Protein AF-A0AAN6UWK6-F1 (afdb_monomer)

Mean predicted aligned error: 6.47 Å

Sequence (441 aa):
MARPRRILFFTNSDFGQANVVLATAHALLHHDSQVEVHIASFRALEEAVHHTSTFALKTAPHKPHQDATTSTPITFHPLDGISWGPATFRPEVGVAATNDLTPGLINSAKNILLIPAVMLPWRPDEFLSLYRQAERILSDVRPDVTVIDPIFTPGLTLCHHLKTNWLVLAPNTLKDFALPMQPRLAMLWKYPLVCSALPYPLPRSLIPLNILLNLVAAYALLTNPRIRATTAHLRAAYADPTISLMTANEMGVLRAPPAGLRVLCAISPDLDYPLSVIPPHLVPCGPIVRAVAPLGRGGRGVMDADEPGSLEAWLTRAGAQTIYVNLGTHLRADVAEAREMAGAFRDVLDRAEAVGFGGGRLQVLWKLGRKTGAVGGEKLERNKFEGEWKGVCDVLRPEMENGRVKVTDWVDAEPKAVLESGGVVCSVNHGGANSFYEALW

Solvent-accessible surface area (backbone atoms only — not comparable to full-atom values): 24371 Å² total; per-residue (Å²): 131,83,80,68,49,30,38,34,35,39,36,42,42,45,61,83,59,30,40,43,54,51,21,48,51,35,50,45,52,54,74,37,48,58,44,45,46,33,42,36,27,29,64,87,32,50,65,60,49,52,49,42,30,54,51,31,66,72,67,38,77,86,61,98,81,60,76,91,64,68,53,64,70,59,43,77,41,74,45,84,78,80,42,57,60,71,33,26,56,34,80,93,54,43,55,55,71,47,72,80,51,70,79,42,77,69,48,19,46,56,44,31,52,39,49,57,36,68,42,52,42,62,54,50,70,57,39,48,51,44,32,55,50,48,51,49,51,49,67,72,67,59,50,71,34,37,37,29,30,60,63,33,30,42,55,43,19,48,41,60,66,70,64,54,61,56,36,32,49,31,53,49,63,65,60,61,46,32,33,66,73,31,71,91,60,31,49,40,58,56,45,58,54,81,69,47,82,59,60,82,80,46,54,79,89,47,28,66,55,38,38,52,48,50,50,46,36,52,49,28,67,77,64,49,60,65,64,54,52,34,37,53,50,48,21,62,76,68,74,36,88,82,59,60,82,36,41,45,48,46,46,6,58,74,31,73,51,61,86,89,50,38,37,37,22,31,37,34,72,90,82,48,74,89,65,95,56,81,53,89,46,56,38,67,64,32,73,52,60,62,84,68,49,54,67,43,60,81,27,55,53,88,48,49,56,83,44,93,82,24,71,52,44,65,43,60,38,93,68,36,35,25,38,40,35,45,43,67,91,82,54,56,34,49,64,66,60,42,32,54,54,34,49,52,50,45,53,52,52,54,49,29,48,77,70,52,44,60,77,70,34,59,28,38,42,35,41,48,38,72,57,66,67,65,100,84,46,76,80,79,58,86,72,58,61,57,78,80,41,29,62,33,51,60,65,42,38,74,39,40,75,72,67,36,39,48,79,31,56,67,70,67,49,53,71,50,32,57,52,71,55,75,18,52,76,42,79,47,61,70,76,46,56,67,64,50,46,43,72,76,104

Secondary structure (DSSP, 8-state):
-PPPEEEEEE--SSHHHHHHHHHHHHHHHHH-TTEEEEEEEEGGGHHHHHHHHHHHHHHS---TTS-S---PPPEEEEEPS--HHHHHTSTTT-HHHHHTSPPSHHHHHHHHHTHHHHH--S-HHHHHHHHHHHHHHHHHH--SEEEE-TT-HHHHHHHHHTT-SEEEEESS-THHHHGGGSGGGHHHHTSPPTTS---SSPPGGGHHHHHHHHHHHHHHHHH-HHHHHHHHHHHHHHT-TT-----GGGGTTSSPPPTT--EEESS-GGGS---S---TTEEE--------PPTTTTSS--S-TTSTT-HHHHHHSTT-EEEEEE-TTT--B-HHHHHHHHHHHHHHHHHHHHTTGGGG-EEEEEE-PBPPSSTT---PPTT---GGGHHHHHHTHHHHHTTSEEEES--SS-HHHHHTTS-EEEEEE---HHHHHHHH-

pLDDT: mean 88.75, std 12.44, range [33.66, 98.81]

Foldseek 3Di:
DDQQAEEEEEWEQACLQCFLVLLVVLVCLQPDLSYAAEYEYAPNCVVVLQVSQVVSLVPRDDDVPDDPSRRDGYHYHHDPADGLPVLCPDVVLCQLVLVPDDADLVSLLVNLLSVVCSLPSDALVRLLSRLVSLVVVCVVRVHPEYEYEQSNQSNQLNCVVVVHRYAYEYLDFLCLQCQQVAPPNCQQAQDAQPSNPADPRHDNVCSVSSNVSLVSNVCSVVPPCRQVNNLVSNCVVVVHNPRHTDHSCCRHNNHPHDPPHAYEYLADCVVHDVGPDRDPSYHDPHVSGHDADAPQPPFQQPPHCPDVPGPLCLLQPPLAAEAEEDADDSDADELVRLQVVLLVVVVVLVVCVVVCNSVSRYAYEHQHHHDAPDDPHDDDDWPDQDDSSVSSCVSCVVCVVVSRYDYGNDDSGDPLSSLVSVRYPHYHYNPSSNSVRSNVD

Nearest PDB structures (foldseek):
  3otg-assembly1_A  TM=6.262E-01  e=5.838E-09  Micromonospora echinospora
  8hjf-assembly1_B  TM=7.013E-01  e=1.105E-07  Siraitia grosvenorii
  8hjg-assembly2_B  TM=6.680E-01  e=2.369E-07  Siraitia grosvenorii
  8inp-assembly1_A  TM=6.054E-01  e=2.502E-07  Iris domestica
  4fzr-assembly1_A-2  TM=6.143E-01  e=1.430E-06  Streptomyces sp. SF2575

Organism: NCBI:txid1934379

Structure (mmCIF, N/CA/C/O backbone):
data_AF-A0AAN6UWK6-F1
#
_entry.id   AF-A0AAN6UWK6-F1
#
loop_
_atom_site.group_PDB
_atom_site.id
_atom_site.type_symbol
_atom_site.label_atom_id
_atom_site.label_alt_id
_atom_site.label_comp_id
_atom_site.label_asym_id
_atom_site.label_entity_id
_atom_site.label_seq_id
_atom_site.pdbx_PDB_ins_code
_atom_site.Cartn_x
_atom_site.Cartn_y
_atom_site.Cartn_z
_atom_site.occupancy
_atom_site.B_iso_or_equiv
_atom_site.auth_seq_id
_atom_site.auth_comp_id
_atom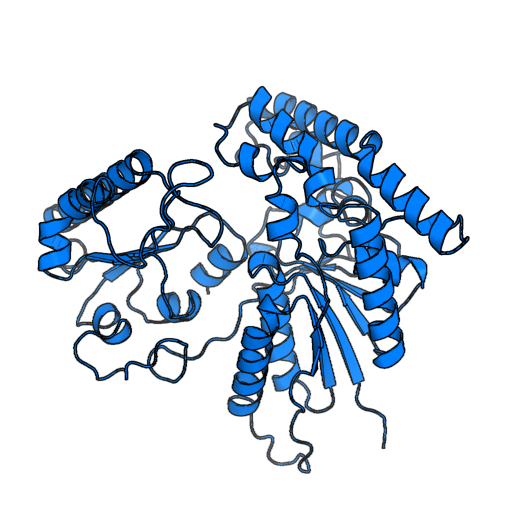_site.auth_asym_id
_atom_site.auth_atom_id
_atom_site.pdbx_PDB_model_num
ATOM 1 N N . MET A 1 1 ? 11.079 -38.680 -7.627 1.00 52.50 1 MET A N 1
ATOM 2 C CA . MET A 1 1 ? 10.079 -37.749 -7.057 1.00 52.50 1 MET A CA 1
ATOM 3 C C . MET A 1 1 ? 10.220 -36.418 -7.782 1.00 52.50 1 MET A C 1
ATOM 5 O O . MET A 1 1 ? 11.353 -36.034 -8.052 1.00 52.50 1 MET A O 1
ATOM 9 N N . ALA A 1 2 ? 9.121 -35.776 -8.189 1.00 64.56 2 ALA A N 1
ATOM 10 C CA . ALA A 1 2 ? 9.181 -34.464 -8.841 1.00 64.56 2 ALA A CA 1
ATOM 11 C C . ALA A 1 2 ? 9.682 -33.405 -7.843 1.00 64.56 2 ALA A C 1
ATOM 13 O O . ALA A 1 2 ? 9.377 -33.503 -6.655 1.00 64.56 2 ALA A O 1
ATOM 14 N N . ARG A 1 3 ? 10.474 -32.427 -8.306 1.00 79.06 3 ARG A N 1
ATOM 15 C CA . ARG A 1 3 ? 10.929 -31.326 -7.442 1.00 79.06 3 ARG A CA 1
ATOM 16 C C . ARG A 1 3 ? 9.718 -30.503 -6.962 1.00 79.06 3 ARG A C 1
ATOM 18 O O . ARG A 1 3 ? 8.798 -30.323 -7.764 1.00 79.06 3 ARG A O 1
ATOM 25 N N . PRO A 1 4 ? 9.714 -29.992 -5.719 1.00 82.56 4 PRO A N 1
ATOM 26 C CA . PRO A 1 4 ? 8.687 -29.061 -5.256 1.00 82.56 4 PRO A CA 1
ATOM 27 C C . PRO A 1 4 ? 8.590 -27.836 -6.170 1.00 82.56 4 PRO A C 1
ATOM 29 O O . PRO A 1 4 ? 9.595 -27.407 -6.749 1.00 82.56 4 PRO A O 1
ATOM 32 N N . ARG A 1 5 ? 7.381 -27.283 -6.308 1.00 93.19 5 ARG A N 1
ATOM 33 C CA . ARG A 1 5 ? 7.144 -26.085 -7.126 1.00 93.19 5 ARG A CA 1
ATOM 34 C C . ARG A 1 5 ? 7.556 -24.853 -6.337 1.00 93.19 5 ARG A C 1
ATOM 36 O O . ARG A 1 5 ? 7.041 -24.633 -5.246 1.00 93.19 5 ARG A O 1
ATOM 43 N N . ARG A 1 6 ? 8.451 -24.036 -6.883 1.00 96.69 6 ARG A N 1
ATOM 44 C CA . ARG A 1 6 ? 9.001 -22.859 -6.200 1.00 96.69 6 ARG A CA 1
ATOM 45 C C . ARG A 1 6 ? 8.340 -21.581 -6.667 1.00 96.69 6 ARG A C 1
ATOM 47 O O . ARG A 1 6 ? 8.351 -21.273 -7.859 1.00 96.69 6 ARG A O 1
ATOM 54 N N . ILE A 1 7 ? 7.846 -20.805 -5.712 1.00 98.06 7 ILE A N 1
ATOM 55 C CA . ILE A 1 7 ? 7.300 -19.470 -5.946 1.00 98.06 7 ILE A CA 1
ATOM 56 C C . ILE A 1 7 ? 8.196 -18.462 -5.236 1.00 98.06 7 ILE A C 1
ATOM 58 O O . ILE A 1 7 ? 8.400 -18.559 -4.026 1.00 98.06 7 ILE A O 1
ATOM 62 N N . LEU A 1 8 ? 8.728 -17.496 -5.985 1.00 98.75 8 LEU A N 1
ATOM 63 C CA . LEU A 1 8 ? 9.542 -16.410 -5.438 1.00 98.75 8 LEU A CA 1
ATOM 64 C C . LEU A 1 8 ? 8.767 -15.098 -5.481 1.00 98.75 8 LEU A C 1
ATOM 66 O O . LEU A 1 8 ? 8.418 -14.625 -6.557 1.00 98.75 8 LEU A O 1
ATOM 70 N N . PHE A 1 9 ? 8.555 -14.489 -4.323 1.00 98.81 9 PHE A N 1
ATOM 71 C CA . PHE A 1 9 ? 7.982 -13.157 -4.198 1.00 98.81 9 PHE A CA 1
ATOM 72 C C . PHE A 1 9 ? 9.084 -12.106 -4.067 1.00 98.81 9 PHE A C 1
ATOM 74 O O . PHE A 1 9 ? 9.963 -12.251 -3.222 1.00 98.81 9 PHE A O 1
ATOM 81 N N . PHE A 1 10 ? 9.001 -11.022 -4.834 1.00 98.69 10 PHE A N 1
ATOM 82 C CA . PHE A 1 10 ? 9.769 -9.798 -4.598 1.00 98.69 10 PHE A CA 1
ATOM 83 C C . PHE A 1 10 ? 8.834 -8.687 -4.124 1.00 98.69 10 PHE A C 1
ATOM 85 O O . PHE A 1 10 ? 7.898 -8.323 -4.837 1.00 98.69 10 PHE A O 1
ATOM 92 N N . THR A 1 11 ? 9.091 -8.134 -2.937 1.00 98.12 11 THR A N 1
ATOM 93 C CA . THR A 1 11 ? 8.246 -7.083 -2.353 1.00 98.12 11 THR A CA 1
ATOM 94 C C . THR A 1 11 ? 9.035 -6.086 -1.519 1.00 98.12 11 THR A C 1
ATOM 96 O O . THR A 1 11 ? 10.030 -6.419 -0.874 1.00 98.12 11 THR A O 1
ATOM 99 N N . ASN A 1 12 ? 8.533 -4.856 -1.462 1.00 97.44 12 ASN A N 1
ATOM 100 C CA . ASN A 1 12 ? 8.944 -3.872 -0.465 1.00 97.44 12 ASN A CA 1
ATOM 101 C C . ASN A 1 12 ? 8.554 -4.327 0.954 1.00 97.44 12 ASN A C 1
ATOM 103 O O . ASN A 1 12 ? 7.671 -5.173 1.106 1.00 97.44 12 ASN A O 1
ATOM 107 N N . SER A 1 13 ? 9.195 -3.772 1.989 1.00 95.94 13 SER A N 1
ATOM 108 C CA . SER A 1 13 ? 8.877 -4.098 3.394 1.00 95.94 13 SER A CA 1
ATOM 109 C C . SER A 1 13 ? 7.731 -3.263 3.967 1.00 95.94 13 SER A C 1
ATOM 111 O O . SER A 1 13 ? 7.326 -3.451 5.111 1.00 95.94 13 SER A O 1
ATOM 113 N N . ASP A 1 14 ? 7.229 -2.303 3.198 1.00 92.38 14 ASP A N 1
ATOM 114 C CA . ASP A 1 14 ? 6.108 -1.454 3.574 1.00 92.38 14 ASP A CA 1
ATOM 115 C C . ASP A 1 14 ? 4.816 -2.284 3.601 1.00 92.38 14 ASP A C 1
ATOM 117 O O . ASP A 1 14 ? 4.434 -2.865 2.588 1.00 92.38 14 ASP A O 1
ATOM 121 N N . PHE A 1 15 ? 4.112 -2.334 4.739 1.00 90.12 15 PHE A N 1
ATOM 122 C CA . PHE A 1 15 ? 2.924 -3.190 4.906 1.00 90.12 15 PHE A CA 1
ATOM 123 C C . PHE A 1 15 ? 1.796 -2.902 3.904 1.00 90.12 15 PHE A C 1
ATOM 125 O O . PHE A 1 15 ? 1.031 -3.807 3.582 1.00 90.12 15 PHE A O 1
ATOM 132 N N . GLY A 1 16 ? 1.723 -1.680 3.362 1.00 88.69 16 GLY A N 1
ATOM 133 C CA . GLY A 1 16 ? 0.825 -1.345 2.251 1.00 88.69 16 GLY A CA 1
ATOM 134 C C . GLY A 1 16 ? 1.015 -2.250 1.026 1.00 88.69 16 GLY A C 1
ATOM 135 O O . GLY A 1 16 ? 0.041 -2.596 0.369 1.00 88.69 16 GLY A O 1
ATOM 136 N N . GLN A 1 17 ? 2.255 -2.673 0.776 1.00 92.50 17 GLN A N 1
ATOM 137 C CA . GLN A 1 17 ? 2.641 -3.584 -0.301 1.00 92.50 17 GLN A CA 1
ATOM 138 C C . GLN A 1 17 ? 2.759 -5.035 0.186 1.00 92.50 17 GLN A C 1
ATOM 140 O O . GLN A 1 17 ? 2.200 -5.956 -0.400 1.00 92.50 17 GLN A O 1
ATOM 145 N N . ALA A 1 18 ? 3.442 -5.251 1.311 1.00 95.06 18 ALA A N 1
ATOM 146 C CA . ALA A 1 18 ? 3.804 -6.589 1.763 1.00 95.06 18 ALA A CA 1
ATOM 147 C C . ALA A 1 18 ? 2.624 -7.430 2.281 1.00 95.06 18 ALA A C 1
ATOM 149 O O . ALA A 1 18 ? 2.692 -8.658 2.232 1.00 95.06 18 ALA A O 1
ATOM 150 N N . ASN A 1 19 ? 1.544 -6.816 2.783 1.00 93.75 19 ASN A N 1
ATOM 151 C CA . ASN A 1 19 ? 0.446 -7.569 3.406 1.00 93.75 19 ASN A CA 1
ATOM 152 C C . ASN A 1 19 ? -0.208 -8.571 2.450 1.00 93.75 19 ASN A C 1
ATOM 154 O O . ASN A 1 19 ? -0.476 -9.700 2.859 1.00 93.75 19 ASN A O 1
ATOM 158 N N . VAL A 1 20 ? -0.410 -8.204 1.182 1.00 94.69 20 VAL A N 1
ATOM 159 C CA . VAL A 1 20 ? -1.013 -9.113 0.194 1.00 94.69 20 VAL A CA 1
ATOM 160 C C . VAL A 1 20 ? -0.087 -10.277 -0.152 1.00 94.69 20 VAL A C 1
ATOM 162 O O . VAL A 1 20 ? -0.559 -11.391 -0.375 1.00 94.69 20 VAL A O 1
ATOM 165 N N . VAL A 1 21 ? 1.232 -10.059 -0.116 1.00 96.94 21 VAL A N 1
ATOM 166 C CA . VAL A 1 21 ? 2.239 -11.116 -0.289 1.00 96.94 21 VAL A CA 1
ATOM 167 C C . VAL A 1 21 ? 2.212 -12.080 0.894 1.00 96.94 21 VAL A C 1
ATOM 169 O O . VAL A 1 21 ? 2.148 -13.288 0.684 1.00 96.94 21 VAL A O 1
ATOM 172 N N . LEU A 1 22 ? 2.191 -11.569 2.130 1.00 96.62 22 LEU A N 1
ATOM 173 C CA . LEU A 1 22 ? 2.098 -12.399 3.337 1.00 96.62 22 LEU A CA 1
ATOM 174 C C . LEU A 1 22 ? 0.794 -13.214 3.368 1.00 96.62 22 LEU A C 1
ATOM 176 O O . LEU A 1 22 ? 0.820 -14.413 3.640 1.00 96.62 22 LEU A O 1
ATOM 180 N N . ALA A 1 23 ? -0.336 -12.589 3.032 1.00 95.50 23 ALA A N 1
ATOM 181 C CA . ALA A 1 23 ? -1.637 -13.249 2.942 1.00 95.50 23 ALA A CA 1
ATOM 182 C C . ALA A 1 23 ? -1.644 -14.370 1.889 1.00 95.50 23 ALA A C 1
ATOM 184 O O . ALA A 1 23 ? -2.081 -15.489 2.159 1.00 95.50 23 ALA A O 1
ATOM 185 N N . THR A 1 24 ? -1.099 -14.086 0.703 1.00 96.44 24 THR A N 1
ATOM 186 C CA . THR A 1 24 ? -1.001 -15.063 -0.389 1.00 96.44 24 THR A CA 1
ATOM 187 C C . THR A 1 24 ? -0.079 -16.217 -0.009 1.00 96.44 24 THR A C 1
ATOM 189 O O . THR A 1 24 ? -0.435 -17.373 -0.223 1.00 96.44 24 THR A O 1
ATOM 192 N N . ALA A 1 25 ? 1.072 -15.933 0.606 1.00 96.00 25 ALA A N 1
ATOM 193 C CA . ALA A 1 25 ? 1.981 -16.958 1.105 1.00 96.00 25 ALA A CA 1
ATOM 194 C C . ALA A 1 25 ? 1.277 -17.872 2.119 1.00 96.00 25 ALA A C 1
ATOM 196 O O . ALA A 1 25 ? 1.274 -19.085 1.939 1.00 96.00 25 ALA A O 1
ATOM 197 N N . HIS A 1 26 ? 0.597 -17.309 3.122 1.00 94.75 26 HIS A N 1
ATOM 198 C CA . HIS A 1 26 ? -0.189 -18.088 4.083 1.00 94.75 26 HIS A CA 1
ATOM 199 C C . HIS A 1 26 ? -1.208 -19.014 3.394 1.00 94.75 26 HIS A C 1
ATOM 201 O O . HIS A 1 26 ? -1.282 -20.203 3.716 1.00 94.75 26 HIS A O 1
ATOM 207 N N . ALA A 1 27 ? -1.969 -18.492 2.425 1.00 93.94 27 ALA A N 1
ATOM 208 C CA . ALA A 1 27 ? -2.958 -19.265 1.676 1.00 93.94 27 ALA A CA 1
ATOM 209 C C . ALA A 1 27 ? -2.324 -20.390 0.837 1.00 93.94 27 ALA A C 1
ATOM 211 O O . ALA A 1 27 ? -2.859 -21.499 0.796 1.00 93.94 27 ALA A O 1
ATOM 212 N N . LEU A 1 28 ? -1.164 -20.145 0.217 1.00 93.50 28 LEU A N 1
ATOM 213 C CA . LEU A 1 28 ? -0.426 -21.159 -0.543 1.00 93.50 28 LEU A CA 1
ATOM 214 C C . LEU A 1 28 ? -0.003 -22.337 0.344 1.00 93.50 28 LEU A C 1
ATOM 216 O O . LEU A 1 28 ? -0.235 -23.482 -0.041 1.00 93.50 28 LEU A O 1
ATOM 220 N N . LEU A 1 29 ? 0.525 -22.066 1.545 1.00 91.69 29 LEU A N 1
ATOM 221 C CA . LEU A 1 29 ? 0.924 -23.116 2.494 1.00 91.69 29 LEU A CA 1
ATOM 222 C C . LEU A 1 29 ? -0.258 -23.982 2.973 1.00 91.69 29 LEU A C 1
ATOM 224 O O . LEU A 1 29 ? -0.056 -25.149 3.308 1.00 91.69 29 LEU A O 1
ATOM 228 N N . HIS A 1 30 ? -1.478 -23.430 3.001 1.00 89.94 30 HIS A N 1
ATOM 229 C CA . HIS A 1 30 ? -2.705 -24.177 3.318 1.00 89.94 30 HIS A CA 1
ATOM 230 C C . HIS A 1 30 ? -3.212 -25.004 2.137 1.00 89.94 30 HIS A C 1
ATOM 232 O O . HIS A 1 30 ? -3.811 -26.067 2.317 1.00 89.94 30 HIS A O 1
ATOM 238 N N . HIS A 1 31 ? -3.024 -24.487 0.925 1.00 88.31 31 HIS A N 1
ATOM 239 C CA . HIS A 1 31 ? -3.555 -25.098 -0.279 1.00 88.31 31 HIS A CA 1
ATOM 240 C C . HIS A 1 31 ? -2.738 -26.329 -0.688 1.00 88.31 31 HIS A C 1
ATOM 242 O O . HIS A 1 31 ? -3.302 -27.415 -0.879 1.00 88.31 31 HIS A O 1
ATOM 248 N N . ASP A 1 32 ? -1.414 -26.175 -0.772 1.00 85.25 32 ASP A N 1
ATOM 249 C CA . ASP A 1 32 ? -0.521 -27.185 -1.328 1.00 85.25 32 ASP A CA 1
ATOM 250 C C . ASP A 1 32 ? 0.804 -27.296 -0.557 1.00 85.25 32 ASP A C 1
ATOM 252 O O . ASP A 1 32 ? 1.643 -26.398 -0.582 1.00 85.25 32 ASP A O 1
ATOM 256 N N . SER A 1 33 ? 1.007 -28.451 0.080 1.00 81.50 33 SER A N 1
ATOM 257 C CA . SER A 1 33 ? 2.220 -28.799 0.826 1.00 81.50 33 SER A CA 1
ATOM 258 C C . SER A 1 33 ? 3.444 -29.050 -0.063 1.00 81.50 33 SER A C 1
ATOM 260 O O . SER A 1 33 ? 4.557 -29.127 0.451 1.00 81.50 33 SER A O 1
ATOM 262 N N . GLN A 1 34 ? 3.271 -29.151 -1.387 1.00 85.44 34 GLN A N 1
ATOM 263 C CA . GLN A 1 34 ? 4.360 -29.334 -2.357 1.00 85.44 34 GLN A CA 1
ATOM 264 C C . GLN A 1 34 ? 4.902 -28.016 -2.934 1.00 85.44 34 GLN A C 1
ATOM 266 O O . GLN A 1 34 ? 5.744 -28.041 -3.840 1.00 85.44 34 GLN A O 1
ATOM 271 N N . VAL A 1 35 ? 4.408 -26.870 -2.456 1.00 91.00 35 VAL A N 1
ATOM 272 C CA . VAL A 1 35 ? 4.886 -25.548 -2.868 1.00 91.00 35 VAL A CA 1
ATOM 273 C C . VAL A 1 35 ? 5.931 -25.035 -1.882 1.00 91.00 35 VAL A C 1
ATOM 275 O O . VAL A 1 35 ? 5.673 -24.888 -0.691 1.00 91.00 35 VAL A O 1
ATOM 278 N N . GLU A 1 36 ? 7.104 -24.696 -2.406 1.00 95.06 36 GLU A N 1
ATOM 279 C CA . GLU A 1 36 ? 8.149 -23.971 -1.687 1.00 95.06 36 GLU A CA 1
ATOM 280 C C . GLU A 1 36 ? 7.952 -22.466 -1.909 1.00 95.06 36 GLU A C 1
ATOM 282 O O . GLU A 1 36 ? 8.030 -21.965 -3.037 1.00 95.06 36 GLU A O 1
ATOM 287 N N . VAL A 1 37 ? 7.685 -21.733 -0.827 1.00 97.62 37 VAL A N 1
ATOM 288 C CA . VAL A 1 37 ? 7.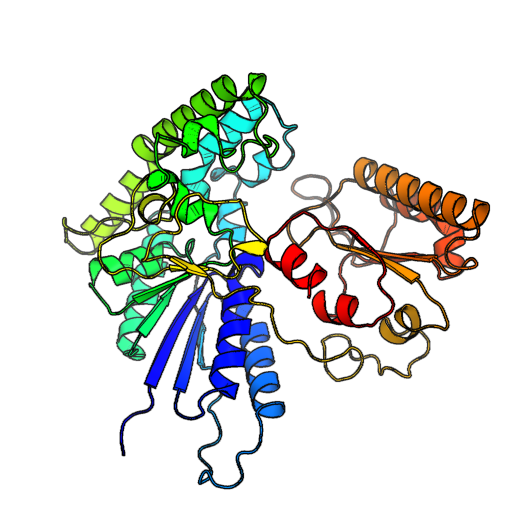481 -20.281 -0.871 1.00 97.62 37 VAL A CA 1
ATOM 289 C C . VAL A 1 37 ? 8.749 -19.556 -0.434 1.00 97.62 37 VAL A C 1
ATOM 291 O O . VAL A 1 37 ? 9.249 -19.748 0.676 1.00 97.62 37 VAL A O 1
ATOM 294 N N . HIS A 1 38 ? 9.233 -18.671 -1.298 1.00 98.56 38 HIS A N 1
ATOM 295 C CA . HIS A 1 38 ? 10.370 -17.797 -1.046 1.00 98.56 38 HIS A CA 1
ATOM 296 C C . HIS A 1 38 ? 9.922 -16.336 -1.074 1.00 98.56 38 HIS A C 1
ATOM 298 O O . HIS A 1 38 ? 9.224 -15.925 -1.999 1.00 98.56 38 HIS A O 1
ATOM 304 N N . ILE A 1 39 ? 10.346 -15.531 -0.100 1.00 98.81 39 ILE A N 1
ATOM 305 C CA . ILE A 1 39 ? 10.063 -14.089 -0.063 1.00 98.81 39 ILE A CA 1
ATOM 306 C C . ILE A 1 39 ? 11.380 -13.328 -0.006 1.00 98.81 39 ILE A C 1
ATOM 308 O O . ILE A 1 39 ? 12.122 -13.441 0.964 1.00 98.81 39 ILE A O 1
ATOM 312 N N . ALA A 1 40 ? 11.641 -12.528 -1.032 1.00 98.75 40 ALA A N 1
ATOM 313 C CA . ALA A 1 40 ? 12.735 -11.578 -1.085 1.00 98.75 40 ALA A CA 1
ATOM 314 C C . ALA A 1 40 ? 12.232 -10.166 -0.771 1.00 98.75 40 ALA A C 1
ATOM 316 O O . ALA A 1 40 ? 11.409 -9.599 -1.497 1.00 98.75 40 ALA A O 1
ATOM 317 N N . SER A 1 41 ? 12.711 -9.605 0.338 1.00 98.69 41 SER A N 1
ATOM 318 C CA . SER A 1 41 ? 12.320 -8.277 0.814 1.00 98.69 41 SER A CA 1
ATOM 319 C C . SER A 1 41 ? 13.384 -7.691 1.743 1.00 98.69 41 SER A C 1
ATOM 321 O O . SER A 1 41 ? 14.371 -8.339 2.080 1.00 98.69 41 SER A O 1
ATOM 323 N N . PHE A 1 42 ? 13.196 -6.447 2.170 1.00 98.25 42 PHE A N 1
ATOM 324 C CA . PHE A 1 42 ? 14.093 -5.772 3.103 1.00 98.25 42 PHE A CA 1
ATOM 325 C C . PHE A 1 42 ? 13.927 -6.337 4.519 1.00 98.25 42 PHE A C 1
ATOM 327 O O . PHE A 1 42 ? 12.830 -6.737 4.911 1.00 98.25 42 PHE A O 1
ATOM 334 N N . ARG A 1 43 ? 15.004 -6.316 5.315 1.00 96.75 43 ARG A N 1
ATOM 335 C CA . ARG A 1 43 ? 15.071 -6.929 6.664 1.00 96.75 43 ARG A CA 1
ATOM 336 C C . ARG A 1 43 ? 13.940 -6.526 7.612 1.00 96.75 43 ARG A C 1
ATOM 338 O O . ARG A 1 43 ? 13.541 -7.317 8.455 1.00 96.75 43 ARG A O 1
ATOM 345 N N . ALA A 1 44 ? 13.373 -5.332 7.445 1.00 95.38 44 ALA A N 1
ATOM 346 C CA . ALA A 1 44 ? 12.226 -4.882 8.233 1.00 95.38 44 ALA A CA 1
ATOM 347 C C . ALA A 1 44 ? 10.988 -5.801 8.121 1.00 95.38 44 ALA A C 1
ATOM 349 O O . ALA A 1 44 ? 10.133 -5.761 9.001 1.00 95.38 44 ALA A O 1
ATOM 350 N N . LEU A 1 45 ? 10.883 -6.629 7.071 1.00 96.62 45 LEU A N 1
ATOM 351 C CA . LEU A 1 45 ? 9.782 -7.580 6.883 1.00 96.62 45 LEU A CA 1
ATOM 352 C C . LEU A 1 45 ? 10.067 -8.983 7.454 1.00 96.62 45 LEU A C 1
ATOM 354 O O . LEU A 1 45 ? 9.145 -9.787 7.572 1.00 96.62 45 LEU A O 1
ATOM 358 N N . GLU A 1 46 ? 11.312 -9.293 7.819 1.00 96.50 46 GLU A N 1
ATOM 359 C CA . GLU A 1 46 ? 11.757 -10.647 8.188 1.00 96.50 46 GLU A CA 1
ATOM 360 C C . GLU A 1 46 ? 10.919 -11.260 9.318 1.00 96.50 46 GLU A C 1
ATOM 362 O O . GLU A 1 46 ? 10.414 -12.378 9.206 1.00 96.50 46 GLU A O 1
ATOM 367 N N . GLU A 1 47 ? 10.680 -10.486 10.378 1.00 94.25 47 GLU A N 1
ATOM 368 C CA . GLU A 1 47 ? 9.896 -10.932 11.531 1.00 94.25 47 GLU A CA 1
ATOM 369 C C . GLU A 1 47 ? 8.432 -11.228 11.150 1.00 94.25 47 GLU A C 1
ATOM 371 O O . GLU A 1 47 ? 7.847 -12.214 11.600 1.00 94.25 47 GLU A O 1
ATOM 376 N N . ALA A 1 48 ? 7.840 -10.415 10.266 1.00 92.88 48 ALA A N 1
ATOM 377 C CA . ALA A 1 48 ? 6.477 -10.626 9.778 1.00 92.88 48 ALA A CA 1
ATOM 378 C C . ALA A 1 48 ? 6.371 -11.879 8.891 1.00 92.88 48 ALA A C 1
ATOM 380 O O . ALA A 1 48 ? 5.379 -12.608 8.974 1.00 92.88 48 ALA A O 1
ATOM 381 N N . VAL A 1 49 ? 7.398 -12.171 8.084 1.00 96.31 49 VAL A N 1
ATOM 382 C CA . VAL A 1 49 ? 7.487 -13.414 7.299 1.00 96.31 49 VAL A CA 1
ATOM 383 C C . VAL A 1 49 ? 7.591 -14.623 8.222 1.00 96.31 49 VAL A C 1
ATOM 385 O O . VAL A 1 49 ? 6.848 -15.588 8.042 1.00 96.31 49 VAL A O 1
ATOM 388 N N . HIS A 1 50 ? 8.449 -14.562 9.243 1.00 95.00 50 HIS A N 1
ATOM 389 C CA . HIS A 1 50 ? 8.604 -15.648 10.209 1.00 95.00 50 HIS A CA 1
ATOM 390 C C . HIS A 1 50 ? 7.299 -15.940 10.965 1.00 95.00 50 HIS A C 1
ATOM 392 O O . HIS A 1 50 ? 6.900 -17.100 11.102 1.00 95.00 50 HIS A O 1
ATOM 398 N N . HIS A 1 51 ? 6.593 -14.893 11.400 1.00 90.94 51 HIS A N 1
ATOM 399 C CA . HIS A 1 51 ? 5.289 -15.029 12.050 1.00 90.94 51 HIS A CA 1
ATOM 400 C C . HIS A 1 51 ? 4.242 -15.622 11.109 1.00 90.94 51 HIS A C 1
ATOM 402 O O . HIS A 1 51 ? 3.574 -16.582 11.483 1.00 90.94 51 HIS A O 1
ATOM 408 N N . THR A 1 52 ? 4.147 -15.111 9.880 1.00 93.12 52 THR A N 1
ATOM 409 C CA . THR A 1 52 ? 3.216 -15.624 8.862 1.00 93.12 52 THR A CA 1
ATOM 410 C C . THR A 1 52 ? 3.479 -17.100 8.580 1.00 93.12 52 THR A C 1
ATOM 412 O O . THR A 1 52 ? 2.548 -17.899 8.558 1.00 93.12 52 THR A O 1
ATOM 415 N N . SER A 1 53 ? 4.750 -17.478 8.425 1.00 94.06 53 SER A N 1
ATOM 416 C CA . SER A 1 53 ? 5.156 -18.865 8.213 1.00 94.06 53 SER A CA 1
ATOM 417 C C . SER A 1 53 ? 4.769 -19.751 9.392 1.00 94.06 53 SER A C 1
ATOM 419 O O . SER A 1 53 ? 4.171 -20.804 9.204 1.00 94.06 53 SER A O 1
ATOM 421 N N . THR A 1 54 ? 5.107 -19.337 10.613 1.00 92.00 54 THR A N 1
ATOM 422 C CA . THR A 1 54 ? 4.827 -20.116 11.825 1.00 92.00 54 THR A CA 1
ATOM 423 C C . THR A 1 54 ? 3.328 -20.272 12.045 1.00 92.00 54 THR A C 1
ATOM 425 O O . THR A 1 54 ? 2.866 -21.361 12.376 1.00 92.00 54 THR A O 1
ATOM 428 N N . PHE A 1 55 ? 2.565 -19.196 11.849 1.00 89.81 55 PHE A N 1
ATOM 429 C CA . PHE A 1 55 ? 1.114 -19.222 11.951 1.00 89.81 55 PHE A CA 1
ATOM 430 C C . PHE A 1 55 ? 0.520 -20.165 10.907 1.00 89.81 55 PHE A C 1
ATOM 432 O O . PHE A 1 55 ? -0.212 -21.075 11.282 1.00 89.81 55 PHE A O 1
ATOM 439 N N . ALA A 1 56 ? 0.939 -20.044 9.642 1.00 91.00 56 ALA A N 1
ATOM 440 C CA . ALA A 1 56 ? 0.421 -20.873 8.563 1.00 91.00 56 ALA A CA 1
ATOM 441 C C . ALA A 1 56 ? 0.646 -22.373 8.794 1.00 91.00 56 ALA A C 1
ATOM 443 O O . ALA A 1 56 ? -0.241 -23.181 8.544 1.00 91.00 56 ALA A O 1
ATOM 444 N N . LEU A 1 57 ? 1.823 -22.751 9.302 1.00 89.69 57 LEU A N 1
ATOM 445 C CA . LEU A 1 57 ? 2.141 -24.146 9.613 1.00 89.69 57 LEU A CA 1
ATOM 446 C C . LEU A 1 57 ? 1.331 -24.691 10.795 1.00 89.69 57 LEU A C 1
ATOM 448 O O . LEU A 1 57 ? 1.007 -25.875 10.813 1.00 89.69 57 LEU A O 1
ATOM 452 N N . LYS A 1 58 ? 1.001 -23.843 11.776 1.00 88.06 58 LYS A N 1
ATOM 453 C CA . LYS A 1 58 ? 0.178 -24.227 12.932 1.00 88.06 58 LYS A CA 1
ATOM 454 C C . LYS A 1 58 ? -1.296 -24.399 12.571 1.00 88.06 58 LYS A C 1
ATOM 456 O O . LYS A 1 58 ? -1.968 -25.217 13.192 1.00 88.06 58 LYS A O 1
ATOM 461 N N . THR A 1 59 ? -1.802 -23.616 11.622 1.00 88.00 59 THR A N 1
ATOM 462 C CA . THR A 1 59 ? -3.223 -23.600 11.242 1.00 88.00 59 THR A CA 1
ATOM 463 C C . THR A 1 59 ? -3.544 -24.451 10.015 1.00 88.00 59 THR A C 1
ATOM 465 O O . THR A 1 59 ? -4.719 -24.710 9.754 1.00 88.00 59 THR A O 1
ATOM 468 N N . ALA A 1 60 ? -2.530 -24.930 9.287 1.00 82.62 60 ALA A N 1
ATOM 469 C CA . ALA A 1 60 ? -2.727 -25.781 8.123 1.00 82.62 60 ALA A CA 1
ATOM 470 C C . ALA A 1 60 ? -3.499 -27.071 8.483 1.00 82.62 60 ALA A C 1
ATOM 472 O O . ALA A 1 60 ? -3.161 -27.755 9.456 1.00 82.62 60 ALA A O 1
ATOM 473 N N . PRO A 1 61 ? -4.524 -27.451 7.697 1.00 70.25 61 PRO A N 1
ATOM 474 C CA . PRO A 1 61 ? -5.325 -28.636 7.979 1.00 70.25 61 PRO A CA 1
ATOM 475 C C . PRO A 1 61 ? -4.480 -29.915 7.873 1.00 70.25 61 PRO A C 1
ATOM 477 O O . PRO A 1 61 ? -3.826 -30.157 6.858 1.00 70.25 61 PRO A O 1
ATOM 480 N N . HIS A 1 62 ? -4.538 -30.773 8.897 1.00 61.47 62 HIS A N 1
ATOM 481 C CA . HIS A 1 62 ? -3.989 -32.130 8.826 1.00 61.47 62 HIS A CA 1
ATOM 482 C C . HIS A 1 62 ? -4.764 -32.937 7.774 1.00 61.47 62 HIS A C 1
ATOM 484 O O . HIS A 1 62 ? -5.930 -33.274 7.978 1.00 61.47 62 HIS A O 1
ATOM 490 N N . LYS A 1 63 ? -4.134 -33.244 6.633 1.00 61.22 63 LYS A N 1
ATOM 491 C CA . LYS A 1 63 ? -4.727 -34.104 5.598 1.00 61.22 63 LYS A CA 1
ATOM 492 C C . LYS A 1 63 ? -4.508 -35.581 5.985 1.00 61.22 63 LYS A C 1
ATOM 494 O O . LYS A 1 63 ? -3.355 -36.004 6.001 1.00 61.22 63 LYS A O 1
ATOM 499 N N . PRO A 1 64 ? -5.562 -36.388 6.248 1.00 48.66 64 PRO A N 1
ATOM 500 C CA . PRO A 1 64 ? -5.440 -37.738 6.834 1.00 48.66 64 PRO A CA 1
ATOM 501 C C . PRO A 1 64 ? -4.702 -38.800 5.998 1.00 48.66 64 PRO A C 1
ATOM 503 O O . PRO A 1 64 ? -4.525 -39.920 6.465 1.00 48.66 64 PRO A O 1
ATOM 506 N N . HIS A 1 65 ? -4.286 -38.486 4.768 1.00 52.09 65 HIS A N 1
ATOM 507 C CA . HIS A 1 65 ? -3.695 -39.448 3.828 1.00 52.09 65 HIS A CA 1
ATOM 508 C C . HIS A 1 65 ? -2.500 -38.890 3.042 1.00 52.09 65 HIS A C 1
ATOM 510 O O . HIS A 1 65 ? -2.152 -39.424 1.992 1.00 52.09 65 HIS A O 1
ATOM 516 N N . GLN A 1 66 ? -1.878 -37.808 3.515 1.00 50.62 66 GLN A N 1
ATOM 517 C CA . GLN A 1 66 ? -0.572 -37.404 3.004 1.00 50.62 66 GLN A CA 1
ATOM 518 C C . GLN A 1 66 ? 0.499 -37.999 3.915 1.00 50.62 66 GLN A C 1
ATOM 520 O O . GLN A 1 66 ? 0.543 -37.676 5.102 1.00 50.62 66 GLN A O 1
ATOM 525 N N . ASP A 1 67 ? 1.356 -38.858 3.352 1.00 48.41 67 ASP A N 1
ATOM 526 C CA . ASP A 1 67 ? 2.667 -39.153 3.937 1.00 48.41 67 ASP A CA 1
ATOM 527 C C . ASP A 1 67 ? 3.310 -37.829 4.361 1.00 48.41 67 ASP A C 1
ATOM 529 O O . ASP A 1 67 ? 3.121 -36.824 3.679 1.00 48.41 67 ASP A O 1
ATOM 533 N N . ALA A 1 68 ? 4.013 -37.824 5.495 1.00 46.81 68 ALA A N 1
ATOM 534 C CA . ALA A 1 68 ? 4.466 -36.654 6.253 1.00 46.81 68 ALA A CA 1
ATOM 535 C C . ALA A 1 68 ? 5.426 -35.685 5.513 1.00 46.81 68 ALA A C 1
ATOM 537 O O . ALA A 1 68 ? 6.499 -35.353 6.009 1.00 46.81 68 ALA A O 1
ATOM 538 N N . THR A 1 69 ? 5.051 -35.169 4.344 1.00 51.72 69 THR A N 1
ATOM 539 C CA . THR A 1 69 ? 5.604 -33.953 3.757 1.00 51.72 69 THR A CA 1
ATOM 540 C C . THR A 1 69 ? 4.868 -32.779 4.387 1.00 51.72 69 THR A C 1
ATOM 542 O O . THR A 1 69 ? 3.924 -32.222 3.826 1.00 51.72 69 THR A O 1
ATOM 545 N N . THR A 1 70 ? 5.266 -32.461 5.616 1.00 63.56 70 THR A N 1
ATOM 546 C CA . THR A 1 70 ? 4.930 -31.208 6.294 1.00 63.56 70 THR A CA 1
ATOM 547 C C . THR A 1 70 ? 5.274 -30.041 5.375 1.00 63.56 70 THR A C 1
ATOM 549 O O . THR A 1 70 ? 6.414 -29.970 4.909 1.00 63.56 70 THR A O 1
ATOM 552 N N . SER A 1 71 ? 4.317 -29.141 5.117 1.00 72.81 71 SER A N 1
ATOM 553 C CA . SER A 1 71 ? 4.574 -27.881 4.411 1.00 72.81 71 SER A CA 1
ATOM 554 C C . SER A 1 71 ? 5.844 -27.233 4.968 1.00 72.81 71 SER A C 1
ATOM 556 O O . SER A 1 71 ? 6.044 -27.179 6.183 1.00 72.81 71 SER A O 1
ATOM 558 N N . THR A 1 72 ? 6.736 -26.780 4.093 1.00 85.38 72 THR A N 1
ATOM 559 C CA . THR A 1 72 ? 7.998 -26.177 4.527 1.00 85.38 72 THR A CA 1
ATOM 560 C C . THR A 1 72 ? 7.778 -24.733 4.975 1.00 85.38 72 THR A C 1
ATOM 562 O O . THR A 1 72 ? 6.948 -24.038 4.381 1.00 85.38 72 THR A O 1
ATOM 565 N N . PRO A 1 73 ? 8.533 -24.237 5.972 1.00 93.06 73 PRO A N 1
ATOM 566 C CA . PRO A 1 73 ? 8.523 -22.822 6.317 1.00 93.06 73 PRO A CA 1
ATOM 567 C C . PRO A 1 73 ? 8.850 -21.929 5.115 1.00 93.06 73 PRO A C 1
ATOM 569 O O . PRO A 1 73 ? 9.607 -22.313 4.221 1.00 93.06 73 PRO A O 1
ATOM 572 N N . ILE A 1 74 ? 8.314 -20.710 5.123 1.00 96.88 74 ILE A N 1
ATOM 573 C CA . ILE A 1 74 ? 8.653 -19.689 4.133 1.00 96.88 74 ILE A CA 1
ATOM 574 C C . ILE A 1 74 ? 10.145 -19.369 4.255 1.00 96.88 74 ILE A C 1
ATOM 576 O O . ILE A 1 74 ? 10.635 -19.045 5.337 1.00 96.88 74 ILE A O 1
ATOM 580 N N . THR A 1 75 ? 10.863 -19.414 3.134 1.00 98.19 75 THR A N 1
ATOM 581 C CA . THR A 1 75 ? 12.278 -19.031 3.087 1.00 98.19 75 THR A CA 1
ATOM 582 C C . THR A 1 75 ? 12.402 -17.535 2.810 1.00 98.19 75 THR A C 1
ATOM 584 O O . THR A 1 75 ? 11.965 -17.055 1.761 1.00 98.19 75 THR A O 1
ATOM 587 N N . PHE A 1 76 ? 13.011 -16.794 3.733 1.00 98.62 76 PHE A N 1
ATOM 588 C CA . PHE A 1 76 ? 13.245 -15.360 3.584 1.00 98.62 76 PHE A CA 1
ATOM 589 C C . PHE A 1 76 ? 14.614 -15.072 2.955 1.00 98.62 76 PHE A C 1
ATOM 591 O O . PHE A 1 76 ? 15.628 -15.611 3.393 1.00 98.62 76 PHE A O 1
ATOM 598 N N . HIS A 1 77 ? 14.641 -14.194 1.953 1.00 98.56 77 HIS A N 1
ATOM 599 C CA . HIS A 1 77 ? 15.854 -13.720 1.287 1.00 98.56 77 HIS A CA 1
ATOM 600 C C . HIS A 1 77 ? 16.021 -12.217 1.549 1.00 98.56 77 HIS A C 1
ATOM 602 O O . HIS A 1 77 ? 15.289 -11.412 0.964 1.00 98.56 77 HIS A O 1
ATOM 608 N N . PRO A 1 78 ? 16.946 -11.804 2.430 1.00 98.25 78 PRO A N 1
ATOM 609 C CA . PRO A 1 78 ? 17.097 -10.398 2.769 1.00 98.25 78 PRO A CA 1
ATOM 610 C C . PRO A 1 78 ? 17.680 -9.603 1.596 1.00 98.25 78 PRO A C 1
ATOM 612 O O . PRO A 1 78 ? 18.688 -9.983 1.004 1.00 98.25 78 PRO A O 1
ATOM 615 N N . LEU A 1 79 ? 17.064 -8.460 1.309 1.00 98.31 79 LEU A N 1
ATOM 616 C CA . LEU A 1 79 ? 17.611 -7.408 0.461 1.00 98.31 79 LEU A CA 1
ATOM 617 C C . LEU A 1 79 ? 18.264 -6.338 1.341 1.00 98.31 79 LEU A C 1
ATOM 619 O O . LEU A 1 79 ? 17.643 -5.811 2.270 1.00 98.31 79 LEU A O 1
ATOM 623 N N . ASP A 1 80 ? 19.503 -5.991 1.019 1.00 97.69 80 ASP A N 1
ATOM 624 C CA . ASP A 1 80 ? 20.250 -4.920 1.662 1.00 97.69 80 ASP A CA 1
ATOM 625 C C . ASP A 1 80 ? 20.029 -3.604 0.902 1.00 97.69 80 ASP A C 1
ATOM 627 O O . ASP A 1 80 ? 20.278 -3.493 -0.303 1.00 97.69 80 ASP A O 1
ATOM 631 N N . GLY A 1 81 ? 19.550 -2.583 1.611 1.00 95.06 81 GLY A N 1
ATOM 632 C CA . GLY A 1 81 ? 19.244 -1.275 1.043 1.00 95.06 81 GLY A CA 1
ATOM 633 C C . GLY A 1 81 ? 18.064 -0.606 1.737 1.00 95.06 81 GLY A C 1
ATOM 634 O O . GLY A 1 81 ? 17.691 -0.959 2.855 1.00 95.06 81 GLY A O 1
ATOM 635 N N . ILE A 1 82 ? 17.473 0.373 1.058 1.00 95.06 82 ILE A N 1
ATOM 636 C CA . ILE A 1 82 ? 16.316 1.123 1.545 1.00 95.06 82 ILE A CA 1
ATOM 637 C C . ILE A 1 82 ? 15.036 0.632 0.858 1.00 95.06 82 ILE A C 1
ATOM 639 O O . ILE A 1 82 ? 15.003 0.531 -0.367 1.00 95.06 82 ILE A O 1
ATOM 643 N N . SER A 1 83 ? 13.983 0.336 1.626 1.00 95.88 83 SER A N 1
ATOM 644 C CA . SER A 1 83 ? 12.667 -0.001 1.058 1.00 95.88 83 SER A CA 1
ATOM 645 C C . SER A 1 83 ? 12.010 1.215 0.405 1.00 95.88 83 SER A C 1
ATOM 647 O O . SER A 1 83 ? 12.396 2.360 0.660 1.00 95.88 83 SER A O 1
ATOM 649 N N . TRP A 1 84 ? 10.994 0.961 -0.417 1.00 94.62 84 TRP A N 1
ATOM 650 C CA . TRP A 1 84 ? 10.232 1.974 -1.140 1.00 94.62 84 TRP A CA 1
ATOM 651 C C . TRP A 1 84 ? 9.754 3.131 -0.257 1.00 94.62 84 TRP A C 1
ATOM 653 O O . TRP A 1 84 ? 10.035 4.282 -0.588 1.00 94.62 84 TRP A O 1
ATOM 663 N N . GLY A 1 85 ? 9.105 2.860 0.880 1.00 90.31 85 GLY A N 1
ATOM 664 C CA . GLY A 1 85 ? 8.564 3.910 1.744 1.00 90.31 85 GLY A CA 1
ATOM 665 C C . GLY A 1 85 ? 9.656 4.877 2.188 1.00 90.31 85 GLY A C 1
ATOM 666 O O . GLY A 1 85 ? 9.660 6.018 1.725 1.00 90.31 85 GLY A O 1
ATOM 667 N N . PRO A 1 86 ? 10.642 4.454 2.999 1.00 91.44 86 PRO A N 1
ATOM 668 C CA . PRO A 1 86 ? 11.728 5.333 3.431 1.00 91.44 86 PRO A CA 1
ATOM 669 C C . PRO A 1 86 ? 12.467 6.030 2.277 1.00 91.44 86 PRO A C 1
ATOM 671 O O . PRO A 1 86 ? 12.898 7.170 2.443 1.00 91.44 86 PRO A O 1
ATOM 674 N N . ALA A 1 87 ? 12.579 5.396 1.103 1.00 93.75 87 ALA A N 1
ATOM 675 C CA . ALA A 1 87 ? 13.137 6.033 -0.086 1.00 93.75 87 ALA A CA 1
ATOM 676 C C . ALA A 1 87 ? 12.260 7.199 -0.579 1.00 93.75 87 ALA A C 1
ATOM 678 O O . ALA A 1 87 ? 12.788 8.275 -0.837 1.00 93.75 87 ALA A O 1
ATOM 679 N N . THR A 1 88 ? 10.933 7.039 -0.645 1.00 90.81 88 THR A N 1
ATOM 680 C CA . THR A 1 88 ? 10.003 8.124 -1.022 1.00 90.81 88 THR A CA 1
ATOM 681 C C . THR A 1 88 ? 9.972 9.287 -0.026 1.00 90.81 88 THR A C 1
ATOM 683 O O . THR A 1 88 ? 9.792 10.434 -0.436 1.00 90.81 88 THR A O 1
ATOM 686 N N . PHE A 1 89 ? 10.197 9.024 1.266 1.00 86.94 89 PHE A N 1
ATOM 687 C CA . PHE A 1 89 ? 10.193 10.052 2.315 1.00 86.94 89 PHE A CA 1
ATOM 688 C C . PHE A 1 89 ? 11.469 10.908 2.362 1.00 86.94 89 PHE A C 1
ATOM 690 O O . PHE A 1 89 ? 11.541 11.841 3.163 1.00 86.94 89 PHE A O 1
ATOM 697 N N . ARG A 1 90 ? 12.478 10.637 1.522 1.00 88.75 90 ARG A N 1
ATOM 698 C CA . ARG A 1 90 ? 13.690 11.463 1.485 1.00 88.75 90 ARG A CA 1
ATOM 699 C C . ARG A 1 90 ? 13.382 12.889 0.996 1.00 88.75 90 ARG A C 1
ATOM 701 O O . ARG A 1 90 ? 12.624 13.038 0.030 1.00 88.75 90 ARG A O 1
ATOM 708 N N . PRO A 1 91 ? 13.998 13.933 1.585 1.00 86.50 91 PRO A N 1
ATOM 709 C CA . PRO A 1 91 ? 13.757 15.320 1.187 1.00 86.50 91 PRO A CA 1
ATOM 710 C C . PRO A 1 91 ? 13.944 15.578 -0.314 1.00 86.50 91 PRO A C 1
ATOM 712 O O . PRO A 1 91 ? 13.138 16.278 -0.917 1.00 86.50 91 PRO A O 1
ATOM 715 N N . GLU A 1 92 ? 14.947 14.964 -0.948 1.00 86.62 92 GLU A N 1
ATOM 716 C CA . GLU A 1 92 ? 15.211 15.123 -2.385 1.00 86.62 92 GLU A CA 1
ATOM 717 C C . GLU A 1 92 ? 14.216 14.386 -3.300 1.00 86.62 92 GLU A C 1
ATOM 719 O O . GLU A 1 92 ? 14.230 14.580 -4.516 1.00 86.62 92 GLU A O 1
ATOM 724 N N . VAL A 1 93 ? 13.381 13.502 -2.745 1.00 86.56 93 VAL A N 1
ATOM 725 C CA . VAL A 1 93 ? 12.318 12.792 -3.474 1.00 86.56 93 VAL A CA 1
ATOM 726 C C . VAL A 1 93 ? 10.996 13.558 -3.373 1.00 86.56 93 VAL A C 1
ATOM 728 O O . VAL A 1 93 ? 10.228 13.569 -4.332 1.00 86.56 93 VAL A O 1
ATOM 731 N N . GLY A 1 94 ? 10.758 14.242 -2.250 1.00 82.00 94 GLY A N 1
ATOM 732 C CA . GLY A 1 94 ? 9.708 15.255 -2.106 1.00 82.00 94 GLY A CA 1
ATOM 733 C C . GLY A 1 94 ? 8.282 14.736 -1.882 1.00 82.00 94 GLY A C 1
ATOM 734 O O . GLY A 1 94 ? 7.393 15.549 -1.646 1.00 82.00 94 GLY A O 1
ATOM 735 N N . VAL A 1 95 ? 8.047 13.417 -1.896 1.00 84.56 95 VAL A N 1
ATOM 736 C CA . VAL A 1 95 ? 6.697 12.820 -1.752 1.00 84.56 95 VAL A CA 1
ATOM 737 C C . VAL A 1 95 ? 6.085 13.117 -0.380 1.00 84.56 95 VAL A C 1
ATOM 739 O O . VAL A 1 95 ? 4.895 13.397 -0.270 1.00 84.56 95 VAL A O 1
ATOM 742 N N . ALA A 1 96 ? 6.897 13.126 0.679 1.00 80.06 96 ALA A N 1
ATOM 743 C CA . ALA A 1 96 ? 6.427 13.450 2.026 1.00 80.06 96 ALA A CA 1
ATOM 744 C C . ALA A 1 96 ? 5.808 14.855 2.107 1.00 80.06 96 ALA A C 1
ATOM 746 O O . ALA A 1 96 ? 4.738 15.027 2.681 1.00 80.06 96 ALA A O 1
ATOM 747 N N . ALA A 1 97 ? 6.459 15.840 1.481 1.00 79.50 97 ALA A N 1
ATOM 748 C CA . ALA A 1 97 ? 6.037 17.238 1.521 1.00 79.50 97 ALA A CA 1
ATOM 749 C C . ALA A 1 97 ? 4.703 17.479 0.800 1.00 79.50 97 ALA A C 1
ATOM 751 O O . ALA A 1 97 ? 4.046 18.486 1.052 1.00 79.50 97 ALA A O 1
ATOM 752 N N . THR A 1 98 ? 4.290 16.575 -0.094 1.00 82.44 98 THR A N 1
ATOM 753 C CA . THR A 1 98 ? 2.998 16.688 -0.777 1.00 82.44 98 THR A CA 1
ATOM 754 C C . THR A 1 98 ? 1.820 16.149 0.027 1.00 82.44 98 THR A C 1
ATOM 756 O O . THR A 1 98 ? 0.688 16.499 -0.292 1.00 82.44 98 THR A O 1
ATOM 759 N N . ASN A 1 99 ? 2.060 15.350 1.073 1.00 78.25 99 ASN A N 1
ATOM 760 C CA . ASN A 1 99 ? 0.987 14.761 1.882 1.00 78.25 99 ASN A CA 1
ATOM 761 C C . ASN A 1 99 ? 0.256 15.795 2.752 1.00 78.25 99 ASN A C 1
ATOM 763 O O . ASN A 1 99 ? -0.925 15.618 3.025 1.00 78.25 99 ASN A O 1
ATOM 767 N N . ASP A 1 100 ? 0.937 16.873 3.147 1.00 79.06 100 ASP A N 1
ATOM 768 C CA . ASP A 1 100 ? 0.356 17.960 3.949 1.00 79.06 100 ASP A CA 1
ATOM 769 C C . ASP A 1 100 ? -0.299 19.056 3.077 1.00 79.06 100 ASP A C 1
ATOM 771 O O . ASP A 1 100 ? -0.797 20.061 3.584 1.00 79.06 100 ASP A O 1
ATOM 775 N N . LEU A 1 101 ? -0.292 18.910 1.745 1.00 85.38 101 LEU A N 1
ATOM 776 C CA . LEU A 1 101 ? -0.860 19.922 0.859 1.00 85.38 101 LEU A CA 1
ATOM 777 C C . LEU A 1 101 ? -2.381 19.800 0.782 1.00 85.38 101 LEU A C 1
ATOM 779 O O . LEU A 1 101 ? -2.924 18.760 0.411 1.00 85.38 101 LEU A O 1
ATOM 783 N N . THR A 1 102 ? -3.073 20.918 1.000 1.00 88.50 102 THR A N 1
ATOM 784 C CA . THR A 1 102 ? -4.514 21.003 0.749 1.00 88.50 102 THR A CA 1
ATOM 785 C C . THR A 1 102 ? -4.812 20.739 -0.732 1.00 88.50 102 THR A C 1
ATOM 787 O O . THR A 1 102 ? -4.203 21.388 -1.596 1.00 88.50 102 THR A O 1
ATOM 790 N N . PRO A 1 103 ? -5.749 19.828 -1.051 1.00 86.56 103 PRO A N 1
ATOM 791 C CA . PRO A 1 103 ? -6.154 19.561 -2.421 1.00 86.56 103 PRO A CA 1
ATOM 792 C C . PRO A 1 103 ? -6.622 20.803 -3.186 1.00 86.56 103 PRO A C 1
ATOM 794 O O . PRO A 1 103 ? -7.338 21.653 -2.663 1.00 86.56 103 PRO A O 1
ATOM 797 N N . GLY A 1 104 ? -6.239 20.887 -4.457 1.00 88.25 104 GLY A N 1
ATOM 798 C CA . GLY A 1 104 ? -6.577 21.986 -5.361 1.00 88.25 104 GLY A CA 1
ATOM 799 C C . GLY A 1 104 ? -5.743 21.900 -6.635 1.00 88.25 104 GLY A C 1
ATOM 800 O O . GLY A 1 104 ? -4.754 21.177 -6.660 1.00 88.25 104 GLY A O 1
ATOM 801 N N . LEU A 1 105 ? -6.095 22.639 -7.695 1.00 89.81 105 LEU A N 1
ATOM 802 C CA . LEU A 1 105 ? -5.445 22.506 -9.013 1.00 89.81 105 LEU A CA 1
ATOM 803 C C . LEU A 1 105 ? -3.906 22.496 -8.932 1.00 89.81 105 LEU A C 1
ATOM 805 O O . LEU A 1 105 ? -3.268 21.582 -9.448 1.00 89.81 105 LEU A O 1
ATOM 809 N N . ILE A 1 106 ? -3.316 23.489 -8.258 1.00 93.31 106 ILE A N 1
ATOM 810 C CA . ILE A 1 106 ? -1.857 23.643 -8.167 1.00 93.31 106 ILE A CA 1
ATOM 811 C C . ILE A 1 106 ? -1.231 22.513 -7.343 1.00 93.31 106 ILE A C 1
ATOM 813 O O . ILE A 1 106 ? -0.245 21.914 -7.766 1.00 93.31 106 ILE A O 1
ATOM 817 N N . ASN A 1 107 ? -1.789 22.214 -6.171 1.00 93.50 107 ASN A N 1
ATOM 818 C CA . ASN A 1 107 ? -1.219 21.227 -5.256 1.00 93.50 107 ASN A CA 1
ATOM 819 C C . ASN A 1 107 ? -1.402 19.792 -5.768 1.00 93.50 107 ASN A C 1
ATOM 821 O O . ASN A 1 107 ? -0.458 19.006 -5.712 1.00 93.50 107 ASN A O 1
ATOM 825 N N . SER A 1 108 ? -2.554 19.475 -6.363 1.00 92.94 108 SER A N 1
ATOM 826 C CA . SER A 1 108 ? -2.786 18.198 -7.043 1.00 92.94 108 SER A CA 1
ATOM 827 C C . SER A 1 108 ? -1.830 18.033 -8.226 1.00 92.94 108 SER A C 1
ATOM 829 O O . SER A 1 108 ? -1.214 16.980 -8.364 1.00 92.94 108 SER A O 1
ATOM 831 N N . ALA A 1 109 ? -1.620 19.075 -9.043 1.00 93.88 109 ALA A N 1
ATOM 832 C CA . ALA A 1 109 ? -0.641 19.026 -10.131 1.00 93.88 109 ALA A CA 1
ATOM 833 C C . ALA A 1 109 ? 0.792 18.799 -9.614 1.00 93.88 109 ALA A C 1
ATOM 835 O O . ALA A 1 109 ? 1.504 17.961 -10.163 1.00 93.88 109 ALA A O 1
ATOM 836 N N . LYS A 1 110 ? 1.204 19.480 -8.533 1.00 92.12 110 LYS A N 1
ATOM 837 C CA . LYS A 1 110 ? 2.504 19.244 -7.874 1.00 92.12 110 LYS A CA 1
ATOM 838 C C . LYS A 1 110 ? 2.658 17.793 -7.419 1.00 92.12 110 LYS A C 1
ATOM 840 O O . LYS A 1 110 ? 3.697 17.198 -7.678 1.00 92.12 110 LYS A O 1
ATOM 845 N N . ASN A 1 111 ? 1.629 17.220 -6.796 1.00 91.50 111 ASN A N 1
ATOM 846 C CA . ASN A 1 111 ? 1.642 15.822 -6.367 1.00 91.50 111 ASN A CA 1
ATOM 847 C C . ASN A 1 111 ? 1.740 14.859 -7.568 1.00 91.50 111 ASN A C 1
ATOM 849 O O . ASN A 1 111 ? 2.564 13.951 -7.593 1.00 91.50 111 ASN A O 1
ATOM 853 N N . ILE A 1 112 ? 0.973 15.112 -8.631 1.00 92.56 112 ILE A N 1
ATOM 854 C CA . ILE A 1 112 ? 0.997 14.307 -9.862 1.00 92.56 112 ILE A CA 1
ATOM 855 C C . ILE A 1 112 ? 2.367 14.345 -10.558 1.00 92.56 112 ILE A C 1
ATOM 857 O O . ILE A 1 112 ? 2.821 13.326 -11.080 1.00 92.56 112 ILE A O 1
ATOM 861 N N . LEU A 1 113 ? 3.074 15.480 -10.527 1.00 92.56 113 LEU A N 1
ATOM 862 C CA . LEU A 1 113 ? 4.438 15.583 -11.063 1.00 92.56 113 LEU A CA 1
ATOM 863 C C . LEU A 1 113 ? 5.440 14.660 -10.340 1.00 92.56 113 LEU A C 1
ATOM 865 O O . LEU A 1 113 ? 6.479 14.331 -10.917 1.00 92.56 113 LEU A O 1
ATOM 869 N N . LEU A 1 114 ? 5.129 14.204 -9.120 1.00 91.81 114 LEU A N 1
ATOM 870 C CA . LEU A 1 114 ? 5.951 13.270 -8.347 1.00 91.81 114 LEU A CA 1
ATOM 871 C C . LEU A 1 114 ? 5.649 11.791 -8.626 1.00 91.81 114 LEU A C 1
ATOM 873 O O . LEU A 1 114 ? 6.386 10.939 -8.137 1.00 91.81 114 LEU A O 1
ATOM 877 N N . ILE A 1 115 ? 4.650 11.447 -9.448 1.00 91.12 115 ILE A N 1
ATOM 878 C CA . ILE A 1 115 ? 4.334 10.044 -9.786 1.00 91.12 115 ILE A CA 1
ATOM 879 C C . ILE A 1 115 ? 5.572 9.237 -10.239 1.00 91.12 115 ILE A C 1
ATOM 881 O O . ILE A 1 115 ? 5.770 8.129 -9.736 1.00 91.12 115 ILE A O 1
ATOM 885 N N . PRO A 1 116 ? 6.470 9.745 -11.109 1.00 91.62 116 PRO A N 1
ATOM 886 C CA . PRO A 1 116 ? 7.682 9.002 -11.465 1.00 91.62 116 PRO A CA 1
ATOM 887 C C . PRO A 1 116 ? 8.611 8.750 -10.268 1.00 91.62 116 PRO A C 1
ATOM 889 O O . PRO A 1 116 ? 9.288 7.728 -10.211 1.00 91.62 116 PRO A O 1
ATOM 892 N N . ALA A 1 117 ? 8.640 9.669 -9.300 1.00 91.81 117 ALA A N 1
ATOM 893 C CA . ALA A 1 117 ? 9.439 9.550 -8.087 1.00 91.81 117 ALA A CA 1
ATOM 894 C C . ALA A 1 117 ? 8.855 8.516 -7.107 1.00 91.81 117 ALA A C 1
ATOM 896 O O . ALA A 1 117 ? 9.614 7.863 -6.398 1.00 91.81 117 ALA A O 1
ATOM 897 N N . VAL A 1 118 ? 7.532 8.329 -7.126 1.00 90.38 118 VAL A N 1
ATOM 898 C CA . VAL A 1 118 ? 6.817 7.244 -6.435 1.00 90.38 118 VAL A CA 1
ATOM 899 C C . VAL A 1 118 ? 7.135 5.892 -7.084 1.00 90.38 118 VAL A C 1
ATOM 901 O O . VAL A 1 118 ? 7.397 4.927 -6.380 1.00 90.38 118 VAL A O 1
ATOM 904 N N . MET A 1 119 ? 7.171 5.802 -8.416 1.00 91.81 119 MET A N 1
ATOM 905 C CA . MET A 1 119 ? 7.510 4.552 -9.121 1.00 91.81 119 MET A CA 1
ATOM 906 C C . MET A 1 119 ? 9.004 4.198 -9.040 1.00 91.81 119 MET A C 1
ATOM 908 O O . MET A 1 119 ? 9.383 3.031 -9.129 1.00 91.81 119 MET A O 1
ATOM 912 N N . LEU A 1 120 ? 9.869 5.202 -8.904 1.00 93.81 120 LEU A N 1
ATOM 913 C CA . LEU A 1 120 ? 11.320 5.050 -8.883 1.00 93.81 120 LEU A CA 1
ATOM 914 C C . LEU A 1 120 ? 11.940 5.971 -7.812 1.00 93.81 120 LEU A C 1
ATOM 916 O O . LEU A 1 120 ? 12.512 7.017 -8.141 1.00 93.81 120 LEU A O 1
ATOM 920 N N . PRO A 1 121 ? 11.811 5.627 -6.518 1.00 94.88 121 PRO A N 1
ATOM 921 C CA . PRO A 1 121 ? 12.321 6.464 -5.431 1.00 94.88 121 PRO A CA 1
ATOM 922 C C . PRO A 1 121 ? 13.831 6.332 -5.201 1.00 94.88 121 PRO A C 1
ATOM 924 O O . PRO A 1 121 ? 14.444 7.239 -4.641 1.00 94.88 121 PRO A O 1
ATOM 927 N N . TRP A 1 122 ? 14.434 5.225 -5.636 1.00 96.19 122 TRP A N 1
ATOM 928 C CA . TRP A 1 122 ? 15.855 4.933 -5.449 1.00 96.19 122 TRP A CA 1
ATOM 929 C C . TRP A 1 122 ? 16.760 5.787 -6.338 1.00 96.19 122 TRP A C 1
ATOM 931 O O . TRP A 1 122 ? 16.420 6.117 -7.479 1.00 96.19 122 TRP A O 1
ATOM 941 N N . ARG A 1 123 ? 17.957 6.093 -5.832 1.00 95.50 123 ARG A N 1
ATOM 942 C CA . ARG A 1 123 ? 19.046 6.646 -6.648 1.00 95.50 123 ARG A CA 1
ATOM 943 C C . ARG A 1 123 ? 19.554 5.577 -7.635 1.00 95.50 123 ARG A C 1
ATOM 945 O O . ARG A 1 123 ? 19.398 4.388 -7.352 1.00 95.50 123 ARG A O 1
ATOM 952 N N . PRO A 1 124 ? 20.185 5.953 -8.765 1.00 96.12 124 PRO A N 1
ATOM 953 C CA . PRO A 1 124 ? 20.653 4.987 -9.766 1.00 96.12 124 PRO A CA 1
ATOM 954 C C . PRO A 1 124 ? 21.543 3.861 -9.210 1.00 96.12 124 PRO A C 1
ATOM 956 O O . PRO A 1 124 ? 21.304 2.700 -9.535 1.00 96.12 124 PRO A O 1
ATOM 959 N N . ASP A 1 125 ? 22.495 4.175 -8.324 1.00 96.75 125 ASP A N 1
ATOM 960 C CA . ASP A 1 125 ? 23.384 3.167 -7.721 1.00 96.75 125 ASP A CA 1
ATOM 961 C C . ASP A 1 125 ? 22.632 2.215 -6.774 1.00 96.75 125 ASP A C 1
ATOM 963 O O . ASP A 1 125 ? 22.873 1.006 -6.757 1.00 96.75 125 ASP A O 1
ATOM 967 N N . GLU A 1 126 ? 21.679 2.746 -6.000 1.00 97.06 126 GLU A N 1
ATOM 968 C CA . GLU A 1 126 ? 20.824 1.952 -5.108 1.00 97.06 126 GLU A CA 1
ATOM 969 C C . GLU A 1 126 ? 19.939 1.003 -5.920 1.00 97.06 126 GLU A C 1
ATOM 971 O O . GLU A 1 126 ? 19.818 -0.175 -5.586 1.00 97.06 126 GLU A O 1
ATOM 976 N N . PHE A 1 127 ? 19.372 1.499 -7.023 1.00 97.88 127 PHE A N 1
ATOM 977 C CA . PHE A 1 127 ? 18.593 0.692 -7.953 1.00 97.88 127 PHE A CA 1
ATOM 978 C C . PHE A 1 127 ? 19.432 -0.442 -8.549 1.00 97.88 127 PHE A C 1
ATOM 980 O O . PHE A 1 127 ? 18.998 -1.592 -8.540 1.00 97.88 127 PHE A O 1
ATOM 987 N N . LEU A 1 128 ? 20.639 -0.137 -9.043 1.00 98.12 128 LEU A N 1
ATOM 988 C CA . LEU A 1 128 ? 21.551 -1.132 -9.611 1.00 98.12 128 LEU A CA 1
ATOM 989 C C . LEU A 1 128 ? 21.945 -2.196 -8.577 1.00 98.12 128 LEU A C 1
ATOM 991 O O . LEU A 1 128 ? 21.992 -3.384 -8.900 1.00 98.12 128 LEU A O 1
ATOM 995 N N . SER A 1 129 ? 22.200 -1.786 -7.332 1.00 98.31 129 SER A N 1
ATOM 996 C CA . SER A 1 129 ? 22.480 -2.711 -6.231 1.00 98.31 129 SER A CA 1
ATOM 997 C C . SER A 1 129 ? 21.306 -3.663 -5.979 1.00 98.31 129 SER A C 1
ATOM 999 O O . SER A 1 129 ? 21.502 -4.879 -5.929 1.00 98.31 129 SER A O 1
ATOM 1001 N N . LEU A 1 130 ? 20.080 -3.138 -5.882 1.00 98.50 130 LEU A N 1
ATOM 1002 C CA . LEU A 1 130 ? 18.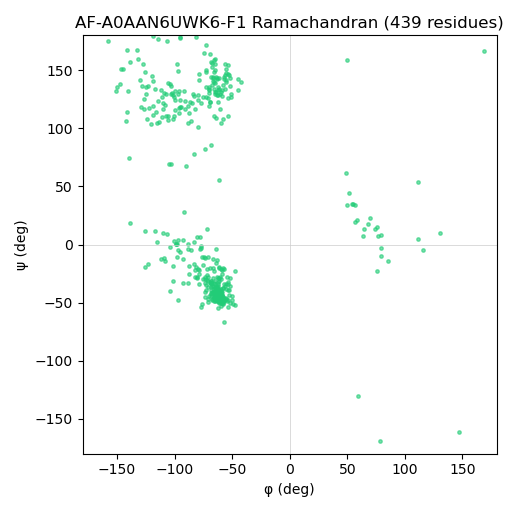875 -3.951 -5.684 1.00 98.50 130 LEU A CA 1
ATOM 1003 C C . LEU A 1 130 ? 18.604 -4.879 -6.873 1.00 98.50 130 LEU A C 1
ATOM 1005 O O . LEU A 1 130 ? 18.246 -6.037 -6.670 1.00 98.50 130 LEU A O 1
ATOM 1009 N N . TYR A 1 131 ? 18.827 -4.407 -8.100 1.00 98.50 131 TYR A N 1
ATOM 1010 C CA . TYR A 1 131 ? 18.711 -5.215 -9.313 1.00 98.50 131 TYR A CA 1
ATOM 1011 C C . TYR A 1 131 ? 19.664 -6.422 -9.271 1.00 98.50 131 TYR A C 1
ATOM 1013 O O . TYR A 1 131 ? 19.228 -7.555 -9.455 1.00 98.50 131 TYR A O 1
ATOM 1021 N N . ARG A 1 132 ? 20.947 -6.208 -8.939 1.00 98.56 132 ARG A N 1
ATOM 1022 C CA . ARG A 1 132 ? 21.955 -7.281 -8.803 1.00 98.56 132 ARG A CA 1
ATOM 1023 C C . ARG A 1 132 ? 21.632 -8.261 -7.677 1.00 98.56 132 ARG A C 1
ATOM 1025 O O . ARG A 1 132 ? 21.911 -9.451 -7.779 1.00 98.56 132 ARG A O 1
ATOM 1032 N N . GLN A 1 133 ? 21.077 -7.774 -6.569 1.00 98.75 133 GLN A N 1
ATOM 1033 C CA . GLN A 1 133 ? 20.623 -8.636 -5.476 1.00 98.75 133 GLN A CA 1
ATOM 1034 C C . GLN A 1 133 ? 19.448 -9.516 -5.907 1.00 98.75 133 GLN A C 1
ATOM 1036 O O . GLN A 1 133 ? 19.489 -10.725 -5.692 1.00 98.75 133 GLN A O 1
ATOM 1041 N N . ALA A 1 134 ? 18.449 -8.932 -6.571 1.00 98.62 134 ALA A N 1
ATOM 1042 C CA . ALA A 1 134 ? 17.319 -9.675 -7.113 1.00 98.62 134 ALA A CA 1
ATOM 1043 C C . ALA A 1 134 ? 17.763 -10.709 -8.164 1.00 98.62 134 ALA A C 1
ATOM 1045 O O . ALA A 1 134 ? 17.265 -11.831 -8.155 1.00 98.62 134 ALA A O 1
ATOM 1046 N N . GLU A 1 135 ? 18.738 -10.372 -9.013 1.00 98.62 135 GLU A N 1
ATOM 1047 C CA . GLU A 1 135 ? 19.323 -11.287 -10.002 1.00 98.62 135 GLU A CA 1
ATOM 1048 C C . GLU A 1 135 ? 19.987 -12.499 -9.339 1.00 98.62 135 GLU A C 1
ATOM 1050 O O . GLU A 1 135 ? 19.714 -13.637 -9.726 1.00 98.62 135 GLU A O 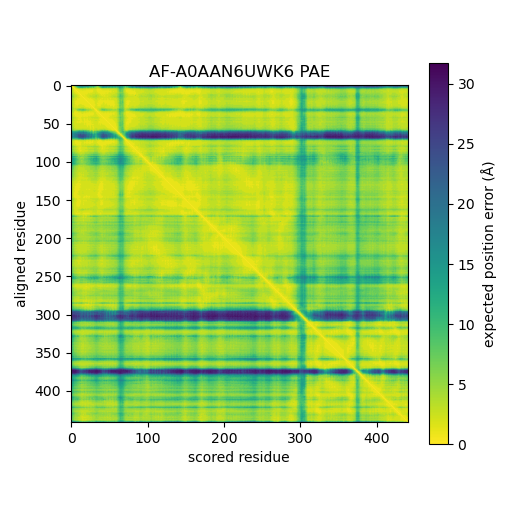1
ATOM 1055 N N . ARG A 1 136 ? 20.791 -12.275 -8.290 1.00 98.69 136 ARG A N 1
ATOM 1056 C CA . ARG A 1 136 ? 21.404 -13.361 -7.509 1.00 98.69 136 ARG A CA 1
ATOM 1057 C C . ARG A 1 136 ? 20.352 -14.273 -6.882 1.00 98.69 136 ARG A C 1
ATOM 1059 O O . ARG A 1 136 ? 20.389 -15.475 -7.108 1.00 98.69 136 ARG A O 1
ATOM 1066 N N . ILE A 1 137 ? 19.364 -13.707 -6.186 1.00 98.75 137 ILE A N 1
ATOM 1067 C CA . ILE A 1 137 ? 18.294 -14.491 -5.545 1.00 98.75 137 ILE A CA 1
ATOM 1068 C C . ILE A 1 137 ? 17.500 -15.294 -6.584 1.00 98.75 137 ILE A C 1
ATOM 1070 O O . ILE A 1 137 ? 17.200 -16.466 -6.366 1.00 98.75 137 ILE A O 1
ATOM 1074 N N . LEU A 1 138 ? 17.176 -14.690 -7.730 1.00 98.56 138 LEU A N 1
ATOM 1075 C CA . LEU A 1 138 ? 16.481 -15.371 -8.821 1.00 98.56 138 LEU A CA 1
ATOM 1076 C C . LEU A 1 138 ? 17.290 -16.575 -9.336 1.00 98.56 138 LEU A C 1
ATOM 1078 O O . LEU A 1 138 ? 16.723 -17.653 -9.535 1.00 98.56 138 LEU A O 1
ATOM 1082 N N . SER A 1 139 ? 18.604 -16.398 -9.509 1.00 98.06 139 SER A N 1
ATOM 1083 C CA . SER A 1 139 ? 19.536 -17.455 -9.918 1.00 98.06 139 SER A CA 1
ATOM 1084 C C . SER A 1 139 ? 19.680 -18.560 -8.868 1.00 98.06 139 SER A C 1
ATOM 1086 O O . SER A 1 139 ? 19.757 -19.733 -9.230 1.00 98.06 139 SER A O 1
ATOM 1088 N N . ASP A 1 140 ? 19.686 -18.216 -7.581 1.00 98.19 140 ASP A N 1
ATOM 1089 C CA . ASP A 1 140 ? 19.853 -19.178 -6.488 1.00 98.19 140 ASP A CA 1
ATOM 1090 C C . ASP A 1 140 ? 18.581 -20.017 -6.280 1.00 98.19 140 ASP A C 1
ATOM 1092 O O . ASP A 1 140 ? 18.632 -21.247 -6.181 1.00 98.19 140 ASP A O 1
ATOM 1096 N N . VAL A 1 141 ? 17.412 -19.368 -6.280 1.00 97.88 141 VAL A N 1
ATOM 1097 C CA . VAL A 1 141 ? 16.114 -20.022 -6.044 1.00 97.88 141 VAL A CA 1
ATOM 1098 C C . VAL A 1 141 ? 15.675 -20.864 -7.247 1.00 97.88 141 VAL A C 1
ATOM 1100 O O . VAL A 1 141 ? 15.175 -21.984 -7.070 1.00 97.88 141 VAL A O 1
ATOM 1103 N N . ARG A 1 142 ? 15.876 -20.351 -8.473 1.00 97.31 142 ARG A N 1
ATOM 1104 C CA . ARG A 1 142 ? 15.353 -20.915 -9.738 1.00 97.31 142 ARG A CA 1
ATOM 1105 C C . ARG A 1 142 ? 13.850 -21.229 -9.654 1.00 97.31 142 ARG A C 1
ATOM 1107 O O . ARG A 1 142 ? 13.467 -22.407 -9.749 1.00 97.31 142 ARG A O 1
ATOM 1114 N N . PRO A 1 143 ? 13.011 -20.200 -9.421 1.00 97.75 143 PRO A N 1
ATOM 1115 C CA . PRO A 1 143 ? 11.581 -20.381 -9.213 1.00 97.75 143 PRO A CA 1
ATOM 1116 C C . PRO A 1 143 ? 10.874 -20.869 -10.483 1.00 97.75 143 PRO A C 1
ATOM 1118 O O . PRO A 1 143 ? 11.304 -20.575 -11.598 1.00 97.75 143 PRO A O 1
ATOM 1121 N N . ASP A 1 144 ? 9.765 -21.588 -10.310 1.00 97.44 144 ASP A N 1
ATOM 1122 C CA . ASP A 1 144 ? 8.854 -21.933 -11.407 1.00 97.44 144 ASP A CA 1
ATOM 1123 C C . ASP A 1 144 ? 8.002 -20.724 -11.820 1.00 97.44 144 ASP A C 1
ATOM 1125 O O . ASP A 1 144 ? 7.631 -20.596 -12.988 1.00 97.44 144 ASP A O 1
ATOM 1129 N N . VAL A 1 145 ? 7.716 -19.818 -10.877 1.00 97.31 145 VAL A N 1
ATOM 1130 C CA . VAL A 1 145 ? 7.092 -18.515 -11.134 1.00 97.31 145 VAL A CA 1
ATOM 1131 C C . VAL A 1 145 ? 7.600 -17.458 -10.151 1.00 97.31 145 VAL A C 1
ATOM 1133 O O . VAL A 1 145 ? 7.728 -17.710 -8.949 1.00 97.31 145 VAL A O 1
ATOM 1136 N N . THR A 1 146 ? 7.864 -16.260 -10.666 1.00 98.44 146 THR A N 1
ATOM 1137 C CA . THR A 1 146 ? 8.213 -15.085 -9.862 1.00 98.44 146 THR A CA 1
ATOM 1138 C C . THR A 1 146 ? 7.010 -14.151 -9.746 1.00 98.44 146 THR A C 1
ATOM 1140 O O . THR A 1 146 ? 6.395 -13.782 -10.743 1.00 98.44 146 THR A O 1
ATOM 1143 N N . VAL A 1 147 ? 6.672 -13.743 -8.530 1.00 98.38 147 VAL A N 1
ATOM 1144 C CA . VAL A 1 147 ? 5.576 -12.819 -8.230 1.00 98.38 147 VAL A CA 1
ATOM 1145 C C . VAL A 1 147 ? 6.169 -11.508 -7.739 1.00 98.38 147 VAL A C 1
ATOM 1147 O O . VAL A 1 147 ? 6.987 -11.506 -6.821 1.00 98.38 147 VAL A O 1
ATOM 1150 N N . ILE A 1 148 ? 5.792 -10.389 -8.348 1.00 97.75 148 ILE A N 1
ATOM 1151 C CA . ILE A 1 148 ? 6.432 -9.101 -8.067 1.00 97.75 148 ILE A CA 1
ATOM 1152 C C . ILE A 1 148 ? 5.396 -8.064 -7.645 1.00 97.75 148 ILE A C 1
ATOM 1154 O O . ILE A 1 148 ? 4.338 -7.930 -8.258 1.00 97.75 148 ILE A O 1
ATOM 1158 N N . ASP A 1 149 ? 5.724 -7.321 -6.597 1.00 95.12 149 ASP A N 1
ATOM 1159 C CA . ASP A 1 149 ? 5.011 -6.117 -6.184 1.00 95.12 149 ASP A CA 1
ATOM 1160 C C . ASP A 1 149 ? 5.078 -5.017 -7.270 1.00 95.12 149 ASP A C 1
ATOM 1162 O O . ASP A 1 149 ? 6.156 -4.756 -7.816 1.00 95.12 149 ASP A O 1
ATOM 1166 N N . PRO A 1 150 ? 3.969 -4.320 -7.592 1.00 93.81 150 PRO A N 1
ATOM 1167 C CA . PRO A 1 150 ? 3.923 -3.379 -8.710 1.00 93.81 150 PRO A CA 1
ATOM 1168 C C . PRO A 1 150 ? 4.801 -2.128 -8.542 1.00 93.81 150 PRO A C 1
ATOM 1170 O O . PRO A 1 150 ? 5.003 -1.398 -9.515 1.00 93.81 150 PRO A O 1
ATOM 1173 N N . ILE A 1 151 ? 5.315 -1.853 -7.341 1.00 94.00 151 ILE A N 1
ATOM 1174 C CA . ILE A 1 151 ? 6.220 -0.727 -7.078 1.00 94.00 151 ILE A CA 1
ATOM 1175 C C . ILE A 1 151 ? 7.610 -1.185 -6.612 1.00 94.00 151 ILE A C 1
ATOM 1177 O O . ILE A 1 151 ? 8.447 -0.366 -6.226 1.00 94.00 151 ILE A O 1
ATOM 1181 N N . PHE A 1 152 ? 7.917 -2.481 -6.725 1.00 97.06 152 PHE A N 1
ATOM 1182 C CA . PHE A 1 152 ? 9.274 -3.014 -6.630 1.00 97.06 152 PHE A CA 1
ATOM 1183 C C . PHE A 1 152 ? 9.949 -3.049 -8.013 1.00 97.06 152 PHE A C 1
ATOM 1185 O O . PHE A 1 152 ? 10.256 -4.093 -8.595 1.00 97.06 152 PHE A O 1
ATOM 1192 N N . THR A 1 153 ? 10.206 -1.853 -8.543 1.00 96.81 153 THR A N 1
ATOM 1193 C CA . THR A 1 153 ? 10.748 -1.607 -9.891 1.00 96.81 153 THR A CA 1
ATOM 1194 C C . THR A 1 153 ? 12.038 -2.373 -10.240 1.00 96.81 153 THR A C 1
ATOM 1196 O O . THR A 1 153 ? 12.154 -2.800 -11.395 1.00 96.81 153 THR A O 1
ATOM 1199 N N . PRO A 1 154 ? 12.997 -2.618 -9.317 1.00 97.88 154 PRO A N 1
ATOM 1200 C CA . PRO A 1 154 ? 14.159 -3.459 -9.616 1.00 97.88 154 PRO A CA 1
ATOM 1201 C C . PRO A 1 154 ? 13.776 -4.876 -10.065 1.00 97.88 154 PRO A C 1
ATOM 1203 O O . PRO A 1 154 ? 14.273 -5.346 -11.088 1.00 97.88 154 PRO A O 1
ATOM 1206 N N . GLY A 1 155 ? 12.847 -5.528 -9.356 1.00 97.50 155 GLY A N 1
ATOM 1207 C CA . GLY A 1 155 ? 12.382 -6.880 -9.682 1.00 97.50 155 GLY A CA 1
ATOM 1208 C C . GLY A 1 155 ? 11.578 -6.931 -10.981 1.00 97.50 155 GLY A C 1
ATOM 1209 O O . GLY A 1 155 ? 11.807 -7.820 -11.801 1.00 97.50 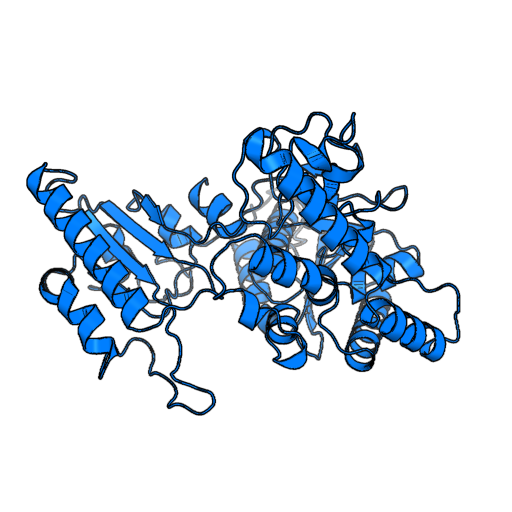155 GLY A O 1
ATOM 1210 N N . LEU A 1 156 ? 10.700 -5.944 -11.205 1.00 97.06 156 LEU A N 1
ATOM 1211 C CA . LEU A 1 156 ? 9.938 -5.806 -12.455 1.00 97.06 156 LEU A CA 1
ATOM 1212 C C . LEU A 1 156 ? 10.872 -5.687 -13.660 1.00 97.06 156 LEU A C 1
ATOM 1214 O O . LEU A 1 156 ? 10.719 -6.401 -14.649 1.00 97.06 156 LEU A O 1
ATOM 1218 N N . THR A 1 157 ? 11.866 -4.802 -13.557 1.00 97.44 157 THR A N 1
ATOM 1219 C CA . THR A 1 157 ? 12.845 -4.564 -14.623 1.00 97.44 157 THR A CA 1
ATOM 1220 C C . THR A 1 157 ? 13.660 -5.822 -14.901 1.00 97.44 157 THR A C 1
ATOM 1222 O O . THR A 1 157 ? 13.815 -6.198 -16.059 1.00 97.44 157 THR A O 1
ATOM 1225 N N . LEU A 1 158 ? 14.140 -6.499 -13.854 1.00 97.88 158 LEU A N 1
ATOM 1226 C CA . LEU A 1 158 ? 14.911 -7.737 -13.970 1.00 97.88 158 LEU A CA 1
ATOM 1227 C C . LEU A 1 158 ? 14.123 -8.838 -14.681 1.00 97.88 158 LEU A C 1
ATOM 1229 O O . LEU A 1 158 ? 14.603 -9.407 -15.658 1.00 97.88 158 LEU A O 1
ATOM 1233 N N . CYS A 1 159 ? 12.912 -9.138 -14.210 1.00 96.94 159 CYS A N 1
ATOM 1234 C CA . CYS A 1 159 ? 12.121 -10.237 -14.762 1.00 96.94 159 CYS A CA 1
ATOM 1235 C C . CYS A 1 159 ? 11.636 -9.943 -16.185 1.00 96.94 159 CYS A C 1
ATOM 1237 O O . CYS A 1 159 ? 11.579 -10.849 -17.017 1.00 96.94 159 CYS A O 1
ATOM 1239 N N . HIS A 1 160 ? 11.356 -8.673 -16.496 1.00 95.75 160 HIS A N 1
ATOM 1240 C CA . HIS A 1 160 ? 11.070 -8.247 -17.860 1.00 95.75 160 HIS A CA 1
ATOM 1241 C C . HIS A 1 160 ? 12.289 -8.408 -18.780 1.00 95.75 160 HIS A C 1
ATOM 1243 O O . HIS A 1 160 ? 12.167 -8.996 -19.854 1.00 95.75 160 HIS A O 1
ATOM 1249 N N . HIS A 1 161 ? 13.462 -7.937 -18.347 1.00 96.12 161 HIS A N 1
ATOM 1250 C CA . HIS A 1 161 ? 14.701 -8.013 -19.120 1.00 96.12 161 HIS A CA 1
ATOM 1251 C C . HIS A 1 161 ? 15.124 -9.468 -19.380 1.00 96.12 161 HIS A C 1
ATOM 1253 O O . HIS A 1 161 ? 15.358 -9.844 -20.528 1.00 96.12 161 HIS A O 1
ATOM 1259 N N . LEU A 1 162 ? 15.134 -10.309 -18.343 1.00 95.69 162 LEU A N 1
ATOM 1260 C CA . LEU A 1 162 ? 15.505 -11.723 -18.452 1.00 95.69 162 LEU A CA 1
ATOM 1261 C C . LEU A 1 162 ? 14.396 -12.611 -19.038 1.00 95.69 162 LEU A C 1
ATOM 1263 O O . LEU A 1 162 ? 14.618 -13.804 -19.236 1.00 95.69 162 LEU A O 1
ATOM 1267 N N . LYS A 1 163 ? 13.209 -12.050 -19.316 1.00 94.56 163 LYS A N 1
ATOM 1268 C CA . LYS A 1 163 ? 12.036 -12.761 -19.857 1.00 94.56 163 LYS A CA 1
ATOM 1269 C C . LYS A 1 163 ? 11.687 -14.018 -19.053 1.00 94.56 163 LYS A C 1
ATOM 1271 O O . LYS A 1 163 ? 11.435 -15.084 -19.616 1.00 94.56 163 LYS A O 1
ATOM 1276 N N . THR A 1 164 ? 11.706 -13.900 -17.729 1.00 94.19 164 THR A N 1
ATOM 1277 C CA . THR A 1 164 ? 11.383 -15.015 -16.830 1.00 94.19 164 THR A CA 1
ATOM 1278 C C . THR A 1 164 ? 9.880 -15.315 -16.841 1.00 94.19 164 THR A C 1
ATOM 1280 O O . THR A 1 164 ? 9.085 -14.570 -17.415 1.00 94.19 164 THR A O 1
ATOM 1283 N N . ASN A 1 165 ? 9.457 -16.412 -16.207 1.00 95.81 165 ASN A N 1
ATOM 1284 C CA . ASN A 1 165 ? 8.038 -16.634 -15.942 1.00 95.81 165 ASN A CA 1
ATOM 1285 C C . ASN A 1 165 ? 7.623 -15.807 -14.719 1.00 95.81 165 ASN A C 1
ATOM 1287 O O . ASN A 1 165 ? 7.926 -16.190 -13.585 1.00 95.81 165 ASN A O 1
ATOM 1291 N N . TRP A 1 166 ? 6.970 -14.666 -14.939 1.00 96.62 166 TRP A N 1
ATOM 1292 C CA . TRP A 1 166 ? 6.600 -13.761 -13.856 1.00 96.62 166 TRP A CA 1
ATOM 1293 C C . TRP A 1 166 ? 5.200 -13.169 -14.003 1.00 96.62 166 TRP A C 1
ATOM 1295 O O . TRP A 1 166 ? 4.637 -13.078 -15.095 1.00 96.62 166 TRP A O 1
ATOM 1305 N N . LEU A 1 167 ? 4.646 -12.759 -12.866 1.00 97.06 167 LEU A N 1
ATOM 1306 C CA . LEU A 1 167 ? 3.373 -12.058 -12.753 1.00 97.06 167 LEU A CA 1
ATOM 1307 C C . LEU A 1 167 ? 3.455 -10.977 -11.671 1.00 97.06 167 LEU A C 1
ATOM 1309 O O . LEU A 1 167 ? 4.391 -10.949 -10.868 1.00 97.06 167 LEU A O 1
ATOM 1313 N N . VAL A 1 168 ? 2.462 -10.095 -11.634 1.00 96.88 168 VAL A N 1
ATOM 1314 C CA . VAL A 1 168 ? 2.353 -9.037 -10.621 1.00 96.88 168 VAL A CA 1
ATOM 1315 C C . VAL A 1 168 ? 1.272 -9.388 -9.614 1.00 96.88 168 VAL A C 1
ATOM 1317 O O . VAL A 1 168 ? 0.201 -9.847 -10.005 1.00 96.88 168 VAL A O 1
ATOM 1320 N N . LEU A 1 169 ? 1.534 -9.140 -8.332 1.00 96.88 169 LEU A N 1
ATOM 1321 C CA . LEU A 1 169 ? 0.521 -9.157 -7.277 1.00 96.88 169 LEU A CA 1
ATOM 1322 C C . LEU A 1 169 ? 0.358 -7.735 -6.741 1.00 96.88 169 LEU A C 1
ATOM 1324 O O . LEU A 1 169 ? 1.225 -7.231 -6.034 1.00 96.88 169 LEU A O 1
ATOM 1328 N N . ALA A 1 170 ? -0.741 -7.083 -7.107 1.00 93.75 170 ALA A N 1
ATOM 1329 C CA . ALA A 1 170 ? -1.011 -5.694 -6.782 1.00 93.75 170 ALA A CA 1
ATOM 1330 C C . ALA A 1 170 ? -1.995 -5.564 -5.605 1.00 93.75 170 ALA A C 1
ATOM 1332 O O . ALA A 1 170 ? -3.097 -6.114 -5.679 1.00 93.75 170 ALA A O 1
ATOM 1333 N N . PRO A 1 171 ? -1.665 -4.781 -4.559 1.00 91.06 171 PRO A N 1
ATOM 1334 C CA . PRO A 1 171 ? -2.579 -4.526 -3.441 1.00 91.06 171 PRO A CA 1
ATOM 1335 C C . PRO A 1 171 ? -3.703 -3.527 -3.775 1.00 91.06 171 PRO A C 1
ATOM 1337 O O . PRO A 1 171 ? -4.640 -3.355 -2.998 1.00 91.06 171 PRO A O 1
ATOM 1340 N N . ASN A 1 172 ? -3.607 -2.850 -4.920 1.00 84.50 172 ASN A N 1
ATOM 1341 C CA . ASN A 1 172 ? -4.440 -1.702 -5.271 1.00 84.50 172 ASN A CA 1
ATOM 1342 C C . ASN A 1 172 ? -5.673 -2.081 -6.115 1.00 84.50 172 ASN A C 1
ATOM 1344 O O . ASN A 1 172 ? -5.870 -3.232 -6.505 1.00 84.50 172 ASN A O 1
ATOM 1348 N N . THR A 1 173 ? -6.479 -1.061 -6.416 1.00 88.56 173 THR A N 1
ATOM 1349 C CA . THR A 1 173 ? -7.644 -1.100 -7.313 1.00 88.56 173 THR A CA 1
ATOM 1350 C C . THR A 1 173 ? -7.293 -1.592 -8.727 1.00 88.56 173 THR A C 1
ATOM 1352 O O . THR A 1 173 ? -6.251 -1.244 -9.288 1.00 88.56 173 THR A O 1
ATOM 1355 N N . LEU A 1 174 ? -8.212 -2.336 -9.348 1.00 91.62 174 LEU A N 1
ATOM 1356 C CA . LEU A 1 174 ? -8.230 -2.692 -10.770 1.00 91.62 174 LEU A CA 1
ATOM 1357 C C . LEU A 1 174 ? -8.137 -1.455 -11.664 1.00 91.62 174 LEU A C 1
ATOM 1359 O O . LEU A 1 174 ? -7.536 -1.523 -12.739 1.00 91.62 174 LEU A O 1
ATOM 1363 N N . LYS A 1 175 ? -8.719 -0.323 -11.237 1.00 91.31 175 LYS A N 1
ATOM 1364 C CA . LYS A 1 175 ? -8.697 0.939 -11.986 1.00 91.31 175 LYS A CA 1
ATOM 1365 C C . LYS A 1 175 ? -7.273 1.277 -12.412 1.00 91.31 175 LYS A C 1
ATOM 1367 O O . LYS A 1 175 ? -7.054 1.558 -13.586 1.00 91.31 175 LYS A O 1
ATOM 1372 N N . ASP A 1 176 ? -6.313 1.198 -11.497 1.00 88.00 176 ASP A N 1
ATOM 1373 C CA . ASP A 1 176 ? -4.941 1.662 -11.734 1.00 88.00 176 ASP A CA 1
ATOM 1374 C C . ASP A 1 176 ? -4.201 0.876 -12.827 1.00 88.00 176 ASP A C 1
ATOM 1376 O O . ASP A 1 176 ? -3.219 1.376 -13.370 1.00 88.00 176 ASP A O 1
ATOM 1380 N N . PHE A 1 177 ? -4.706 -0.304 -13.199 1.00 90.25 177 PHE A N 1
ATOM 1381 C CA . PHE A 1 177 ? -4.152 -1.136 -14.267 1.00 90.25 177 PHE A CA 1
ATOM 1382 C C . PHE A 1 177 ? -5.069 -1.230 -15.504 1.00 90.25 177 PHE A C 1
ATOM 1384 O O . PHE A 1 177 ? -4.650 -1.680 -16.569 1.00 90.25 177 PHE A O 1
ATOM 1391 N N . ALA A 1 178 ? -6.330 -0.795 -15.397 1.00 90.94 178 ALA A N 1
ATOM 1392 C CA . ALA A 1 178 ? -7.335 -0.939 -16.452 1.00 90.94 178 ALA A CA 1
ATOM 1393 C C . ALA A 1 178 ? -7.590 0.338 -17.269 1.00 90.94 178 ALA A C 1
ATOM 1395 O O . ALA A 1 178 ? -8.192 0.255 -18.346 1.00 90.94 178 ALA A O 1
ATOM 1396 N N . LEU A 1 179 ? -7.203 1.517 -16.762 1.00 88.94 179 LEU A N 1
ATOM 1397 C CA . LEU A 1 179 ? -7.632 2.814 -17.308 1.00 88.94 179 LEU A CA 1
ATOM 1398 C C . LEU A 1 179 ? -7.296 3.041 -18.796 1.00 88.94 179 LEU A C 1
ATOM 1400 O O . LEU A 1 179 ? -8.219 3.391 -19.537 1.00 88.94 179 LEU A O 1
ATOM 1404 N N . PRO A 1 180 ? -6.060 2.807 -19.281 1.00 86.44 180 PRO A N 1
ATOM 1405 C CA . PRO A 1 180 ? -5.694 3.004 -20.685 1.00 86.44 180 PRO A CA 1
ATOM 1406 C C . PRO A 1 180 ? -6.479 2.119 -21.655 1.00 86.44 180 PRO A C 1
ATOM 1408 O O . PRO A 1 180 ? -6.544 2.413 -22.845 1.00 86.44 180 PRO A O 1
ATOM 1411 N N . MET A 1 181 ? -7.079 1.036 -21.157 1.00 89.81 181 MET A N 1
ATOM 1412 C CA . MET A 1 181 ? -7.866 0.090 -21.947 1.00 89.81 181 MET A CA 1
ATOM 1413 C C . MET A 1 181 ? -9.372 0.352 -21.869 1.00 89.81 181 MET A C 1
ATOM 1415 O O . MET A 1 181 ? -10.154 -0.366 -22.495 1.00 89.81 181 MET A O 1
ATOM 1419 N N . GLN A 1 182 ? -9.809 1.373 -21.124 1.00 92.88 182 GLN A N 1
ATOM 1420 C CA . GLN A 1 182 ? -11.221 1.732 -21.089 1.00 92.88 182 GLN A CA 1
ATOM 1421 C C . GLN A 1 182 ? -11.646 2.394 -22.412 1.00 92.88 182 GLN A C 1
ATOM 1423 O O . GLN A 1 182 ? -10.957 3.283 -22.922 1.00 92.88 182 GLN A O 1
ATOM 1428 N N . PRO A 1 183 ? -12.808 2.017 -22.973 1.00 93.94 183 PRO A N 1
ATOM 1429 C CA . PRO A 1 183 ? -13.256 2.527 -24.262 1.00 93.94 183 PRO A CA 1
ATOM 1430 C C . PRO A 1 183 ? -13.564 4.028 -24.209 1.00 93.94 183 PRO A C 1
ATOM 1432 O O . PRO A 1 183 ? -13.870 4.586 -23.153 1.00 93.94 183 PRO A O 1
ATOM 1435 N N . ARG A 1 184 ? -13.549 4.682 -25.379 1.00 94.19 184 ARG A N 1
ATOM 1436 C CA . ARG A 1 184 ? -13.955 6.094 -25.552 1.00 94.19 184 ARG A CA 1
ATOM 1437 C C . ARG A 1 184 ? -13.179 7.069 -24.654 1.00 94.19 184 ARG A C 1
ATOM 1439 O O . ARG A 1 184 ? -13.749 8.051 -24.179 1.00 94.19 184 ARG A O 1
ATOM 1446 N N . LEU A 1 185 ? -11.901 6.777 -24.392 1.00 92.31 185 LEU A N 1
ATOM 1447 C CA . LEU A 1 185 ? -11.020 7.588 -23.543 1.00 92.31 185 LEU A CA 1
ATOM 1448 C C . LEU A 1 185 ? -11.607 7.847 -22.143 1.00 92.31 185 LEU A C 1
ATOM 1450 O O . LEU A 1 185 ? -11.418 8.920 -21.571 1.00 92.31 185 LEU A O 1
ATOM 1454 N N . ALA A 1 186 ? -12.331 6.874 -21.577 1.00 94.44 186 ALA A N 1
ATOM 1455 C CA . ALA A 1 186 ? -13.001 7.035 -20.284 1.00 94.44 186 ALA A CA 1
ATOM 1456 C C . ALA A 1 186 ? -12.042 7.374 -19.130 1.00 94.44 186 ALA A C 1
ATOM 1458 O O . ALA A 1 186 ? -12.471 7.988 -18.153 1.00 94.44 186 ALA A O 1
ATOM 1459 N N . MET A 1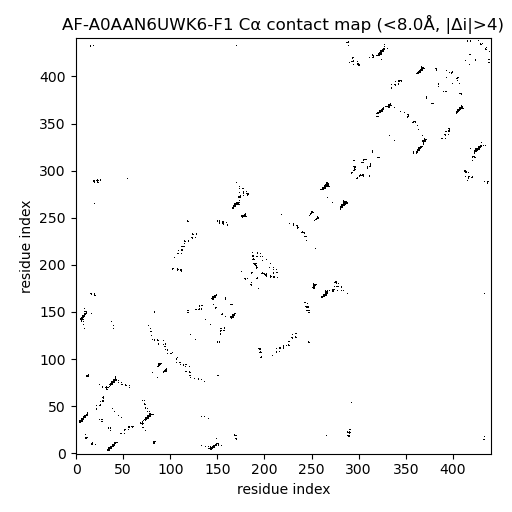 187 ? -10.746 7.066 -19.257 1.00 91.75 187 MET A N 1
ATOM 1460 C CA . MET A 1 187 ? -9.718 7.523 -18.314 1.00 91.75 187 MET A CA 1
ATOM 1461 C C . MET A 1 187 ? -9.688 9.050 -18.122 1.00 91.75 187 MET A C 1
ATOM 1463 O O . MET A 1 187 ? -9.319 9.520 -17.054 1.00 91.75 187 MET A O 1
ATOM 1467 N N . LEU A 1 188 ? -10.108 9.826 -19.129 1.00 93.94 188 LEU A N 1
ATOM 1468 C CA . LEU A 1 188 ? -10.056 11.287 -19.099 1.00 93.94 188 LEU A CA 1
ATOM 1469 C C . LEU A 1 188 ? -11.306 11.933 -18.487 1.00 93.94 188 LEU A C 1
ATOM 1471 O O . LEU A 1 188 ? -11.203 12.981 -17.855 1.00 93.94 188 LEU A O 1
ATOM 1475 N N . TRP A 1 189 ? -12.488 11.337 -18.666 1.00 94.69 189 TRP A N 1
ATOM 1476 C CA . TRP A 1 189 ? -13.765 11.982 -18.319 1.00 94.69 189 TRP A CA 1
ATOM 1477 C C . TRP A 1 189 ? -14.642 11.199 -17.338 1.00 94.69 189 TRP A C 1
ATOM 1479 O O . TRP A 1 189 ? -15.569 11.777 -16.777 1.00 94.69 189 TRP A O 1
ATOM 1489 N N . LYS A 1 190 ? -14.387 9.901 -17.129 1.00 95.06 190 LYS A N 1
ATOM 1490 C CA . LYS A 1 190 ? -15.206 9.043 -16.256 1.00 95.06 190 LYS A CA 1
ATOM 1491 C C . LYS A 1 190 ? -14.535 8.769 -14.914 1.00 95.06 190 LYS A C 1
ATOM 1493 O O . LYS A 1 190 ? -15.219 8.732 -13.894 1.00 95.06 190 LYS A O 1
ATOM 1498 N N . TYR A 1 191 ? -13.222 8.555 -14.920 1.00 94.50 191 TYR A N 1
ATOM 1499 C CA . TYR A 1 191 ? -12.474 8.132 -13.739 1.00 94.50 191 TYR A CA 1
ATOM 1500 C C . TYR A 1 191 ? -11.526 9.238 -13.261 1.00 94.50 191 TYR A C 1
ATOM 1502 O O . TYR A 1 191 ? -10.809 9.807 -14.089 1.00 94.50 191 TYR A O 1
ATOM 1510 N N . PRO A 1 192 ? -11.499 9.551 -11.952 1.00 93.69 192 PRO A N 1
ATOM 1511 C CA . PRO A 1 192 ? -10.552 10.512 -11.410 1.00 93.69 192 PRO A CA 1
ATOM 1512 C C . PRO A 1 192 ? -9.126 9.960 -11.504 1.00 93.69 192 PRO A C 1
ATOM 1514 O O . PRO A 1 192 ? -8.867 8.787 -11.204 1.00 93.69 192 PRO A O 1
ATOM 1517 N N . LEU A 1 193 ? -8.190 10.818 -11.906 1.00 91.81 193 LEU A N 1
ATOM 1518 C CA . LEU A 1 193 ? -6.770 10.490 -11.884 1.00 91.81 193 LEU A CA 1
ATOM 1519 C C . LEU A 1 193 ? -6.306 10.242 -10.439 1.00 91.81 193 LEU A C 1
ATOM 1521 O O . LEU A 1 193 ? -6.721 10.939 -9.509 1.00 91.81 193 LEU A O 1
ATOM 1525 N N . VAL A 1 194 ? -5.413 9.274 -10.244 1.00 87.81 194 VAL A N 1
ATOM 1526 C CA . VAL A 1 194 ? -4.750 9.055 -8.950 1.00 87.81 194 VAL A CA 1
ATOM 1527 C C . VAL A 1 194 ? -4.039 10.335 -8.476 1.00 87.81 194 VAL A C 1
ATOM 1529 O O . VAL A 1 194 ? -3.570 11.129 -9.288 1.00 87.81 194 VAL A O 1
ATOM 1532 N N . CYS A 1 195 ? -4.002 10.578 -7.164 1.00 87.44 195 CYS A N 1
ATOM 1533 C CA . CYS A 1 195 ? -3.435 11.796 -6.558 1.00 87.44 195 CYS A CA 1
ATOM 1534 C C . CYS A 1 195 ? -4.147 13.123 -6.910 1.00 87.44 195 CYS A C 1
ATOM 1536 O O . CYS A 1 195 ? -3.662 14.189 -6.535 1.00 87.44 195 CYS A O 1
ATOM 1538 N N . SER A 1 196 ? -5.299 13.095 -7.596 1.00 90.38 196 SER A N 1
ATOM 1539 C CA . SER A 1 196 ? -6.022 14.321 -7.979 1.00 90.38 196 SER A CA 1
ATOM 1540 C C . SER A 1 196 ? -6.916 14.906 -6.881 1.00 90.38 196 SER A C 1
ATOM 1542 O O . SER A 1 196 ? -7.233 16.095 -6.947 1.00 90.38 196 SER A O 1
ATOM 1544 N N . ALA A 1 197 ? -7.313 14.082 -5.900 1.00 90.31 197 ALA A N 1
ATOM 1545 C CA . ALA A 1 197 ? -8.357 14.358 -4.903 1.00 90.31 197 ALA A CA 1
ATOM 1546 C C . ALA A 1 197 ? -9.745 14.673 -5.503 1.00 90.31 197 ALA A C 1
ATOM 1548 O O . ALA A 1 197 ? -10.593 15.284 -4.855 1.00 90.31 197 ALA A O 1
ATOM 1549 N N . LEU A 1 198 ? -9.983 14.264 -6.752 1.00 93.31 198 LEU A N 1
ATOM 1550 C CA . LEU A 1 198 ? -11.286 14.397 -7.391 1.00 93.31 198 LEU A CA 1
ATOM 1551 C C . LEU A 1 198 ? -12.240 13.290 -6.912 1.00 93.31 198 LEU A C 1
ATOM 1553 O O . LEU A 1 198 ? -11.812 12.143 -6.761 1.00 93.31 198 LEU A O 1
ATOM 1557 N N . PRO A 1 199 ? -13.531 13.604 -6.709 1.00 94.19 199 PRO A N 1
ATOM 1558 C CA . PRO A 1 199 ? -14.509 12.618 -6.276 1.00 94.19 199 PRO A CA 1
ATOM 1559 C C . PRO A 1 199 ? -14.893 11.660 -7.410 1.00 94.19 199 PRO A C 1
ATOM 1561 O O . PRO A 1 199 ? -14.694 11.936 -8.598 1.00 94.19 199 PRO A O 1
ATOM 1564 N N . TYR A 1 200 ? -15.523 10.553 -7.023 1.00 93.19 200 TYR A N 1
ATOM 1565 C CA . TYR A 1 200 ? -16.213 9.642 -7.926 1.00 93.19 200 TYR A CA 1
ATOM 1566 C C . TYR A 1 200 ? -17.689 9.489 -7.508 1.00 93.19 200 TYR A C 1
ATOM 1568 O O . TYR A 1 200 ? -17.940 9.328 -6.314 1.00 93.19 200 TYR A O 1
ATOM 1576 N N . PRO A 1 201 ? -18.664 9.508 -8.443 1.00 95.25 201 PRO A N 1
ATOM 1577 C CA . PRO A 1 201 ? -18.515 9.750 -9.882 1.00 95.25 201 PRO A CA 1
ATOM 1578 C C . PRO A 1 201 ? -18.027 11.172 -10.181 1.00 95.25 201 PRO A C 1
ATOM 1580 O O . PRO A 1 201 ? -18.316 12.099 -9.431 1.00 95.25 201 PRO A O 1
ATOM 1583 N N . LEU A 1 202 ? -17.289 11.344 -11.284 1.00 95.56 202 LEU A N 1
ATOM 1584 C CA . LEU A 1 202 ? -16.695 12.636 -11.627 1.00 95.56 202 LEU A CA 1
ATOM 1585 C C . LEU A 1 202 ? -17.785 13.647 -12.055 1.00 95.56 202 LEU A C 1
ATOM 1587 O O . LEU A 1 202 ? -18.465 13.418 -13.062 1.00 95.56 202 LEU A O 1
ATOM 1591 N N . PRO A 1 203 ? -17.958 14.781 -11.346 1.00 96.50 203 PRO A N 1
ATOM 1592 C CA . PRO A 1 203 ? -18.885 15.831 -11.751 1.00 96.50 203 PRO A CA 1
ATOM 1593 C C . PRO A 1 203 ? -18.503 16.415 -13.111 1.00 96.50 203 PRO A C 1
ATOM 1595 O O . PRO A 1 203 ? -17.324 16.624 -13.400 1.00 96.50 203 PRO A O 1
ATOM 1598 N N . ARG A 1 204 ? -19.502 16.763 -13.932 1.00 96.31 204 ARG A N 1
ATOM 1599 C CA . ARG A 1 204 ? -19.271 17.297 -15.289 1.00 96.31 204 ARG A CA 1
ATOM 1600 C C . ARG A 1 204 ? -18.388 18.548 -15.299 1.00 96.31 204 ARG A C 1
ATOM 1602 O O . ARG A 1 204 ? -17.567 18.705 -16.196 1.00 96.31 204 ARG A O 1
ATOM 1609 N N . SER A 1 205 ? -18.520 19.400 -14.284 1.00 96.88 205 SER A N 1
ATOM 1610 C CA . SER A 1 205 ? -17.699 20.603 -14.102 1.00 96.88 205 SER A CA 1
ATOM 1611 C C . SER A 1 205 ? -16.219 20.306 -13.831 1.00 96.88 205 SER A C 1
ATOM 1613 O O . SER A 1 205 ? -15.379 21.158 -14.102 1.00 96.88 205 SER A O 1
ATOM 1615 N N . LEU A 1 206 ? -15.880 19.109 -13.336 1.00 96.62 206 LEU A N 1
ATOM 1616 C CA . LEU A 1 206 ? -14.509 18.699 -13.014 1.00 96.62 206 LEU A CA 1
ATOM 1617 C C . LEU A 1 206 ? -13.844 17.872 -14.125 1.00 96.62 206 LEU A C 1
ATOM 1619 O O . LEU A 1 206 ? -12.651 17.588 -14.035 1.00 96.62 206 LEU A O 1
ATOM 1623 N N . ILE A 1 207 ? -14.565 17.532 -15.200 1.00 97.25 207 ILE A N 1
ATOM 1624 C CA . ILE A 1 207 ? -13.997 16.825 -16.360 1.00 97.25 207 ILE A CA 1
ATOM 1625 C C . ILE A 1 207 ? -12.817 17.596 -16.982 1.00 97.25 207 ILE A C 1
ATOM 1627 O O . ILE A 1 207 ? -11.767 16.980 -17.173 1.00 97.25 207 ILE A O 1
ATOM 1631 N N . PRO A 1 208 ? -12.903 18.919 -17.250 1.00 96.88 208 PRO A N 1
ATOM 1632 C CA . PRO A 1 208 ? -11.768 19.663 -17.804 1.00 96.88 208 PRO A CA 1
ATOM 1633 C C . PRO A 1 208 ? -10.536 19.631 -16.894 1.00 96.88 208 PRO A C 1
ATOM 1635 O O . PRO A 1 208 ? -9.413 19.483 -17.373 1.00 96.88 208 PRO A O 1
ATOM 1638 N N . LEU A 1 209 ? -10.748 19.710 -15.576 1.00 95.88 209 LEU A N 1
ATOM 1639 C CA . LEU A 1 209 ? -9.676 19.612 -14.590 1.00 95.88 209 LEU A CA 1
ATOM 1640 C C . LEU A 1 209 ? -9.030 18.221 -14.609 1.00 95.88 209 LEU A C 1
ATOM 1642 O O . LEU A 1 209 ? -7.808 18.121 -14.641 1.00 95.88 209 LEU A O 1
ATOM 1646 N N . ASN A 1 210 ? -9.821 17.147 -14.653 1.00 96.25 210 ASN A N 1
ATOM 1647 C CA . ASN A 1 210 ? -9.287 15.787 -14.739 1.00 96.25 210 ASN A CA 1
ATOM 1648 C C . ASN A 1 210 ? -8.482 15.561 -16.029 1.00 96.25 210 ASN A C 1
ATOM 1650 O O . ASN A 1 210 ? -7.416 14.946 -15.981 1.00 96.25 210 ASN A O 1
ATOM 1654 N N . ILE A 1 211 ? -8.946 16.095 -17.166 1.00 96.19 211 ILE A N 1
ATOM 1655 C CA . ILE A 1 211 ? -8.202 16.067 -18.435 1.00 96.19 211 ILE A CA 1
ATOM 1656 C C . ILE A 1 211 ? -6.855 16.772 -18.267 1.00 96.19 211 ILE A C 1
ATOM 1658 O O . ILE A 1 211 ? -5.821 16.189 -18.587 1.00 96.19 211 ILE A O 1
ATOM 1662 N N . LEU A 1 212 ? -6.851 17.994 -17.723 1.00 96.62 212 LEU A N 1
ATOM 1663 C CA . LEU A 1 212 ? -5.624 18.750 -17.479 1.00 96.62 212 LEU A CA 1
ATOM 1664 C C . LEU A 1 212 ? -4.647 17.963 -16.595 1.00 96.62 212 LEU A C 1
ATOM 1666 O O . LEU A 1 212 ? -3.477 17.836 -16.939 1.00 96.62 212 LEU A O 1
ATOM 1670 N N . LEU A 1 213 ? -5.123 17.387 -15.492 1.00 95.31 213 LEU A N 1
ATOM 1671 C CA . LEU A 1 213 ? -4.290 16.605 -14.580 1.00 95.31 213 LEU A CA 1
ATOM 1672 C C . LEU A 1 213 ? -3.726 15.331 -15.237 1.00 95.31 213 LEU A C 1
ATOM 1674 O O . LEU A 1 213 ? -2.568 14.991 -15.002 1.00 95.31 213 LEU A O 1
ATOM 1678 N N . ASN A 1 214 ? -4.485 14.668 -16.118 1.00 94.19 214 ASN A N 1
ATOM 1679 C CA . ASN A 1 214 ? -3.971 13.557 -16.929 1.00 94.19 214 ASN A CA 1
ATOM 1680 C C . ASN A 1 214 ? -2.842 14.011 -17.869 1.00 94.19 214 ASN A C 1
ATOM 1682 O O . ASN A 1 214 ? -1.848 13.301 -18.018 1.00 94.19 214 ASN A O 1
ATOM 1686 N N . LEU A 1 215 ? -2.950 15.205 -18.463 1.00 94.62 215 LEU A N 1
ATOM 1687 C CA . LEU A 1 215 ? -1.871 15.782 -19.273 1.00 94.62 215 LEU A CA 1
ATOM 1688 C C . LEU A 1 215 ? -0.629 16.091 -18.425 1.00 94.62 215 LEU A C 1
ATOM 1690 O O . LEU A 1 215 ? 0.486 15.849 -18.885 1.00 94.62 215 LEU A O 1
ATOM 1694 N N . VAL A 1 216 ? -0.799 16.552 -17.179 1.00 95.25 216 VAL A N 1
ATOM 1695 C CA . VAL A 1 216 ? 0.320 16.727 -16.234 1.00 95.25 216 VAL A CA 1
ATOM 1696 C C . VAL A 1 216 ? 0.996 15.387 -15.931 1.00 95.25 216 VAL A C 1
ATOM 1698 O O . VAL A 1 216 ? 2.223 15.310 -15.970 1.00 95.25 216 VAL A O 1
ATOM 1701 N N . ALA A 1 217 ? 0.228 14.320 -15.690 1.00 93.12 217 ALA A N 1
ATOM 1702 C CA . ALA A 1 217 ? 0.780 12.981 -15.470 1.00 93.12 217 ALA A CA 1
ATOM 1703 C C . ALA A 1 217 ? 1.551 12.468 -16.696 1.00 93.12 217 ALA A C 1
ATOM 1705 O O . ALA A 1 217 ? 2.669 11.970 -16.560 1.00 93.12 217 ALA A O 1
ATOM 1706 N N . ALA A 1 218 ? 0.990 12.642 -17.897 1.00 92.38 218 ALA A N 1
ATOM 1707 C CA . ALA A 1 218 ? 1.654 12.293 -19.150 1.00 92.38 218 ALA A CA 1
ATOM 1708 C C . ALA A 1 218 ? 2.960 13.072 -19.341 1.00 92.38 218 ALA A C 1
ATOM 1710 O O . ALA A 1 218 ? 3.993 12.476 -19.643 1.00 92.38 218 ALA A O 1
ATOM 1711 N N . TYR A 1 219 ? 2.945 14.384 -19.096 1.00 94.12 219 TYR A N 1
ATOM 1712 C CA . TYR A 1 219 ? 4.149 15.207 -19.126 1.00 94.12 219 TYR A CA 1
ATOM 1713 C C . TYR A 1 219 ? 5.202 14.703 -18.131 1.00 94.12 219 TYR A C 1
ATOM 1715 O O . TYR A 1 219 ? 6.358 14.509 -18.516 1.00 94.12 219 TYR A O 1
ATOM 1723 N N . ALA A 1 220 ? 4.807 14.431 -16.883 1.00 92.62 220 ALA A N 1
ATOM 1724 C CA . ALA A 1 220 ? 5.704 13.926 -15.850 1.00 92.62 220 ALA A CA 1
ATOM 1725 C C . ALA A 1 220 ? 6.363 12.614 -16.291 1.00 92.62 220 ALA A C 1
ATOM 1727 O O . ALA A 1 220 ? 7.584 12.504 -16.295 1.00 92.62 220 ALA A O 1
ATOM 1728 N N . LEU A 1 221 ? 5.575 11.636 -16.733 1.00 90.31 221 LEU A N 1
ATOM 1729 C CA . LEU A 1 221 ? 6.072 10.306 -17.090 1.00 90.31 221 LEU A CA 1
ATOM 1730 C C . LEU A 1 221 ? 6.946 10.306 -18.356 1.00 90.31 221 LEU A C 1
ATOM 1732 O O . LEU A 1 221 ? 7.896 9.530 -18.439 1.00 90.31 221 LEU A O 1
ATOM 1736 N N . LEU A 1 222 ? 6.690 11.199 -19.318 1.00 89.69 222 LEU A N 1
ATOM 1737 C CA . LEU A 1 222 ? 7.473 11.286 -20.560 1.00 89.69 222 LEU A CA 1
ATOM 1738 C C . LEU A 1 222 ? 8.780 12.085 -20.420 1.00 89.69 222 LEU A C 1
ATOM 1740 O O . LEU A 1 222 ? 9.741 11.842 -21.162 1.00 89.69 222 LEU A O 1
ATOM 1744 N N . THR A 1 223 ? 8.830 13.048 -19.496 1.00 89.75 223 THR A N 1
ATOM 1745 C CA . THR A 1 223 ? 9.955 13.995 -19.382 1.00 89.75 223 THR A CA 1
ATOM 1746 C C . THR A 1 223 ? 10.837 13.785 -18.155 1.00 89.75 223 THR A C 1
ATOM 1748 O O . THR A 1 223 ? 11.929 14.352 -18.108 1.00 89.75 223 THR A O 1
ATOM 1751 N N . ASN A 1 224 ? 10.428 12.959 -17.183 1.00 88.69 224 ASN A N 1
ATOM 1752 C CA . ASN A 1 224 ? 11.169 12.834 -15.932 1.00 88.69 224 ASN A CA 1
ATOM 1753 C C . ASN A 1 224 ? 12.603 12.286 -16.150 1.00 88.69 224 ASN A C 1
ATOM 1755 O O . ASN A 1 224 ? 12.778 11.175 -16.667 1.00 88.69 224 ASN A O 1
ATOM 1759 N N . PRO A 1 225 ? 13.649 13.023 -15.725 1.00 91.25 225 PRO A N 1
ATOM 1760 C CA . PRO A 1 225 ? 15.041 12.642 -15.962 1.00 91.25 225 PRO A CA 1
ATOM 1761 C C . PRO A 1 225 ? 15.476 11.407 -15.165 1.00 91.25 225 PRO A C 1
ATOM 1763 O O . PRO A 1 225 ? 16.430 10.739 -15.554 1.00 91.25 225 PRO A O 1
ATOM 1766 N N . ARG A 1 226 ? 14.773 11.065 -14.080 1.00 91.38 226 ARG A N 1
ATOM 1767 C CA . ARG A 1 226 ? 15.122 9.967 -13.168 1.00 91.38 226 ARG A CA 1
ATOM 1768 C C . ARG A 1 226 ? 15.043 8.607 -13.860 1.00 91.38 226 ARG A C 1
ATOM 1770 O O . ARG A 1 226 ? 15.965 7.808 -13.742 1.00 91.38 226 ARG A O 1
ATOM 1777 N N . ILE A 1 227 ? 14.003 8.394 -14.672 1.00 89.88 227 ILE A N 1
ATOM 1778 C CA . ILE A 1 227 ? 13.845 7.184 -15.496 1.00 89.88 227 ILE A CA 1
ATOM 1779 C C . ILE A 1 227 ? 15.024 7.056 -16.469 1.00 89.88 227 ILE A C 1
ATOM 1781 O O . ILE A 1 227 ? 15.632 5.990 -16.575 1.00 89.88 227 ILE A O 1
ATOM 1785 N N . ARG A 1 228 ? 15.388 8.151 -17.151 1.00 91.69 228 ARG A N 1
ATOM 1786 C CA . ARG A 1 228 ? 16.495 8.164 -18.121 1.00 91.69 228 ARG A CA 1
ATOM 1787 C C . ARG A 1 228 ? 17.841 7.900 -17.448 1.00 91.69 228 ARG A C 1
ATOM 1789 O O . ARG A 1 228 ? 18.596 7.067 -17.939 1.00 91.69 228 ARG A O 1
ATOM 1796 N N . ALA A 1 229 ? 18.112 8.564 -16.326 1.00 94.44 229 ALA A N 1
ATOM 1797 C CA . ALA A 1 229 ? 19.356 8.424 -15.577 1.00 94.44 229 ALA A CA 1
ATOM 1798 C C . ALA A 1 229 ? 19.553 6.989 -15.067 1.00 94.44 229 ALA A C 1
ATOM 1800 O O . ALA A 1 229 ? 20.597 6.390 -15.316 1.00 94.44 229 ALA A O 1
ATOM 1801 N N . THR A 1 230 ? 18.535 6.404 -14.429 1.00 96.31 230 THR A N 1
ATOM 1802 C CA . THR A 1 230 ? 18.609 5.025 -13.927 1.00 96.31 230 THR A CA 1
ATOM 1803 C C . THR A 1 230 ? 18.715 4.009 -15.065 1.00 96.31 230 THR A C 1
ATOM 1805 O O . THR A 1 230 ? 19.522 3.088 -14.979 1.00 96.31 230 THR A O 1
ATOM 1808 N N . THR A 1 231 ? 17.975 4.199 -16.166 1.00 95.44 231 THR A N 1
ATOM 1809 C CA . THR A 1 231 ? 18.094 3.327 -17.350 1.00 95.44 231 THR A CA 1
ATOM 1810 C C . THR A 1 231 ? 19.509 3.374 -17.929 1.00 95.44 231 THR A C 1
ATOM 1812 O O . THR A 1 231 ? 20.101 2.330 -18.184 1.00 95.44 231 THR A O 1
ATOM 1815 N N . ALA A 1 232 ? 20.075 4.570 -18.120 1.00 95.94 232 ALA A N 1
ATOM 1816 C CA . ALA A 1 232 ? 21.424 4.736 -18.662 1.00 95.94 232 ALA A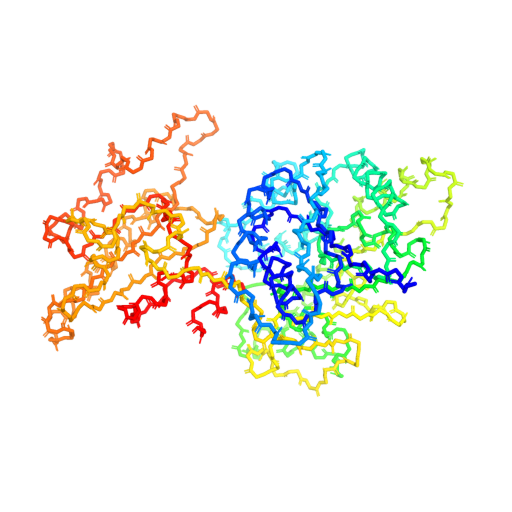 CA 1
ATOM 1817 C C . ALA A 1 232 ? 22.486 4.097 -17.757 1.00 95.94 232 ALA A C 1
ATOM 1819 O O . ALA A 1 232 ? 23.376 3.407 -18.248 1.00 95.94 232 ALA A O 1
ATOM 1820 N N . HIS A 1 233 ? 22.353 4.279 -16.442 1.00 96.81 233 HIS A N 1
ATOM 1821 C CA . HIS A 1 233 ? 23.255 3.693 -15.459 1.00 96.81 233 HIS A CA 1
ATOM 1822 C C . HIS A 1 233 ? 23.219 2.154 -15.488 1.00 96.81 233 HIS A C 1
ATOM 1824 O O . HIS A 1 233 ? 24.266 1.511 -15.514 1.00 96.81 233 HIS A O 1
ATOM 1830 N N . LEU A 1 234 ? 22.025 1.557 -15.574 1.00 96.81 234 LEU A N 1
ATOM 1831 C CA . LEU A 1 234 ? 21.859 0.105 -15.659 1.00 96.81 234 LEU A CA 1
ATOM 1832 C C . LEU A 1 234 ? 22.424 -0.472 -16.969 1.00 96.81 234 LEU A C 1
ATOM 1834 O O . LEU A 1 234 ? 23.166 -1.451 -16.935 1.00 96.81 234 LEU A O 1
ATOM 1838 N N . ARG A 1 235 ? 22.137 0.168 -18.112 1.00 97.50 235 ARG A N 1
ATOM 1839 C CA . ARG A 1 235 ? 22.681 -0.230 -19.424 1.00 97.50 235 ARG A CA 1
ATOM 1840 C C . ARG A 1 235 ? 24.203 -0.193 -19.450 1.00 97.50 235 ARG A C 1
ATOM 1842 O O . ARG A 1 235 ? 24.826 -1.116 -19.960 1.00 97.50 235 ARG A O 1
ATOM 1849 N N . ALA A 1 236 ? 24.801 0.857 -18.885 1.00 97.38 236 ALA A N 1
ATOM 1850 C CA . ALA A 1 236 ? 26.252 0.978 -18.790 1.00 97.38 236 ALA A CA 1
ATOM 1851 C C . ALA A 1 236 ? 26.854 -0.128 -17.910 1.00 97.38 236 ALA A C 1
ATOM 1853 O O . ALA A 1 236 ? 27.845 -0.743 -18.292 1.00 97.38 236 ALA A O 1
ATOM 1854 N N . ALA A 1 237 ? 26.229 -0.424 -16.766 1.00 97.44 237 ALA A N 1
ATOM 1855 C CA . ALA A 1 237 ? 26.715 -1.429 -15.825 1.00 97.44 237 ALA A CA 1
ATOM 1856 C C . ALA A 1 237 ? 26.679 -2.871 -16.366 1.00 97.44 237 ALA A C 1
ATOM 1858 O O . ALA A 1 237 ? 27.489 -3.687 -15.930 1.00 97.44 237 ALA A O 1
ATOM 1859 N N . TYR A 1 238 ? 25.756 -3.179 -17.282 1.00 97.00 238 TYR A N 1
ATOM 1860 C CA . TYR A 1 238 ? 25.619 -4.499 -17.916 1.00 97.00 238 TYR A CA 1
ATOM 1861 C C . TYR A 1 238 ? 26.147 -4.546 -19.356 1.00 97.00 238 TYR A C 1
ATOM 1863 O O . TYR A 1 238 ? 26.114 -5.603 -19.977 1.00 97.00 238 TYR A O 1
ATOM 1871 N N . ALA A 1 239 ? 26.626 -3.417 -19.891 1.00 97.06 239 ALA A N 1
ATOM 1872 C CA . ALA A 1 239 ? 26.980 -3.256 -21.303 1.00 97.06 239 ALA A CA 1
ATOM 1873 C C . ALA A 1 239 ? 25.872 -3.737 -22.268 1.00 97.06 239 ALA A C 1
ATOM 1875 O O . ALA A 1 239 ? 26.153 -4.236 -23.356 1.00 97.06 239 ALA A O 1
ATOM 1876 N N . ASP A 1 240 ? 24.607 -3.561 -21.873 1.00 96.12 240 ASP A N 1
ATOM 1877 C CA . ASP A 1 240 ? 23.441 -4.023 -22.623 1.00 96.12 240 ASP A CA 1
ATOM 1878 C C . ASP A 1 240 ? 22.499 -2.844 -22.918 1.00 96.12 240 ASP A C 1
ATOM 1880 O O . ASP A 1 240 ? 21.839 -2.331 -22.009 1.00 96.12 240 ASP A O 1
ATOM 1884 N N . PRO A 1 241 ? 22.409 -2.382 -24.179 1.00 94.56 241 PRO A N 1
ATOM 1885 C CA . PRO A 1 241 ? 21.548 -1.265 -24.551 1.00 94.56 241 PRO A CA 1
ATOM 1886 C C . PRO A 1 241 ? 20.054 -1.627 -24.604 1.00 94.56 241 PRO A C 1
ATOM 1888 O O . PRO A 1 241 ? 19.221 -0.725 -24.720 1.00 94.56 241 PRO A O 1
ATOM 1891 N N . THR A 1 242 ? 19.695 -2.911 -24.541 1.00 94.19 242 THR A N 1
ATOM 1892 C CA . THR A 1 242 ? 18.311 -3.390 -24.673 1.00 94.19 242 THR A CA 1
ATOM 1893 C C . THR A 1 242 ? 17.514 -3.268 -23.378 1.00 94.19 242 THR A C 1
ATOM 1895 O O . THR A 1 242 ? 16.286 -3.202 -23.429 1.00 94.19 242 THR A O 1
ATOM 1898 N N . ILE A 1 243 ? 18.188 -3.137 -22.230 1.00 94.88 243 ILE A N 1
ATOM 1899 C CA . ILE A 1 243 ? 17.532 -3.007 -20.926 1.00 94.88 243 ILE A CA 1
ATOM 1900 C C . ILE A 1 243 ? 16.613 -1.784 -20.914 1.00 94.88 243 ILE A C 1
ATOM 1902 O O . ILE A 1 243 ? 17.033 -0.661 -21.210 1.00 94.88 243 ILE A O 1
ATOM 1906 N N . SER A 1 244 ? 15.356 -1.982 -20.534 1.00 92.75 244 SER A N 1
ATOM 1907 C CA . SER A 1 244 ? 14.377 -0.919 -20.314 1.00 92.75 244 SER A CA 1
ATOM 1908 C C . SER A 1 244 ? 13.742 -1.077 -18.943 1.00 92.75 244 SER A C 1
ATOM 1910 O O . SER A 1 244 ? 13.366 -2.187 -18.568 1.00 92.75 244 SER A O 1
ATOM 1912 N N . LEU A 1 245 ? 13.594 0.029 -18.211 1.00 93.25 245 LEU A N 1
ATOM 1913 C CA . LEU A 1 245 ? 12.882 0.012 -16.936 1.00 93.25 245 LEU A CA 1
ATOM 1914 C C . LEU A 1 245 ? 11.426 -0.408 -17.135 1.00 93.25 245 LEU A C 1
ATOM 1916 O O . LEU A 1 245 ? 10.739 0.111 -18.013 1.00 93.25 245 LEU A O 1
ATOM 1920 N N . MET A 1 246 ? 10.978 -1.322 -16.280 1.00 93.25 246 MET A N 1
ATOM 1921 C CA . MET A 1 246 ? 9.586 -1.739 -16.169 1.00 93.25 246 MET A CA 1
ATOM 1922 C C . MET A 1 246 ? 9.025 -1.129 -14.886 1.00 93.25 246 MET A C 1
ATOM 1924 O O . MET A 1 246 ? 9.402 -1.544 -13.791 1.00 93.25 246 MET A O 1
ATOM 1928 N N . THR A 1 247 ? 8.166 -0.120 -15.016 1.00 91.44 247 THR A N 1
ATOM 1929 C CA . THR A 1 247 ? 7.529 0.559 -13.878 1.00 91.44 247 THR A CA 1
ATOM 1930 C C . THR A 1 247 ? 6.019 0.316 -13.886 1.00 91.44 247 THR A C 1
ATOM 1932 O O . THR A 1 247 ? 5.475 -0.251 -14.833 1.00 91.44 247 THR A O 1
ATOM 1935 N N . ALA A 1 248 ? 5.301 0.808 -12.871 1.00 85.62 248 ALA A N 1
ATOM 1936 C CA . ALA A 1 248 ? 3.836 0.822 -12.895 1.00 85.62 248 ALA A CA 1
ATOM 1937 C C . ALA A 1 248 ? 3.247 1.573 -14.107 1.00 85.62 248 ALA A C 1
ATOM 1939 O O . ALA A 1 248 ? 2.126 1.280 -14.524 1.00 85.62 248 ALA A O 1
ATOM 1940 N N . ASN A 1 249 ? 4.012 2.464 -14.749 1.00 85.56 249 ASN A N 1
ATOM 1941 C CA . ASN A 1 249 ? 3.612 3.093 -16.004 1.00 85.56 249 ASN A CA 1
ATOM 1942 C C . ASN A 1 249 ? 3.319 2.079 -17.117 1.00 85.56 249 ASN A C 1
ATOM 1944 O O . ASN A 1 249 ? 2.294 2.180 -17.796 1.00 85.56 249 ASN A O 1
ATOM 1948 N N . GLU A 1 250 ? 4.203 1.092 -17.260 1.00 87.00 250 GLU A N 1
ATOM 1949 C CA . GLU A 1 250 ? 4.123 -0.009 -18.217 1.00 87.00 250 GLU A CA 1
ATOM 1950 C C . GLU A 1 250 ? 3.144 -1.106 -17.783 1.00 87.00 250 GLU A C 1
ATOM 1952 O O . GLU A 1 250 ? 3.091 -2.136 -18.435 1.00 87.00 250 GLU A O 1
ATOM 1957 N N . MET A 1 251 ? 2.373 -0.929 -16.705 1.00 81.69 251 MET A N 1
ATOM 1958 C CA . MET A 1 251 ? 1.405 -1.927 -16.224 1.00 81.69 251 MET A CA 1
ATOM 1959 C C . MET A 1 251 ? -0.050 -1.465 -16.296 1.00 81.69 251 MET A C 1
ATOM 1961 O O . MET A 1 251 ? -0.939 -2.214 -15.908 1.00 81.69 251 MET A O 1
ATOM 1965 N N . GLY A 1 252 ? -0.309 -0.265 -16.814 1.00 74.12 252 GLY A N 1
ATOM 1966 C CA . GLY A 1 252 ? -1.669 0.244 -16.977 1.00 74.12 252 GLY A CA 1
ATOM 1967 C C . GLY A 1 252 ? -1.909 1.648 -16.437 1.00 74.12 252 GLY A C 1
ATOM 1968 O O . GLY A 1 252 ? -3.057 2.069 -16.428 1.00 74.12 252 GLY A O 1
ATOM 1969 N N . VAL A 1 253 ? -0.880 2.412 -16.044 1.00 74.44 253 VAL A N 1
ATOM 1970 C CA . VAL A 1 253 ? -1.086 3.835 -15.698 1.00 74.44 253 VAL A CA 1
ATOM 1971 C C . VAL A 1 253 ? -1.233 4.691 -16.961 1.00 74.44 253 VAL A C 1
ATOM 1973 O O . VAL A 1 253 ? -2.238 5.381 -17.109 1.00 74.44 253 VAL A O 1
ATOM 1976 N N . LEU A 1 254 ? -0.285 4.620 -17.907 1.00 77.19 254 LEU A N 1
ATOM 1977 C CA . LEU A 1 254 ? -0.432 5.243 -19.240 1.00 77.19 254 LEU A CA 1
ATOM 1978 C C . LEU A 1 254 ? -0.223 4.272 -20.400 1.00 77.19 254 LEU A C 1
ATOM 1980 O O . LEU A 1 254 ? -0.620 4.573 -21.526 1.00 77.19 254 LEU A O 1
ATOM 1984 N N . ARG A 1 255 ? 0.426 3.130 -20.164 1.00 82.88 255 ARG A N 1
ATOM 1985 C CA . ARG A 1 255 ? 0.722 2.138 -21.199 1.00 82.88 255 ARG A CA 1
ATOM 1986 C C . ARG A 1 255 ? 0.075 0.813 -20.847 1.00 82.88 255 ARG A C 1
ATOM 1988 O O . ARG A 1 255 ? -0.012 0.456 -19.678 1.00 82.88 255 ARG A O 1
ATOM 1995 N N . ALA A 1 256 ? -0.368 0.092 -21.872 1.00 81.75 256 ALA A N 1
ATOM 1996 C CA . ALA A 1 256 ? -0.814 -1.281 -21.702 1.00 81.75 256 ALA A CA 1
ATOM 1997 C C . ALA A 1 256 ? 0.370 -2.176 -21.287 1.00 81.75 256 ALA A C 1
ATOM 1999 O O . ALA A 1 256 ? 1.499 -1.915 -21.723 1.00 81.75 256 ALA A O 1
ATOM 2000 N N . PRO A 1 257 ? 0.124 -3.226 -20.487 1.00 86.62 257 PRO A N 1
ATOM 2001 C CA . PRO A 1 257 ? 1.175 -4.145 -20.091 1.00 86.62 257 PRO A CA 1
ATOM 2002 C C . PRO A 1 257 ? 1.764 -4.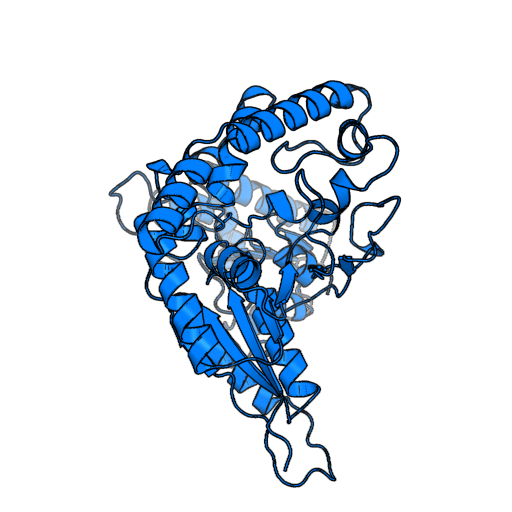937 -21.257 1.00 86.62 257 PRO A C 1
ATOM 2004 O O . PRO A 1 257 ? 1.085 -5.149 -22.268 1.00 86.62 257 PRO A O 1
ATOM 2007 N N . PRO A 1 258 ? 3.018 -5.415 -21.116 1.00 86.44 258 PRO A N 1
ATOM 2008 C CA . PRO A 1 258 ? 3.609 -6.360 -22.049 1.00 86.44 258 PRO A CA 1
ATOM 2009 C C . PRO A 1 258 ? 2.696 -7.568 -22.272 1.00 86.44 258 PRO A C 1
ATOM 2011 O O . PRO A 1 258 ? 2.043 -8.058 -21.347 1.00 86.44 258 PRO A O 1
ATOM 2014 N N . ALA A 1 259 ? 2.674 -8.072 -23.506 1.00 86.12 259 ALA A N 1
ATOM 2015 C CA . ALA A 1 259 ? 1.869 -9.233 -23.854 1.00 86.12 259 ALA A CA 1
ATOM 2016 C C . ALA A 1 259 ? 2.217 -10.436 -22.958 1.00 86.12 259 ALA A C 1
ATOM 2018 O O . ALA A 1 259 ? 3.386 -10.748 -22.744 1.00 86.12 259 ALA A O 1
ATOM 2019 N N . GLY A 1 260 ? 1.187 -11.110 -22.445 1.00 86.69 260 GLY A N 1
ATOM 2020 C CA . GLY A 1 260 ? 1.329 -12.292 -21.592 1.00 86.69 260 GLY A CA 1
ATOM 2021 C C . GLY A 1 260 ? 1.525 -12.006 -20.100 1.00 86.69 260 GLY A C 1
ATOM 2022 O O . GLY A 1 260 ? 1.311 -12.918 -19.303 1.00 86.69 260 GLY A O 1
ATOM 2023 N N . LEU A 1 261 ? 1.846 -10.770 -19.695 1.00 92.25 261 LEU A N 1
ATOM 2024 C CA . LEU A 1 261 ? 1.938 -10.421 -18.276 1.00 92.25 261 LEU A CA 1
ATOM 2025 C C . LEU A 1 261 ? 0.564 -10.540 -17.613 1.00 92.25 261 LEU A C 1
ATOM 2027 O O . LEU A 1 261 ? -0.414 -9.994 -18.115 1.00 92.25 261 LEU A O 1
ATOM 2031 N N . ARG A 1 262 ? 0.490 -11.221 -16.467 1.00 94.69 262 ARG A N 1
ATOM 2032 C CA . ARG A 1 262 ? -0.713 -11.278 -15.627 1.00 94.69 262 ARG A CA 1
ATOM 2033 C C . ARG A 1 262 ? -0.541 -10.376 -14.415 1.00 94.69 262 ARG A C 1
ATOM 2035 O O . ARG A 1 262 ? 0.519 -10.379 -13.791 1.00 94.69 262 ARG A O 1
ATOM 2042 N N . VAL A 1 263 ? -1.594 -9.644 -14.069 1.00 94.69 263 VAL A N 1
ATOM 2043 C CA . VAL A 1 263 ? -1.649 -8.817 -12.860 1.00 94.69 263 VAL A CA 1
ATOM 2044 C C . VAL A 1 263 ? -2.788 -9.340 -11.999 1.00 94.69 263 VAL A C 1
ATOM 2046 O O . VAL A 1 263 ? -3.953 -9.259 -12.382 1.00 94.69 263 VAL A O 1
ATOM 2049 N N . LEU A 1 264 ? -2.442 -9.924 -10.859 1.00 96.00 264 LEU A N 1
ATOM 2050 C CA . LEU A 1 264 ? -3.387 -10.340 -9.834 1.00 96.00 264 LEU A CA 1
ATOM 2051 C C . LEU A 1 264 ? -3.672 -9.126 -8.951 1.00 96.00 264 LEU A C 1
ATOM 2053 O O . LEU A 1 264 ? -2.745 -8.565 -8.370 1.00 96.00 264 LEU A O 1
ATOM 2057 N N . CYS A 1 265 ? -4.927 -8.713 -8.847 1.00 94.25 265 CYS A N 1
ATOM 2058 C CA . CYS A 1 265 ? -5.323 -7.588 -8.005 1.00 94.25 265 CYS A CA 1
ATOM 2059 C C . CYS A 1 265 ? -5.982 -8.104 -6.728 1.00 94.25 265 CYS A C 1
ATOM 2061 O O . CYS A 1 265 ? -6.840 -8.985 -6.773 1.00 94.25 265 CYS A O 1
ATOM 2063 N N . ALA A 1 266 ? -5.615 -7.518 -5.592 1.00 92.94 266 ALA A N 1
ATOM 2064 C CA . ALA A 1 266 ? -6.116 -7.884 -4.271 1.00 92.94 266 ALA A CA 1
ATOM 2065 C C . ALA A 1 266 ? -7.572 -7.470 -4.002 1.00 92.94 266 ALA A C 1
ATOM 2067 O O . ALA A 1 266 ? -8.004 -7.521 -2.855 1.00 92.94 266 ALA A O 1
ATOM 2068 N N . ILE A 1 267 ? -8.325 -7.080 -5.033 1.00 92.19 267 ILE A N 1
ATOM 2069 C CA . ILE A 1 267 ? -9.712 -6.612 -4.964 1.00 92.19 267 ILE A CA 1
ATOM 2070 C C . ILE A 1 267 ? -10.601 -7.398 -5.935 1.00 92.19 267 ILE A C 1
ATOM 2072 O O . ILE A 1 267 ? -10.118 -7.951 -6.929 1.00 92.19 267 ILE A O 1
ATOM 2076 N N . SER A 1 268 ? -11.896 -7.455 -5.640 1.00 92.00 268 SER A N 1
ATOM 2077 C CA . SER A 1 268 ? -12.931 -7.990 -6.522 1.00 92.00 268 SER A CA 1
ATOM 2078 C C . SER A 1 268 ? -13.654 -6.862 -7.283 1.00 92.00 268 SER A C 1
ATOM 2080 O O . SER A 1 268 ? -13.668 -5.719 -6.823 1.00 92.00 268 SER A O 1
ATOM 2082 N N . PRO A 1 269 ? -14.255 -7.125 -8.460 1.00 93.06 269 PRO A N 1
ATOM 2083 C CA . PRO A 1 269 ? -14.860 -6.072 -9.285 1.00 93.06 269 PRO A CA 1
ATOM 2084 C C . PRO A 1 269 ? -16.027 -5.326 -8.630 1.00 93.06 269 PRO A C 1
ATOM 2086 O O . PRO A 1 269 ? -16.275 -4.170 -8.953 1.00 93.06 269 PRO A O 1
ATOM 2089 N N . ASP A 1 270 ? -16.754 -5.994 -7.740 1.00 90.75 270 ASP A N 1
ATOM 2090 C CA . ASP A 1 270 ? -17.885 -5.469 -6.974 1.00 90.75 270 ASP A CA 1
ATOM 2091 C C . ASP A 1 270 ? -17.468 -4.482 -5.874 1.00 90.75 270 ASP A C 1
ATOM 2093 O O . ASP A 1 270 ? -18.276 -3.647 -5.473 1.00 90.75 270 ASP A O 1
ATOM 2097 N N . LEU A 1 271 ? -16.205 -4.528 -5.439 1.00 90.25 271 LEU A N 1
ATOM 2098 C CA . LEU A 1 271 ? -15.626 -3.606 -4.457 1.00 90.25 271 LEU A CA 1
ATOM 2099 C C . LEU A 1 271 ? -14.853 -2.446 -5.105 1.00 90.25 271 LEU A C 1
ATOM 2101 O O . LEU A 1 271 ? -14.242 -1.642 -4.402 1.00 90.25 271 LEU A O 1
ATOM 2105 N N . ASP A 1 272 ? -14.859 -2.356 -6.436 1.00 91.75 272 ASP A N 1
ATOM 2106 C CA . ASP A 1 272 ? -14.038 -1.421 -7.200 1.00 91.75 272 ASP A CA 1
ATOM 2107 C C . ASP A 1 272 ? -14.875 -0.425 -8.029 1.00 91.75 272 ASP A C 1
ATOM 2109 O O . ASP A 1 272 ? -16.107 -0.438 -8.050 1.00 91.75 272 ASP A O 1
ATOM 2113 N N . TYR A 1 273 ? -14.198 0.471 -8.748 1.00 91.75 273 TYR A N 1
ATOM 2114 C CA . TYR A 1 273 ? -14.806 1.337 -9.746 1.00 91.75 273 TYR A CA 1
ATOM 2115 C C . TYR A 1 273 ? -15.560 0.497 -10.789 1.00 91.75 273 TYR A C 1
ATOM 2117 O O . TYR A 1 273 ? -15.037 -0.516 -11.256 1.00 91.75 273 TYR A O 1
ATOM 2125 N N . PRO A 1 274 ? -16.733 0.952 -11.270 1.00 92.94 274 PRO A N 1
ATOM 2126 C CA . PRO A 1 274 ? -17.487 0.249 -12.302 1.00 92.94 274 PRO A CA 1
ATOM 2127 C C . PRO A 1 274 ? -16.792 0.422 -13.661 1.00 92.94 274 PRO A C 1
ATOM 2129 O O . PRO A 1 274 ? -17.098 1.323 -14.463 1.00 92.94 274 PRO A O 1
ATOM 2132 N N . LEU A 1 275 ? -15.783 -0.416 -13.890 1.00 93.44 275 LEU A N 1
ATOM 2133 C CA . LEU A 1 275 ? -15.034 -0.537 -15.134 1.00 93.44 275 LEU A CA 1
ATOM 2134 C C . LEU A 1 275 ? -15.956 -1.072 -16.228 1.00 93.44 275 LEU A C 1
ATOM 2136 O O . LEU A 1 275 ? -16.701 -2.024 -16.022 1.00 93.44 275 LEU A O 1
ATOM 2140 N N . SER A 1 276 ? -15.916 -0.449 -17.407 1.00 93.19 276 SER A N 1
ATOM 2141 C CA . SER A 1 276 ? -16.722 -0.921 -18.540 1.00 93.19 276 SER A CA 1
ATOM 2142 C C . SER A 1 276 ? -16.175 -2.236 -19.100 1.00 93.19 276 SER A C 1
ATOM 2144 O O . SER A 1 276 ? -16.920 -3.037 -19.652 1.00 93.19 276 SER A O 1
ATOM 2146 N N . VAL A 1 277 ? -14.858 -2.424 -18.993 1.00 92.50 277 VAL A N 1
ATOM 2147 C CA . VAL A 1 277 ? -14.138 -3.620 -19.425 1.00 92.50 277 VAL A CA 1
ATOM 2148 C C . VAL A 1 277 ? -13.076 -3.924 -18.379 1.00 92.50 277 VAL A C 1
ATOM 2150 O O . VAL A 1 277 ? -12.317 -3.029 -18.008 1.00 92.50 277 VAL A O 1
ATOM 2153 N N . ILE A 1 278 ? -12.993 -5.177 -17.938 1.00 93.38 278 ILE A N 1
ATOM 2154 C CA . ILE A 1 278 ? -11.842 -5.686 -17.188 1.00 93.38 278 ILE A CA 1
ATOM 2155 C C . ILE A 1 278 ? -10.931 -6.373 -18.207 1.00 93.38 278 ILE A C 1
ATOM 2157 O O . ILE A 1 278 ? -11.348 -7.363 -18.814 1.00 93.38 278 ILE A O 1
ATOM 2161 N N . PRO A 1 279 ? -9.727 -5.838 -18.473 1.00 91.06 279 PRO A N 1
ATOM 2162 C CA . PRO A 1 279 ? -8.808 -6.450 -19.418 1.00 91.06 279 PRO A CA 1
ATOM 2163 C C . PRO A 1 279 ? -8.468 -7.906 -19.050 1.00 91.06 279 PRO A C 1
ATOM 2165 O O . PRO A 1 279 ? -8.238 -8.177 -17.875 1.00 91.06 279 PRO A O 1
ATOM 2168 N N . PRO A 1 280 ? -8.324 -8.830 -20.023 1.00 91.19 280 PRO A N 1
ATOM 2169 C CA . PRO A 1 280 ? -8.089 -10.257 -19.741 1.00 91.19 280 PRO A CA 1
ATOM 2170 C C . PRO A 1 280 ? -6.817 -10.577 -18.942 1.00 91.19 280 PRO A C 1
ATOM 2172 O O . PRO A 1 280 ? -6.687 -11.656 -18.368 1.00 91.19 280 PRO A O 1
ATOM 2175 N N . HIS A 1 281 ? -5.846 -9.663 -18.947 1.00 91.06 281 HIS A N 1
ATOM 2176 C CA . HIS A 1 281 ? -4.597 -9.819 -18.212 1.00 91.06 281 HIS A CA 1
ATOM 2177 C C . HIS A 1 281 ? -4.741 -9.488 -16.715 1.00 91.06 281 HIS A C 1
ATOM 2179 O O . HIS A 1 281 ? -3.919 -9.949 -15.919 1.00 91.06 281 HIS A O 1
ATOM 2185 N N . LEU A 1 282 ? -5.778 -8.725 -16.337 1.00 93.81 282 LEU A N 1
ATOM 2186 C CA . LEU A 1 282 ? -6.116 -8.431 -14.948 1.00 93.81 282 LEU A CA 1
ATOM 2187 C C . LEU A 1 282 ? -6.948 -9.568 -14.373 1.00 93.81 282 LEU A C 1
ATOM 2189 O O . LEU A 1 282 ? -7.953 -9.980 -14.951 1.00 93.81 282 LEU A O 1
ATOM 2193 N N . VAL A 1 283 ? -6.528 -10.061 -13.217 1.00 94.94 283 VAL A N 1
ATOM 2194 C CA . VAL A 1 283 ? -7.203 -11.136 -12.500 1.00 94.94 283 VAL A CA 1
ATOM 2195 C C . VAL A 1 283 ? -7.606 -10.598 -11.134 1.00 94.94 283 VAL A C 1
ATOM 2197 O O . VAL A 1 283 ? -6.742 -10.436 -10.271 1.00 94.94 283 VAL A O 1
ATOM 2200 N N . PRO A 1 284 ? -8.886 -10.268 -10.923 1.00 94.88 284 PRO A N 1
ATOM 2201 C CA . PRO A 1 284 ? -9.365 -9.915 -9.598 1.00 94.88 284 PRO A CA 1
ATOM 2202 C C . PRO A 1 284 ? -9.351 -11.158 -8.702 1.00 94.88 284 PRO A C 1
ATOM 2204 O O . PRO A 1 284 ? -9.976 -12.167 -9.026 1.00 94.88 284 PRO A O 1
ATOM 2207 N N . CYS A 1 285 ? -8.637 -11.077 -7.583 1.00 92.31 285 CYS A N 1
ATOM 2208 C CA . CYS A 1 285 ? -8.449 -12.174 -6.630 1.00 92.31 285 CYS A CA 1
ATOM 2209 C C . CYS A 1 285 ? -8.850 -11.777 -5.199 1.00 92.31 285 CYS A C 1
ATOM 2211 O O . CYS A 1 285 ? -8.478 -12.466 -4.252 1.00 92.31 285 CYS A O 1
ATOM 2213 N N . GLY A 1 286 ? -9.519 -10.633 -5.030 1.00 89.31 286 GLY A N 1
ATOM 2214 C CA . GLY A 1 286 ? -9.752 -10.033 -3.721 1.00 89.31 286 GLY A CA 1
ATOM 2215 C C . GLY A 1 286 ? -11.082 -10.345 -3.030 1.00 89.31 286 GLY A C 1
ATOM 2216 O O . GLY A 1 286 ? -11.940 -10.996 -3.623 1.00 89.31 286 GLY A O 1
ATOM 2217 N N . PRO A 1 287 ? -11.262 -9.810 -1.805 1.00 92.00 287 PRO A N 1
ATOM 2218 C CA . PRO A 1 287 ? -10.244 -9.085 -1.039 1.00 92.00 287 PRO A CA 1
ATOM 2219 C C . PRO A 1 287 ? -9.143 -10.027 -0.517 1.00 92.00 287 PRO A C 1
ATOM 2221 O O . PRO A 1 287 ? -9.429 -11.023 0.142 1.00 92.00 287 PRO A O 1
ATOM 2224 N N . ILE A 1 288 ? -7.869 -9.728 -0.807 1.00 93.44 288 ILE A N 1
ATOM 2225 C CA . ILE A 1 288 ? -6.739 -10.482 -0.237 1.00 93.44 288 ILE A CA 1
ATOM 2226 C C . ILE A 1 288 ? -6.364 -9.825 1.085 1.00 93.44 288 ILE A C 1
ATOM 2228 O O . ILE A 1 288 ? -5.727 -8.772 1.107 1.00 93.44 288 ILE A O 1
ATOM 2232 N N . VAL A 1 289 ? -6.744 -10.463 2.188 1.00 91.88 289 VAL A N 1
ATOM 2233 C CA . VAL A 1 289 ? -6.509 -9.957 3.541 1.00 91.88 289 VAL A CA 1
ATOM 2234 C C . VAL A 1 289 ? -5.639 -10.940 4.317 1.00 91.88 289 VAL A C 1
ATOM 2236 O O . VAL A 1 289 ? -5.778 -12.156 4.182 1.00 91.88 289 VAL A O 1
ATOM 2239 N N . ARG A 1 290 ? -4.706 -10.422 5.124 1.00 89.31 290 ARG A N 1
ATOM 2240 C CA . ARG A 1 290 ? -3.821 -11.253 5.947 1.00 89.31 290 ARG A CA 1
ATOM 2241 C C . ARG A 1 290 ? -4.640 -12.050 6.960 1.00 89.31 290 ARG A C 1
ATOM 2243 O O . ARG A 1 290 ? -5.483 -11.485 7.645 1.00 89.31 290 ARG A O 1
ATOM 2250 N N . ALA A 1 291 ? -4.363 -13.346 7.069 1.00 88.19 291 ALA A N 1
ATOM 2251 C CA . ALA A 1 291 ? -4.890 -14.159 8.155 1.00 88.19 291 ALA A CA 1
ATOM 2252 C C . ALA A 1 291 ? -4.205 -13.757 9.464 1.00 88.19 291 ALA A C 1
ATOM 2254 O O . ALA A 1 291 ? -2.981 -13.617 9.503 1.00 88.19 291 ALA A O 1
ATOM 2255 N N . VAL A 1 292 ? -4.991 -13.575 10.520 1.00 84.50 292 VAL A N 1
ATOM 2256 C CA . VAL A 1 292 ? -4.495 -13.133 11.823 1.00 84.50 292 VAL A CA 1
ATOM 2257 C C . VAL A 1 292 ? -4.934 -14.107 12.900 1.00 84.50 292 VAL A C 1
ATOM 2259 O O . VAL A 1 292 ? -5.990 -14.731 12.802 1.00 84.50 292 VAL A O 1
ATOM 2262 N N . ALA A 1 293 ? -4.107 -14.261 13.930 1.00 81.31 293 ALA A N 1
ATOM 2263 C CA . ALA A 1 293 ? -4.547 -14.950 15.129 1.00 81.31 293 ALA A CA 1
ATOM 2264 C C . ALA A 1 293 ? -5.604 -14.087 15.844 1.00 81.31 293 ALA A C 1
ATOM 2266 O O . ALA A 1 293 ? -5.453 -12.859 15.865 1.00 81.31 293 ALA A O 1
ATOM 2267 N N . PRO A 1 294 ? -6.632 -14.699 16.459 1.00 77.50 294 PRO A N 1
ATOM 2268 C CA . PRO A 1 294 ? -7.532 -13.978 17.349 1.00 77.50 294 PRO A CA 1
ATOM 2269 C C . PRO A 1 294 ? -6.754 -13.243 18.446 1.00 77.50 294 PRO A C 1
ATOM 2271 O O . PRO A 1 294 ? -5.648 -13.653 18.825 1.00 77.50 294 PRO A O 1
ATOM 2274 N N . LEU A 1 295 ? -7.349 -12.174 18.981 1.00 75.44 295 LEU A N 1
ATOM 2275 C CA . LEU A 1 295 ? -6.813 -11.501 20.165 1.00 75.44 295 LEU A CA 1
ATOM 2276 C C . LEU A 1 295 ? -6.605 -12.517 21.311 1.00 75.44 295 LEU A C 1
ATOM 2278 O O . LEU A 1 295 ? -7.271 -13.551 21.368 1.00 75.44 295 LEU A O 1
ATOM 2282 N N . GLY A 1 296 ? -5.573 -12.292 22.129 1.00 58.75 296 GLY A N 1
ATOM 2283 C CA . GLY A 1 296 ? -5.249 -13.135 23.288 1.00 58.75 296 GLY A CA 1
ATOM 2284 C C . GLY A 1 296 ? -4.579 -14.482 22.987 1.00 58.75 296 GLY A C 1
ATOM 2285 O O . GLY A 1 296 ? -3.856 -15.001 23.833 1.00 58.75 296 GLY A O 1
ATOM 2286 N N . ARG A 1 297 ? -4.717 -15.047 21.775 1.00 51.50 297 ARG A N 1
ATOM 2287 C CA . ARG A 1 297 ? -4.045 -16.300 21.364 1.00 51.50 297 ARG A CA 1
ATOM 2288 C C . ARG A 1 297 ? -2.876 -16.056 20.411 1.00 51.50 297 ARG A C 1
ATOM 2290 O O . ARG A 1 297 ? -2.907 -16.442 19.247 1.00 51.50 297 ARG A O 1
ATOM 2297 N N . GLY A 1 298 ? -1.801 -15.455 20.918 1.00 49.69 298 GLY A N 1
ATOM 2298 C CA . GLY A 1 298 ? -0.509 -15.405 20.218 1.00 49.69 298 GLY A CA 1
ATOM 2299 C C . GLY A 1 298 ? -0.396 -14.399 19.063 1.00 49.69 298 GLY A C 1
ATOM 2300 O O . GLY A 1 298 ? 0.633 -14.382 18.387 1.00 49.69 298 GLY A O 1
ATOM 2301 N N . GLY A 1 299 ? -1.395 -13.538 18.847 1.00 46.66 299 GLY A N 1
ATOM 2302 C CA . GLY A 1 299 ? -1.184 -12.268 18.145 1.00 46.66 299 GLY A CA 1
ATOM 2303 C C . GLY A 1 299 ? -0.291 -11.364 18.999 1.00 46.66 299 GLY A C 1
ATOM 2304 O O . GLY A 1 299 ? -0.378 -11.408 20.226 1.00 46.66 299 GLY A O 1
ATOM 2305 N N . ARG A 1 300 ? 0.611 -10.574 18.399 1.00 41.50 300 ARG A N 1
ATOM 2306 C CA . ARG A 1 300 ? 1.444 -9.640 19.181 1.00 41.50 300 ARG A CA 1
ATOM 2307 C C . ARG A 1 300 ? 0.561 -8.792 20.096 1.00 41.50 300 ARG A C 1
ATOM 2309 O O . ARG A 1 300 ? -0.434 -8.221 19.662 1.00 41.50 300 ARG A O 1
ATOM 2316 N N . GLY A 1 301 ? 0.956 -8.768 21.364 1.00 39.38 301 GLY A N 1
ATOM 2317 C CA . GLY A 1 301 ? 0.082 -8.472 22.491 1.00 39.38 301 GLY A CA 1
ATOM 2318 C C . GLY A 1 301 ? -0.138 -9.721 23.343 1.00 39.38 301 GLY A C 1
ATOM 2319 O O . GLY A 1 301 ? -1.275 -10.100 23.589 1.00 39.38 301 GLY A O 1
ATOM 2320 N N . VAL A 1 302 ? 0.951 -10.364 23.789 1.00 33.66 302 VAL A N 1
ATOM 2321 C CA . VAL A 1 302 ? 0.899 -11.243 24.966 1.00 33.66 302 VAL A CA 1
ATOM 2322 C C . VAL A 1 302 ? 0.659 -10.333 26.166 1.00 33.66 302 VAL A C 1
ATOM 2324 O O . VAL A 1 302 ? 1.594 -9.828 26.777 1.00 33.66 302 VAL A O 1
ATOM 2327 N N . MET A 1 303 ? -0.608 -10.048 26.414 1.00 35.12 303 MET A N 1
ATOM 2328 C CA . MET A 1 303 ? -1.164 -10.067 27.755 1.00 35.12 303 MET A CA 1
ATOM 2329 C C . MET A 1 303 ? -2.401 -10.929 27.615 1.00 35.12 303 MET A C 1
ATOM 2331 O O . MET A 1 303 ? -3.244 -10.657 26.756 1.00 35.12 303 MET A O 1
ATOM 2335 N N . ASP A 1 304 ? -2.387 -12.039 28.344 1.00 38.09 304 ASP A N 1
ATOM 2336 C CA . ASP A 1 304 ? -3.391 -13.087 28.297 1.00 38.09 304 ASP A CA 1
ATOM 2337 C C . ASP A 1 304 ? -4.796 -12.477 28.240 1.00 38.09 304 ASP A C 1
ATOM 2339 O O . ASP A 1 304 ? -5.075 -11.471 28.898 1.00 38.09 304 ASP A O 1
ATOM 2343 N N . ALA A 1 305 ? -5.683 -13.071 27.439 1.00 42.84 305 ALA A N 1
ATOM 2344 C CA . ALA A 1 305 ? -7.078 -12.643 27.283 1.00 42.84 305 ALA A CA 1
ATOM 2345 C C . ALA A 1 305 ? -7.792 -12.397 28.634 1.00 42.84 305 ALA A C 1
ATOM 2347 O O . ALA A 1 305 ? -8.737 -11.610 28.704 1.00 42.84 305 ALA A O 1
ATOM 2348 N N . ASP A 1 306 ? -7.278 -13.017 29.702 1.00 39.59 306 ASP A N 1
ATOM 2349 C CA . ASP A 1 306 ? -7.780 -13.000 31.071 1.00 39.59 306 ASP A CA 1
ATOM 2350 C C . ASP A 1 306 ? -7.065 -12.005 32.021 1.00 39.59 306 ASP A C 1
ATOM 2352 O O . ASP A 1 306 ? -7.442 -11.910 33.192 1.00 39.59 306 ASP A O 1
ATOM 2356 N N . GLU A 1 307 ? -6.061 -11.231 31.574 1.00 45.75 307 GLU A N 1
ATOM 2357 C CA . GLU A 1 307 ? -5.446 -10.188 32.411 1.00 45.75 307 GLU A CA 1
ATOM 2358 C C . GLU A 1 307 ? -6.354 -8.945 32.537 1.00 45.75 307 GLU A C 1
ATOM 2360 O O . GLU A 1 307 ? -6.750 -8.347 31.524 1.00 45.75 307 GLU A O 1
ATOM 2365 N N . PRO A 1 308 ? -6.653 -8.478 33.770 1.00 45.50 308 PRO A N 1
ATOM 2366 C CA . PRO A 1 308 ? -7.391 -7.239 33.988 1.00 45.50 308 PRO A CA 1
ATOM 2367 C C . PRO A 1 308 ? -6.665 -6.052 33.336 1.00 45.50 308 PRO A C 1
ATOM 2369 O O . PRO A 1 308 ? -5.633 -5.597 33.820 1.00 45.50 308 PRO A O 1
ATOM 2372 N N . GLY A 1 309 ? -7.215 -5.532 32.234 1.00 63.16 309 GLY A N 1
ATOM 2373 C CA . GLY A 1 309 ? -6.663 -4.381 31.507 1.00 63.16 309 GLY A CA 1
ATOM 2374 C C . GLY A 1 309 ? -6.186 -4.666 30.079 1.00 63.16 309 GLY A C 1
ATOM 2375 O O . GLY A 1 309 ? -5.856 -3.706 29.368 1.00 63.16 309 GLY A O 1
ATOM 2376 N N . SER A 1 310 ? -6.214 -5.928 29.628 1.00 79.25 310 SER A N 1
ATOM 2377 C CA . SER A 1 310 ? -5.852 -6.300 28.254 1.00 79.25 310 SER A CA 1
ATOM 2378 C C . SER A 1 310 ? -6.695 -5.549 27.204 1.00 79.25 310 SER A C 1
ATOM 2380 O O . SER A 1 310 ? -7.800 -5.048 27.465 1.00 79.25 310 SER A O 1
ATOM 2382 N N . LEU A 1 311 ? -6.154 -5.401 25.987 1.00 85.50 311 LEU A N 1
ATOM 2383 C CA . LEU A 1 311 ? -6.890 -4.764 24.888 1.00 85.50 311 LEU A CA 1
ATOM 2384 C C . LEU A 1 311 ? -8.143 -5.568 24.528 1.00 85.50 311 LEU A C 1
ATOM 2386 O O . LEU A 1 311 ? -9.185 -4.970 24.276 1.00 85.50 311 LEU A O 1
ATOM 2390 N N . GLU A 1 312 ? -8.048 -6.895 24.554 1.00 84.94 312 GLU A N 1
ATOM 2391 C CA . GLU A 1 312 ? -9.167 -7.793 24.286 1.00 84.94 312 GLU A CA 1
ATOM 2392 C C . GLU A 1 312 ? -10.287 -7.612 25.305 1.00 84.94 312 GLU A C 1
ATOM 2394 O O . GLU A 1 312 ? -11.395 -7.274 24.905 1.00 84.94 312 GLU A O 1
ATOM 2399 N N . ALA A 1 313 ? -9.991 -7.714 26.606 1.00 85.88 313 ALA A N 1
ATOM 2400 C CA . ALA A 1 313 ? -10.990 -7.543 27.662 1.00 85.88 313 ALA A CA 1
ATOM 2401 C C . ALA A 1 313 ? -11.684 -6.172 27.586 1.00 85.88 313 ALA A C 1
ATOM 2403 O O . ALA A 1 313 ? -12.876 -6.037 27.862 1.00 85.88 313 ALA A O 1
ATOM 2404 N N . TRP A 1 314 ? -10.951 -5.134 27.175 1.00 89.31 314 TRP A N 1
ATOM 2405 C CA . TRP A 1 314 ? -11.521 -3.806 26.959 1.00 89.31 314 TRP A CA 1
ATOM 2406 C C . TRP A 1 314 ? -12.426 -3.727 25.718 1.00 89.31 314 TRP A C 1
ATOM 2408 O O . TRP A 1 314 ? -13.441 -3.030 25.748 1.00 89.31 314 TRP A O 1
ATOM 2418 N N . LEU A 1 315 ? -12.084 -4.430 24.635 1.00 89.94 315 LEU A N 1
ATOM 2419 C CA . LEU A 1 315 ? -12.897 -4.500 23.415 1.00 89.94 315 LEU A CA 1
ATOM 2420 C C . LEU A 1 315 ? -14.156 -5.357 23.601 1.00 89.94 315 LEU A C 1
ATOM 2422 O O . LEU A 1 315 ? -15.197 -5.020 23.044 1.00 89.94 315 LEU A O 1
ATOM 2426 N N . THR A 1 316 ? -14.073 -6.428 24.393 1.00 87.50 316 THR A N 1
ATOM 2427 C CA . THR A 1 316 ? -15.133 -7.438 24.549 1.00 87.50 316 THR A CA 1
ATOM 2428 C C . THR A 1 316 ? -15.994 -7.253 25.799 1.00 87.50 316 THR A C 1
ATOM 2430 O O . THR A 1 316 ? -16.930 -8.025 26.022 1.00 87.50 316 THR A O 1
ATOM 2433 N N . ARG A 1 317 ? -15.734 -6.222 26.620 1.00 87.12 317 ARG A N 1
ATOM 2434 C CA . ARG A 1 317 ? -16.555 -5.918 27.805 1.00 87.12 317 ARG A CA 1
ATOM 2435 C C . ARG A 1 317 ? -18.042 -5.813 27.444 1.00 87.12 317 ARG A C 1
ATOM 2437 O O . ARG A 1 317 ? -18.413 -5.333 26.374 1.00 87.12 317 ARG A O 1
ATOM 2444 N N . ALA A 1 318 ? -18.908 -6.240 28.361 1.00 84.94 318 ALA A N 1
ATOM 2445 C CA . ALA A 1 318 ? -20.324 -6.476 28.082 1.00 84.94 318 ALA A CA 1
ATOM 2446 C C . ALA A 1 318 ? -21.053 -5.273 27.441 1.00 84.94 318 ALA A C 1
ATOM 2448 O O . ALA A 1 318 ? -21.357 -4.266 28.088 1.00 84.94 318 ALA A O 1
ATOM 2449 N N . GLY A 1 319 ? -21.417 -5.423 26.165 1.00 84.19 319 GLY A N 1
ATOM 2450 C CA . GLY A 1 319 ? -22.136 -4.419 25.376 1.00 84.19 319 GLY A CA 1
ATOM 2451 C C . GLY A 1 319 ? -21.282 -3.245 24.893 1.00 84.19 319 GLY A C 1
ATOM 2452 O O . GLY A 1 319 ? -21.853 -2.231 24.500 1.00 84.19 319 GLY A O 1
ATOM 2453 N N . ALA A 1 320 ? -19.951 -3.349 24.932 1.00 89.19 320 ALA A N 1
ATOM 2454 C CA . ALA A 1 320 ? -19.081 -2.365 24.305 1.00 89.19 320 ALA A CA 1
ATOM 2455 C C . ALA A 1 320 ? -19.373 -2.232 22.810 1.00 89.19 320 ALA A C 1
ATOM 2457 O O . ALA A 1 320 ? -19.543 -3.215 22.092 1.00 89.19 320 ALA A O 1
ATOM 2458 N N . GLN A 1 321 ? -19.384 -0.985 22.354 1.00 94.94 321 GLN A N 1
ATOM 2459 C CA . GLN A 1 321 ? -19.441 -0.638 20.943 1.00 94.94 321 GLN A CA 1
ATOM 2460 C C . GLN A 1 321 ? -18.278 0.297 20.654 1.00 94.94 321 GLN A C 1
ATOM 2462 O O . GLN A 1 321 ? -18.198 1.378 21.225 1.00 94.94 321 GLN A O 1
ATOM 2467 N N . THR A 1 322 ? -17.345 -0.123 19.809 1.00 96.12 322 THR A N 1
ATOM 2468 C CA . THR A 1 322 ? -16.059 0.553 19.629 1.00 96.12 322 THR A CA 1
ATOM 2469 C C . THR A 1 322 ? -15.999 1.272 18.294 1.00 96.12 322 THR A C 1
ATOM 2471 O O . THR A 1 322 ? -16.228 0.673 17.245 1.00 96.12 322 THR A O 1
ATOM 2474 N N . ILE A 1 323 ? -15.617 2.545 18.331 1.00 97.38 323 ILE A N 1
ATOM 2475 C CA . ILE A 1 323 ? -15.087 3.265 17.177 1.00 97.38 323 ILE A CA 1
ATOM 2476 C C . ILE A 1 323 ? -13.579 3.020 17.154 1.00 97.38 323 ILE A C 1
ATOM 2478 O O . ILE A 1 323 ? -12.860 3.454 18.058 1.00 97.38 323 ILE A O 1
ATOM 2482 N N . TYR A 1 324 ? -13.096 2.301 16.145 1.00 97.06 324 TYR A N 1
ATOM 2483 C CA . TYR A 1 324 ? -11.673 2.060 15.945 1.00 97.06 324 TYR A CA 1
ATOM 2484 C C . TYR A 1 324 ? -11.105 3.071 14.953 1.00 97.06 324 TYR A C 1
ATOM 2486 O O . TYR A 1 324 ? -11.498 3.102 13.789 1.00 97.06 324 TYR A O 1
ATOM 2494 N N . VAL A 1 325 ? -10.168 3.896 15.412 1.00 96.94 325 VAL A N 1
ATOM 2495 C CA . VAL A 1 325 ? -9.534 4.945 14.614 1.00 96.94 325 VAL A CA 1
ATOM 2496 C C . VAL A 1 325 ? -8.075 4.578 14.370 1.00 96.94 325 VAL A C 1
ATOM 2498 O O . VAL A 1 325 ? -7.246 4.625 15.283 1.00 96.94 325 VAL A O 1
ATOM 2501 N N . ASN A 1 326 ? -7.749 4.239 13.124 1.00 94.00 326 ASN A N 1
ATOM 2502 C CA . ASN A 1 326 ? -6.391 3.926 12.692 1.00 94.00 326 ASN A CA 1
ATOM 2503 C C . ASN A 1 326 ? -6.126 4.477 11.287 1.00 94.00 326 ASN A C 1
ATOM 2505 O O . ASN A 1 326 ? -6.560 3.929 10.274 1.00 94.00 326 ASN A O 1
ATOM 2509 N N . LEU A 1 327 ? -5.341 5.552 11.223 1.00 91.38 327 LEU A N 1
ATOM 2510 C CA . LEU A 1 327 ? -5.046 6.263 9.978 1.00 91.38 327 LEU A CA 1
ATOM 2511 C C . LEU A 1 327 ? -3.771 5.754 9.275 1.00 91.38 327 LEU A C 1
ATOM 2513 O O . LEU A 1 327 ? -3.109 6.484 8.542 1.00 91.38 327 LEU A O 1
ATOM 2517 N N . GLY A 1 328 ? -3.426 4.481 9.482 1.00 85.12 328 GLY A N 1
ATOM 2518 C CA . GLY A 1 328 ? -2.288 3.837 8.829 1.00 85.12 328 GLY A CA 1
ATOM 2519 C C . GLY A 1 328 ? -0.942 4.194 9.459 1.00 85.12 328 GLY A C 1
ATOM 2520 O O . GLY A 1 328 ? -0.853 4.723 10.567 1.00 85.12 328 GLY A O 1
ATOM 2521 N N . THR A 1 329 ? 0.144 3.826 8.785 1.00 75.94 329 THR A N 1
ATOM 2522 C CA . THR A 1 329 ? 1.525 3.972 9.286 1.00 75.94 329 THR A CA 1
ATOM 2523 C C . THR A 1 329 ? 2.151 5.328 8.978 1.00 75.94 329 THR A C 1
ATOM 2525 O O . THR A 1 329 ? 3.064 5.749 9.688 1.00 75.94 329 THR A O 1
ATOM 2528 N N . HIS A 1 330 ? 1.676 5.995 7.926 1.00 77.50 330 HIS A N 1
ATOM 2529 C CA . HIS A 1 330 ? 2.313 7.191 7.378 1.00 77.50 330 HIS A CA 1
ATOM 2530 C C . HIS A 1 330 ? 1.631 8.495 7.788 1.00 77.50 330 HIS A C 1
ATOM 2532 O O . HIS A 1 330 ? 2.329 9.497 7.933 1.00 77.50 330 HIS A O 1
ATOM 2538 N N . LEU A 1 331 ? 0.309 8.498 8.003 1.00 82.81 331 LEU A N 1
ATOM 2539 C CA . LEU A 1 331 ? -0.381 9.707 8.440 1.00 82.81 331 LEU A CA 1
ATOM 2540 C C . LEU A 1 331 ? -0.050 9.993 9.905 1.00 82.81 331 LEU A C 1
ATOM 2542 O O . LEU A 1 331 ? -0.191 9.131 10.777 1.00 82.81 331 LEU A O 1
ATOM 2546 N N . ARG A 1 332 ? 0.406 11.215 10.162 1.00 87.50 332 ARG A N 1
ATOM 2547 C CA . ARG A 1 332 ? 0.703 11.727 11.497 1.00 87.50 332 ARG A CA 1
ATOM 2548 C C . ARG A 1 332 ? 0.021 13.074 11.651 1.00 87.50 332 ARG A C 1
ATOM 2550 O O . ARG A 1 332 ? 0.014 13.846 10.700 1.00 87.50 332 ARG A O 1
ATOM 2557 N N . ALA A 1 333 ? -0.512 13.334 12.832 1.00 89.38 333 ALA A N 1
ATOM 2558 C CA . ALA A 1 333 ? -1.122 14.602 13.186 1.00 89.38 333 ALA A CA 1
ATOM 2559 C C . ALA A 1 333 ? -0.115 15.480 13.936 1.00 89.38 333 ALA A C 1
ATOM 2561 O O . ALA A 1 333 ? 0.757 14.962 14.644 1.00 89.38 333 ALA A O 1
ATOM 2562 N N . ASP A 1 334 ? -0.229 16.794 13.790 1.00 91.12 334 ASP A N 1
ATOM 2563 C CA . ASP A 1 334 ? 0.297 17.746 14.762 1.00 91.12 334 ASP A CA 1
ATOM 2564 C C . ASP A 1 334 ? -0.671 17.912 15.948 1.00 91.12 334 ASP A C 1
ATOM 2566 O O . ASP A 1 334 ? -1.718 17.264 16.030 1.00 91.12 334 ASP A O 1
ATOM 2570 N N . VAL A 1 335 ? -0.284 18.743 16.917 1.00 92.31 335 VAL A N 1
ATOM 2571 C CA . VAL A 1 335 ? -1.062 18.959 18.144 1.00 92.31 335 VAL A CA 1
ATOM 2572 C C . VAL A 1 335 ? -2.420 19.597 17.845 1.00 92.31 335 VAL A C 1
ATOM 2574 O O . VAL A 1 335 ? -3.404 19.245 18.495 1.00 92.31 335 VAL A O 1
ATOM 2577 N N . ALA A 1 336 ? -2.498 20.511 16.875 1.00 93.00 336 ALA A N 1
ATOM 2578 C CA . ALA A 1 336 ? -3.743 21.183 16.524 1.00 93.00 336 ALA A CA 1
ATOM 2579 C C . ALA A 1 336 ? -4.701 20.207 15.827 1.00 93.00 336 ALA A C 1
ATOM 2581 O O . ALA A 1 336 ? -5.836 20.047 16.270 1.00 93.00 336 ALA A O 1
ATOM 2582 N N . GLU A 1 337 ? -4.213 19.478 14.820 1.00 93.25 337 GLU A N 1
ATOM 2583 C CA . GLU A 1 337 ? -4.952 18.426 14.113 1.00 93.25 337 GLU A CA 1
ATOM 2584 C C . GLU A 1 337 ? -5.488 17.365 15.092 1.00 93.25 337 GLU A C 1
ATOM 2586 O O . GLU A 1 337 ? -6.658 16.980 15.041 1.00 93.25 337 GLU A O 1
ATOM 2591 N N . ALA A 1 338 ? -4.650 16.912 16.030 1.00 94.94 338 ALA A N 1
ATOM 2592 C CA . ALA A 1 338 ? -5.046 15.931 17.035 1.00 94.94 338 ALA A CA 1
ATOM 2593 C C . ALA A 1 338 ? -6.071 16.487 18.036 1.00 94.94 338 ALA A C 1
ATOM 2595 O O . ALA A 1 338 ? -6.968 15.759 18.463 1.00 94.94 338 ALA A O 1
ATOM 2596 N N . ARG A 1 339 ? -5.972 17.766 18.411 1.00 95.81 339 ARG A N 1
ATOM 2597 C CA . ARG A 1 339 ? -6.924 18.402 19.330 1.00 95.81 339 ARG A CA 1
ATOM 2598 C C . ARG A 1 339 ? -8.312 18.545 18.708 1.00 95.81 339 ARG A C 1
ATOM 2600 O O . ARG A 1 339 ? -9.292 18.262 19.391 1.00 95.81 339 ARG A O 1
ATOM 2607 N N . GLU A 1 340 ? -8.395 18.907 17.430 1.00 96.81 340 GLU A N 1
ATOM 2608 C CA . GLU A 1 340 ? -9.669 18.950 16.698 1.00 96.81 340 GLU A CA 1
ATOM 2609 C C . GLU A 1 340 ? -10.304 17.557 16.603 1.00 96.81 340 GLU A C 1
ATOM 2611 O O . GLU A 1 340 ? -11.488 17.385 16.890 1.00 96.81 340 GLU A O 1
ATOM 2616 N N . MET A 1 341 ? -9.503 16.530 16.299 1.00 96.62 341 MET A N 1
ATOM 2617 C CA . MET A 1 341 ? -9.981 15.144 16.277 1.00 96.62 341 MET A CA 1
ATOM 2618 C C . MET A 1 341 ? -10.483 14.682 17.656 1.00 96.62 341 MET A C 1
ATOM 2620 O O . MET A 1 341 ? -11.511 14.014 17.755 1.00 96.62 341 MET A O 1
ATOM 2624 N N . ALA A 1 342 ? -9.797 15.073 18.735 1.00 97.44 342 ALA A N 1
ATOM 2625 C CA . ALA A 1 342 ? -10.244 14.800 20.098 1.00 97.44 342 ALA A CA 1
ATOM 2626 C C . ALA A 1 342 ? -11.577 15.500 20.423 1.00 97.44 342 ALA A C 1
ATOM 2628 O O . ALA A 1 342 ? -12.455 14.883 21.025 1.00 97.44 342 ALA A O 1
ATOM 2629 N N . GLY A 1 343 ? -11.759 16.750 19.983 1.00 97.75 343 GLY A N 1
ATOM 2630 C CA . GLY A 1 343 ? -13.037 17.463 20.081 1.00 97.75 343 GLY A CA 1
ATOM 2631 C C . GLY A 1 343 ? -14.163 16.746 19.332 1.00 97.75 343 GLY A C 1
ATOM 2632 O O . GLY A 1 343 ? -15.235 16.527 19.886 1.00 97.75 343 GLY A O 1
ATOM 2633 N N . ALA A 1 344 ? -13.894 16.253 18.123 1.00 97.50 344 ALA A N 1
ATOM 2634 C CA . ALA A 1 344 ? -14.877 15.479 17.369 1.00 97.50 344 ALA A CA 1
ATOM 2635 C C . ALA A 1 344 ? -15.285 14.177 18.088 1.00 97.50 344 ALA A C 1
ATOM 2637 O O . ALA A 1 344 ? -16.455 13.795 18.064 1.00 97.50 344 ALA A O 1
ATOM 2638 N N . PHE A 1 345 ? -14.356 13.486 18.761 1.00 97.56 345 PHE A N 1
ATOM 2639 C CA . PHE A 1 345 ? -14.704 12.302 19.558 1.00 97.56 345 PHE A CA 1
ATOM 2640 C C . PHE A 1 345 ? -15.572 12.642 20.764 1.00 97.56 345 PHE A C 1
ATOM 2642 O O . PHE A 1 345 ? -16.519 11.906 21.038 1.00 97.56 345 PHE A O 1
ATOM 2649 N N . ARG A 1 346 ? -15.277 13.750 21.452 1.00 96.81 346 ARG A N 1
ATOM 2650 C CA . ARG A 1 346 ? -16.125 14.291 22.519 1.00 96.81 346 ARG A CA 1
ATOM 2651 C C . ARG A 1 346 ? -17.553 14.491 22.011 1.00 96.81 346 ARG A C 1
ATOM 2653 O O . ARG A 1 346 ? -18.471 13.901 22.570 1.00 96.81 346 ARG A O 1
ATOM 2660 N N . ASP A 1 347 ? -17.717 15.213 20.906 1.00 97.06 347 ASP A N 1
ATOM 2661 C CA . ASP A 1 347 ? -19.034 15.508 20.331 1.00 97.06 347 ASP A CA 1
ATOM 2662 C C . ASP A 1 347 ? -19.805 14.232 19.957 1.00 97.06 347 ASP A C 1
ATOM 2664 O O . ASP A 1 347 ? -21.009 14.121 20.202 1.00 97.06 347 ASP A O 1
ATOM 2668 N N . VAL A 1 348 ? -19.117 13.236 19.388 1.00 96.38 348 VAL A N 1
ATOM 2669 C CA . VAL A 1 348 ? -19.717 11.936 19.051 1.00 96.38 348 VAL A CA 1
ATOM 2670 C C . VAL A 1 348 ? -20.179 11.192 20.305 1.00 96.38 348 VAL A C 1
ATOM 2672 O O . VAL A 1 348 ? -21.275 10.628 20.306 1.00 96.38 348 VAL A O 1
ATOM 2675 N N . LEU A 1 349 ? -19.369 11.178 21.366 1.00 96.19 349 LEU A N 1
ATOM 2676 C CA . LEU A 1 349 ? -19.694 10.489 22.615 1.00 96.19 349 LEU A CA 1
ATOM 2677 C C . LEU A 1 349 ? -20.859 11.168 23.345 1.00 96.19 349 LEU A C 1
ATOM 2679 O O . LEU A 1 349 ? -21.795 10.469 23.742 1.00 96.19 349 LEU A O 1
ATOM 2683 N N . ASP A 1 350 ? -20.848 12.499 23.434 1.00 95.56 350 ASP A N 1
ATOM 2684 C CA . ASP A 1 350 ? -21.915 13.298 24.045 1.00 95.56 350 ASP A CA 1
ATOM 2685 C C . ASP A 1 350 ? -23.231 13.128 23.271 1.00 95.56 350 ASP A C 1
ATOM 2687 O O . ASP A 1 350 ? -24.302 12.917 23.849 1.00 95.56 350 ASP A O 1
ATOM 2691 N N . ARG A 1 351 ? -23.168 13.149 21.931 1.00 96.56 351 ARG A N 1
ATOM 2692 C CA . ARG A 1 351 ? -24.350 12.935 21.093 1.00 96.56 351 ARG A CA 1
ATOM 2693 C C . ARG A 1 351 ? -24.899 11.522 21.233 1.00 96.56 351 ARG A C 1
ATOM 2695 O O . ARG A 1 351 ? -26.120 11.368 21.289 1.00 96.56 351 ARG A O 1
ATOM 2702 N N . ALA A 1 352 ? -24.032 10.511 21.269 1.00 95.25 352 ALA A N 1
ATOM 2703 C CA . ALA A 1 352 ? -24.440 9.124 21.461 1.00 95.25 352 ALA A CA 1
ATOM 2704 C C . ALA A 1 352 ? -25.167 8.941 22.797 1.00 95.25 352 ALA A C 1
ATOM 2706 O O . ALA A 1 352 ? -26.209 8.290 22.838 1.00 95.25 352 ALA A O 1
ATOM 2707 N N . GLU A 1 353 ? -24.674 9.573 23.862 1.00 94.50 353 GLU A N 1
ATOM 2708 C CA . GLU A 1 353 ? -25.327 9.572 25.169 1.00 94.50 353 GLU A CA 1
ATOM 2709 C C . GLU A 1 353 ? -26.692 10.270 25.129 1.00 94.50 353 GLU A C 1
ATOM 2711 O O . GLU A 1 353 ? -27.694 9.680 25.534 1.00 94.50 353 GLU A O 1
ATOM 2716 N N . ALA A 1 354 ? -26.768 11.464 24.536 1.00 96.19 354 ALA A N 1
ATOM 2717 C CA . ALA A 1 354 ? -28.008 12.234 24.432 1.00 96.19 354 ALA A CA 1
ATOM 2718 C C . ALA A 1 354 ? -29.136 11.507 23.674 1.00 96.19 354 ALA A C 1
ATOM 2720 O O . ALA A 1 354 ? -30.312 11.744 23.947 1.00 96.19 354 ALA A O 1
ATOM 2721 N N . VAL A 1 355 ? -28.802 10.637 22.712 1.00 96.44 355 VAL A N 1
ATOM 2722 C CA . VAL A 1 355 ? -29.789 9.841 21.951 1.00 96.44 355 VAL A CA 1
ATOM 2723 C C . VAL A 1 355 ? -29.925 8.399 22.446 1.00 96.44 355 VAL A C 1
ATOM 2725 O O . VAL A 1 355 ? -30.653 7.616 21.839 1.00 96.44 355 VAL A O 1
ATOM 2728 N N . GLY A 1 356 ? -29.221 8.024 23.517 1.00 92.88 356 GLY A N 1
ATOM 2729 C CA . GLY A 1 356 ? -29.223 6.662 24.055 1.00 92.88 356 GLY A CA 1
ATOM 2730 C C . GLY A 1 356 ? -28.563 5.615 23.149 1.00 92.88 356 GLY A C 1
ATOM 2731 O O . GLY A 1 356 ? -28.788 4.416 23.330 1.00 92.88 356 GLY A O 1
ATOM 2732 N N . PHE A 1 357 ? -27.748 6.028 22.174 1.00 91.00 357 PHE A N 1
ATOM 2733 C CA . PHE A 1 357 ? -27.027 5.102 21.306 1.00 91.00 357 PHE A CA 1
ATOM 2734 C C . PHE A 1 357 ? -26.028 4.273 22.121 1.00 91.00 357 PHE A C 1
ATOM 2736 O O . PHE A 1 357 ? -25.260 4.792 22.934 1.00 91.00 357 PHE A O 1
ATOM 2743 N N . GLY A 1 358 ? -26.060 2.956 21.922 1.00 82.06 358 GLY A N 1
ATOM 2744 C CA . GLY A 1 358 ? -25.183 2.019 22.620 1.00 82.06 358 GLY A CA 1
ATOM 2745 C C . GLY A 1 358 ? -25.383 1.930 24.130 1.00 82.06 358 GLY A C 1
ATOM 2746 O O . GLY A 1 358 ? -24.518 1.392 24.817 1.00 82.06 358 GLY A O 1
ATOM 2747 N N . GLY A 1 359 ? -26.481 2.474 24.673 1.00 85.81 359 GLY A N 1
ATOM 2748 C CA . GLY A 1 359 ? -26.786 2.411 26.106 1.00 85.81 359 GLY A CA 1
ATOM 2749 C C . GLY A 1 359 ? -25.660 2.948 26.998 1.00 85.81 359 GLY A C 1
ATOM 2750 O O . GLY A 1 359 ? -25.397 2.365 28.049 1.00 85.81 359 GLY A O 1
ATOM 2751 N N . GLY A 1 360 ? -24.947 3.987 26.541 1.00 84.44 360 GLY A N 1
ATOM 2752 C CA . GLY A 1 360 ? -23.813 4.594 27.254 1.00 84.44 360 GLY A CA 1
ATOM 2753 C C . GLY A 1 360 ? -22.482 3.838 27.137 1.00 84.44 360 GLY A C 1
ATOM 2754 O O . GLY A 1 360 ? -21.519 4.184 27.816 1.00 84.44 360 GLY A O 1
ATOM 2755 N N . ARG A 1 361 ? -22.394 2.810 26.281 1.00 91.12 361 ARG A N 1
ATOM 2756 C CA . ARG A 1 361 ? -21.220 1.917 26.167 1.00 91.12 361 ARG A CA 1
ATOM 2757 C C . ARG A 1 361 ? -20.380 2.149 24.911 1.00 91.12 361 ARG A C 1
ATOM 2759 O O . ARG A 1 361 ? -19.472 1.367 24.627 1.00 91.12 361 ARG A O 1
ATOM 2766 N N . LEU A 1 362 ? -20.672 3.217 24.165 1.00 95.94 362 LEU A N 1
ATOM 2767 C CA . LEU A 1 362 ? -19.844 3.635 23.037 1.00 95.94 362 LEU A CA 1
ATOM 2768 C C . LEU A 1 362 ? -18.448 4.021 23.545 1.00 95.94 362 LEU A C 1
ATOM 2770 O O . LEU A 1 362 ? -18.329 4.818 24.480 1.00 95.94 362 LEU A O 1
ATOM 2774 N N . GLN A 1 363 ? -17.414 3.462 22.930 1.00 95.75 363 GLN A N 1
ATOM 2775 C CA . GLN A 1 363 ? -16.011 3.650 23.285 1.00 95.75 363 GLN A CA 1
ATOM 2776 C C . GLN A 1 363 ? -15.161 3.964 22.050 1.00 95.75 363 GLN A C 1
ATOM 2778 O O . GLN A 1 363 ? -15.559 3.656 20.927 1.00 95.75 363 GLN A O 1
ATOM 2783 N N . VAL A 1 364 ? -13.983 4.559 22.246 1.00 97.31 364 VAL A N 1
ATOM 2784 C CA . VAL A 1 364 ? -13.067 4.935 21.157 1.00 97.31 364 VAL A CA 1
ATOM 2785 C C . VAL A 1 364 ? -11.683 4.350 21.408 1.00 97.31 364 VAL A C 1
ATOM 2787 O O . VAL A 1 364 ? -11.074 4.590 22.451 1.00 97.31 364 VAL A O 1
ATOM 2790 N N . LEU A 1 365 ? -11.176 3.597 20.432 1.00 97.00 365 LEU A N 1
ATOM 2791 C CA . LEU A 1 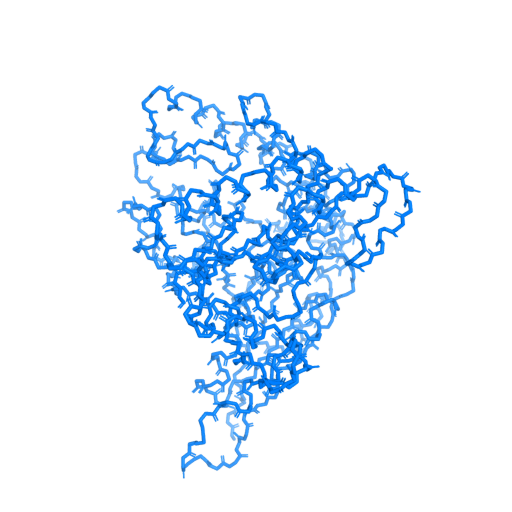365 ? -9.780 3.178 20.367 1.00 97.00 365 LEU A CA 1
ATOM 2792 C C . LEU A 1 365 ? -9.082 3.994 19.289 1.00 97.00 365 LEU A C 1
ATOM 2794 O O . LEU A 1 365 ? -9.341 3.796 18.103 1.00 97.00 365 LEU A O 1
ATOM 2798 N N . TRP A 1 366 ? -8.183 4.883 19.695 1.00 96.81 366 TRP A N 1
ATOM 2799 C CA . TRP A 1 366 ? -7.500 5.789 18.787 1.00 96.81 366 TRP A CA 1
ATOM 2800 C C . TRP A 1 366 ? -5.999 5.532 18.741 1.00 96.81 366 TRP A C 1
ATOM 2802 O O . TRP A 1 366 ? -5.269 5.774 19.704 1.00 96.81 366 TRP A O 1
ATOM 2812 N N . LYS A 1 367 ? -5.533 5.079 17.575 1.00 94.50 367 LYS A N 1
ATOM 2813 C CA . LYS A 1 367 ? -4.116 5.063 17.235 1.00 94.50 367 LYS A CA 1
ATOM 2814 C C . LYS A 1 367 ? -3.711 6.420 16.650 1.00 94.50 367 LYS A C 1
ATOM 2816 O O . LYS A 1 367 ? -4.023 6.722 15.496 1.00 94.50 367 LYS A O 1
ATOM 2821 N N . LEU A 1 368 ? -2.984 7.210 17.431 1.00 92.38 368 LEU A N 1
ATOM 2822 C CA . LEU A 1 368 ? -2.528 8.551 17.081 1.00 92.38 368 LEU A CA 1
ATOM 2823 C C . LEU A 1 368 ? -1.054 8.535 16.659 1.00 92.38 368 LEU A C 1
ATOM 2825 O O . LEU A 1 368 ? -0.158 8.410 17.486 1.00 92.38 368 LEU A O 1
ATOM 2829 N N . GLY A 1 369 ? -0.784 8.712 15.365 1.00 89.00 369 GLY A N 1
ATOM 2830 C CA . GLY A 1 369 ? 0.571 9.005 14.894 1.00 89.00 369 GLY A CA 1
ATOM 2831 C C . GLY A 1 369 ? 0.926 10.467 15.163 1.00 89.00 369 GLY A C 1
ATOM 2832 O O . GLY A 1 369 ? 0.238 11.348 14.659 1.00 89.00 369 GLY A O 1
ATOM 2833 N N . ARG A 1 370 ? 1.996 10.741 15.915 1.00 89.75 370 ARG A N 1
ATOM 2834 C CA . ARG A 1 370 ? 2.402 12.111 16.280 1.00 89.75 370 ARG A CA 1
ATOM 2835 C C . ARG A 1 370 ? 3.530 12.646 15.396 1.00 89.75 370 ARG A C 1
ATOM 2837 O O . ARG A 1 370 ? 4.538 11.963 15.184 1.00 89.75 370 ARG A O 1
ATOM 2844 N N . LYS A 1 371 ? 3.379 13.870 14.878 1.00 85.94 371 LYS A N 1
ATOM 2845 C CA . LYS A 1 371 ? 4.467 14.631 14.243 1.00 85.94 371 LYS A CA 1
ATOM 2846 C C . LYS A 1 371 ? 5.458 15.060 15.338 1.00 85.94 371 LYS A C 1
ATOM 2848 O O . LYS A 1 371 ? 5.064 15.594 16.370 1.00 85.94 371 LYS A O 1
ATOM 2853 N N . THR A 1 372 ? 6.749 14.808 15.131 1.00 71.00 372 THR A N 1
ATOM 2854 C CA . THR A 1 372 ? 7.817 15.343 15.991 1.00 71.00 372 THR A CA 1
ATOM 2855 C C . THR A 1 372 ? 8.130 16.761 15.522 1.00 71.00 372 THR A C 1
ATOM 2857 O O . THR A 1 372 ? 8.357 16.958 14.327 1.00 71.00 372 THR A O 1
ATOM 2860 N N . GLY A 1 373 ? 8.117 17.746 16.420 1.00 53.31 373 GLY A N 1
ATOM 2861 C CA . GLY A 1 373 ? 8.396 19.140 16.067 1.00 53.31 373 GLY A CA 1
ATOM 2862 C C . GLY A 1 373 ? 9.801 19.300 15.478 1.00 53.31 373 GLY A C 1
ATOM 2863 O O . GLY A 1 373 ? 10.773 19.041 16.173 1.00 53.31 373 GLY A O 1
ATOM 2864 N N . ALA A 1 374 ? 9.867 19.718 14.206 1.00 45.84 374 ALA A N 1
ATOM 2865 C CA . ALA A 1 374 ? 11.052 20.032 13.396 1.00 45.84 374 ALA A CA 1
ATOM 2866 C C . ALA A 1 374 ? 12.201 18.992 13.355 1.00 45.84 374 ALA A C 1
ATOM 2868 O O . ALA A 1 374 ? 12.368 18.106 14.191 1.00 45.84 374 ALA A O 1
ATOM 2869 N N . VAL A 1 375 ? 13.022 19.092 12.307 1.00 39.56 375 VAL A N 1
ATOM 2870 C CA . VAL A 1 375 ? 14.214 18.257 12.103 1.00 39.56 375 VAL A CA 1
ATOM 2871 C C . VAL A 1 375 ? 15.175 18.467 13.281 1.00 39.56 375 VAL A C 1
ATOM 2873 O O . VAL A 1 375 ? 15.818 19.507 13.366 1.00 39.56 375 VAL A O 1
ATOM 2876 N N . GLY A 1 376 ? 15.249 17.492 14.193 1.00 43.31 376 GLY A N 1
ATOM 2877 C CA . GLY A 1 376 ? 16.106 17.539 15.388 1.00 43.31 376 GLY A CA 1
ATOM 2878 C C . GLY A 1 376 ? 15.385 17.652 16.739 1.00 43.31 376 GLY A C 1
ATOM 2879 O O . GLY A 1 376 ? 16.069 17.773 17.750 1.00 43.31 376 GLY A O 1
ATOM 2880 N N . GLY A 1 377 ? 14.047 17.602 16.787 1.00 46.78 377 GLY A N 1
ATOM 2881 C CA . GLY A 1 377 ? 13.292 17.573 18.047 1.00 46.78 377 GLY A CA 1
ATOM 2882 C C . GLY A 1 377 ? 13.469 16.282 18.861 1.00 46.78 377 GLY A C 1
ATOM 2883 O O . GLY A 1 377 ? 13.792 15.223 18.313 1.00 46.78 377 GLY A O 1
ATOM 2884 N N . GLU A 1 378 ? 13.241 16.373 20.177 1.00 53.56 378 GLU A N 1
ATOM 2885 C CA . GLU A 1 378 ? 13.261 15.234 21.101 1.00 53.56 378 GLU A CA 1
ATOM 2886 C C . GLU A 1 378 ? 12.361 14.096 20.601 1.00 53.56 378 GLU A C 1
ATOM 2888 O O . GLU A 1 378 ? 11.236 14.294 20.129 1.00 53.56 378 GLU A O 1
ATOM 2893 N N . LYS A 1 379 ? 12.876 12.867 20.689 1.00 64.88 379 LYS A N 1
ATOM 2894 C CA . LYS A 1 379 ? 12.133 11.668 20.317 1.00 64.88 379 LYS A CA 1
ATOM 2895 C C . LYS A 1 379 ? 10.960 11.520 21.286 1.00 64.88 379 LYS A C 1
ATOM 2897 O O . LYS A 1 379 ? 11.177 11.215 22.452 1.00 64.88 379 LYS A O 1
ATOM 2902 N N . LEU A 1 380 ? 9.737 11.716 20.790 1.00 75.12 380 LEU A N 1
ATOM 2903 C CA . LEU A 1 380 ? 8.524 11.533 21.586 1.00 75.12 380 LEU A CA 1
ATOM 2904 C C . LEU A 1 380 ? 8.524 10.142 22.226 1.00 75.12 380 LEU A C 1
ATOM 2906 O O . LEU A 1 380 ? 8.677 9.125 21.540 1.00 75.12 380 LEU A O 1
ATOM 2910 N N . GLU A 1 381 ? 8.349 10.103 23.543 1.00 80.06 381 GLU A N 1
ATOM 2911 C CA . GLU A 1 381 ? 8.234 8.847 24.269 1.00 80.06 381 GLU A CA 1
ATOM 2912 C C . GLU A 1 381 ? 6.908 8.156 23.941 1.00 80.06 381 GLU A C 1
ATOM 2914 O O . GLU A 1 381 ? 5.845 8.786 23.911 1.00 80.06 381 GLU A O 1
ATOM 2919 N N . ARG A 1 382 ? 6.970 6.842 23.695 1.00 81.00 382 ARG A N 1
ATOM 2920 C CA . ARG A 1 382 ? 5.805 6.030 23.330 1.00 81.00 382 ARG A CA 1
ATOM 2921 C C . ARG A 1 382 ? 4.752 6.080 24.440 1.00 81.00 382 ARG A C 1
ATOM 2923 O O . ARG A 1 382 ? 5.058 5.835 25.601 1.00 81.00 382 ARG A O 1
ATOM 2930 N N . ASN A 1 383 ? 3.510 6.341 24.053 1.00 82.75 383 ASN A N 1
ATOM 2931 C CA . ASN A 1 383 ? 2.313 6.424 24.884 1.00 82.75 383 ASN A CA 1
ATOM 2932 C C . ASN A 1 383 ? 2.393 7.447 26.028 1.00 82.75 383 ASN A C 1
ATOM 2934 O O . ASN A 1 383 ? 1.600 7.375 26.964 1.00 82.75 383 ASN A O 1
ATOM 2938 N N . LYS A 1 384 ? 3.307 8.422 25.944 1.00 85.62 384 LYS A N 1
ATOM 2939 C CA . LYS A 1 384 ? 3.371 9.559 26.869 1.00 85.62 384 LYS A CA 1
ATOM 2940 C C . LYS A 1 384 ? 2.909 10.838 26.181 1.00 85.62 384 LYS A C 1
ATOM 2942 O O . LYS A 1 384 ? 3.587 11.358 25.294 1.00 85.62 384 LYS A O 1
ATOM 2947 N N . PHE A 1 385 ? 1.744 11.335 26.590 1.00 85.75 385 PHE A N 1
ATOM 2948 C CA . PHE A 1 385 ? 1.102 12.540 26.056 1.00 85.75 385 PHE A CA 1
ATOM 2949 C C . PHE A 1 385 ? 1.295 13.718 27.020 1.00 85.75 385 PHE A C 1
ATOM 2951 O O . PHE A 1 385 ? 0.366 14.164 27.689 1.00 85.75 385 PHE A O 1
ATOM 2958 N N . GLU A 1 386 ? 2.536 14.187 27.120 1.00 85.94 386 GLU A N 1
ATOM 2959 C CA . GLU A 1 386 ? 2.942 15.296 27.991 1.00 85.94 386 GLU A CA 1
ATOM 2960 C C . GLU A 1 386 ? 3.221 16.575 27.179 1.00 85.94 386 GLU A C 1
ATOM 2962 O O . GLU A 1 386 ? 3.159 16.576 25.946 1.00 85.94 386 GLU A O 1
ATOM 2967 N N . GLY A 1 387 ? 3.497 17.688 27.866 1.00 87.50 387 GLY A N 1
ATOM 2968 C CA . GLY A 1 387 ? 3.760 18.979 27.224 1.00 87.50 387 GLY A CA 1
ATOM 2969 C C . GLY A 1 387 ? 2.585 19.446 26.361 1.00 87.50 387 GLY A C 1
ATOM 2970 O O . GLY A 1 387 ? 1.436 19.425 26.802 1.00 87.50 387 GLY A O 1
ATOM 2971 N N . GLU A 1 388 ? 2.862 19.832 25.116 1.00 86.56 388 GLU A N 1
ATOM 2972 C CA . GLU A 1 388 ? 1.840 20.287 24.160 1.00 86.56 388 GLU A CA 1
ATOM 2973 C C . GLU A 1 388 ? 0.789 19.202 23.853 1.00 86.56 388 GLU A C 1
ATOM 2975 O O . GLU A 1 388 ? -0.380 19.511 23.623 1.00 86.56 388 GLU A O 1
ATOM 2980 N N . TRP A 1 389 ? 1.167 17.920 23.935 1.00 89.94 389 TRP A N 1
ATOM 2981 C CA . TRP A 1 389 ? 0.263 16.790 23.699 1.00 89.94 389 TRP A CA 1
ATOM 2982 C C . TRP A 1 389 ? -0.709 16.537 24.853 1.00 89.94 389 TRP A C 1
ATOM 2984 O O . TRP A 1 389 ? -1.746 15.906 24.639 1.00 89.94 389 TRP A O 1
ATOM 2994 N N . LYS A 1 390 ? -0.434 17.068 26.054 1.00 91.50 390 LYS A N 1
ATOM 2995 C CA . LYS A 1 390 ? -1.339 16.949 27.206 1.00 91.50 390 LYS A CA 1
ATOM 2996 C C . LYS A 1 390 ? -2.717 17.530 26.889 1.00 91.50 390 LYS A C 1
ATOM 2998 O O . LYS A 1 390 ? -3.726 16.947 27.274 1.00 91.50 390 LYS A O 1
ATOM 3003 N N . GLY A 1 391 ? -2.756 18.628 26.128 1.00 89.94 391 GLY A N 1
ATOM 3004 C CA . GLY A 1 391 ? -3.999 19.283 25.721 1.00 89.94 391 GLY A CA 1
ATOM 3005 C C . GLY A 1 391 ? -4.920 18.393 24.881 1.00 89.94 391 GLY A C 1
ATOM 3006 O O . GLY A 1 391 ? -6.133 18.557 24.947 1.00 89.94 391 GLY A O 1
ATOM 3007 N N . VAL A 1 392 ? -4.372 17.423 24.140 1.00 91.94 392 VAL A N 1
ATOM 3008 C CA . VAL A 1 392 ? -5.159 16.453 23.359 1.00 91.94 392 VAL A CA 1
ATOM 3009 C C . VAL A 1 392 ? -5.869 15.471 24.293 1.00 91.94 392 VAL A C 1
ATOM 3011 O O . VAL A 1 392 ? -7.069 15.245 24.160 1.00 91.94 392 VAL A O 1
ATOM 3014 N N . CYS A 1 393 ? -5.151 14.924 25.277 1.00 91.31 393 CYS A N 1
ATOM 3015 C CA . CYS A 1 393 ? -5.736 14.018 26.267 1.00 91.31 393 CYS A CA 1
ATOM 3016 C C . CYS A 1 393 ? -6.665 14.740 27.250 1.00 91.31 393 CYS A C 1
ATOM 3018 O O . CYS A 1 393 ? -7.648 14.153 27.685 1.00 91.31 393 CYS A O 1
ATOM 3020 N N . ASP A 1 394 ? -6.399 16.009 27.575 1.00 93.69 394 ASP A N 1
ATOM 3021 C CA . ASP A 1 394 ? -7.251 16.814 28.459 1.00 93.69 394 ASP A CA 1
ATOM 3022 C C . ASP A 1 394 ? -8.690 16.928 27.933 1.00 93.69 394 ASP A C 1
ATOM 3024 O O . ASP A 1 394 ? -9.629 16.856 28.723 1.00 93.69 394 ASP A O 1
ATOM 3028 N N . VAL A 1 395 ? -8.874 17.035 26.611 1.00 95.50 395 VAL A N 1
ATOM 3029 C CA . VAL A 1 395 ? -10.203 17.102 25.971 1.00 95.50 395 VAL A CA 1
ATOM 3030 C C . VAL A 1 395 ? -11.031 15.838 26.225 1.00 95.50 395 VAL A C 1
ATOM 3032 O O . VAL A 1 395 ? -12.253 15.924 26.338 1.00 95.50 395 VAL A O 1
ATOM 3035 N N . LEU A 1 396 ? -10.383 14.677 26.352 1.00 95.25 396 LEU A N 1
ATOM 3036 C CA . LEU A 1 396 ? -11.012 13.357 26.516 1.00 95.25 396 LEU A CA 1
ATOM 3037 C C . LEU A 1 396 ? -10.808 12.771 27.918 1.00 95.25 396 LEU A C 1
ATOM 3039 O O . LEU A 1 396 ? -11.086 11.595 28.149 1.00 95.25 396 LEU A O 1
ATOM 3043 N N . ARG A 1 397 ? -10.288 13.570 28.855 1.00 94.06 397 ARG A N 1
ATOM 3044 C CA . ARG A 1 397 ? -9.851 13.106 30.175 1.00 94.06 397 ARG A CA 1
ATOM 3045 C C . ARG A 1 397 ? -10.947 12.354 30.947 1.00 94.06 397 ARG A C 1
ATOM 3047 O O . ARG A 1 397 ? -10.646 11.244 31.380 1.00 94.06 397 ARG A O 1
ATOM 3054 N N . PRO A 1 398 ? -12.193 12.858 31.068 1.00 93.25 398 PRO A N 1
ATOM 3055 C CA . PRO A 1 398 ? -13.267 12.123 31.742 1.00 93.25 398 PRO A CA 1
ATOM 3056 C C . PRO A 1 398 ? -13.517 10.720 31.157 1.00 93.25 398 PRO A C 1
ATOM 3058 O O . PRO A 1 398 ? -13.743 9.764 31.896 1.00 93.25 398 PRO A O 1
ATOM 3061 N N . GLU A 1 399 ? -13.425 10.564 29.835 1.00 94.06 399 GLU A N 1
ATOM 3062 C CA . GLU A 1 399 ? -13.672 9.310 29.112 1.00 94.06 399 GLU A CA 1
ATOM 3063 C C . GLU A 1 399 ? -12.472 8.378 29.162 1.00 94.06 399 GLU A C 1
ATOM 3065 O O . GLU A 1 399 ? -12.608 7.160 29.084 1.00 94.06 399 GLU A O 1
ATOM 3070 N N . MET A 1 400 ? -11.271 8.931 29.262 1.00 92.44 400 MET A N 1
ATOM 3071 C CA . MET A 1 400 ? -10.077 8.135 29.499 1.00 92.44 400 MET A CA 1
ATOM 3072 C C . MET A 1 400 ? -10.095 7.580 30.928 1.00 92.44 400 MET A C 1
ATOM 3074 O O . MET A 1 400 ? -9.865 6.388 31.120 1.00 92.44 400 MET A O 1
ATOM 3078 N N . GLU A 1 401 ? -10.442 8.409 31.916 1.00 92.06 401 GLU A N 1
ATOM 3079 C CA . GLU A 1 401 ? -10.523 8.030 33.334 1.00 92.06 401 GLU A CA 1
ATOM 3080 C C . GLU A 1 401 ? -11.647 7.016 33.607 1.00 92.06 401 GLU A C 1
ATOM 3082 O O . GLU A 1 401 ? -11.456 6.087 34.390 1.00 92.06 401 GLU A O 1
ATOM 3087 N N . ASN A 1 402 ? -12.787 7.114 32.911 1.00 89.88 402 ASN A N 1
ATOM 3088 C CA . ASN A 1 402 ? -13.862 6.113 32.984 1.00 89.88 402 ASN A CA 1
ATOM 3089 C C . ASN A 1 402 ? -13.644 4.889 32.060 1.00 89.88 402 ASN A C 1
ATOM 3091 O O . ASN A 1 402 ? -14.492 3.993 31.981 1.00 89.88 402 ASN A O 1
ATOM 3095 N N . GLY A 1 403 ? -12.520 4.845 31.338 1.00 90.12 403 GLY A N 1
ATOM 3096 C CA . GLY A 1 403 ? -12.150 3.742 30.458 1.00 90.12 403 GLY A CA 1
ATOM 3097 C C . GLY A 1 403 ? -13.003 3.605 29.191 1.00 90.12 403 GLY A C 1
ATOM 3098 O O . GLY A 1 403 ? -13.082 2.508 28.642 1.00 90.12 403 GLY A O 1
ATOM 3099 N N . ARG A 1 404 ? -13.674 4.655 28.704 1.00 92.12 404 ARG A N 1
ATOM 3100 C CA . ARG A 1 404 ? -14.346 4.689 27.387 1.00 92.12 404 ARG A CA 1
ATOM 3101 C C . ARG A 1 404 ? -13.428 5.115 26.243 1.00 92.12 404 ARG A C 1
ATOM 3103 O O . ARG A 1 404 ? -13.751 4.829 25.095 1.00 92.12 404 ARG A O 1
ATOM 3110 N N . VAL A 1 405 ? -12.291 5.749 26.512 1.00 95.12 405 VAL A N 1
ATOM 3111 C CA . VAL A 1 405 ? -11.337 6.164 25.473 1.00 95.12 405 VAL A CA 1
ATOM 3112 C C . VAL A 1 405 ? -9.950 5.598 25.763 1.00 95.12 405 VAL A C 1
ATOM 3114 O O . VAL A 1 405 ? -9.416 5.767 26.856 1.00 95.12 405 VAL A O 1
ATOM 3117 N N . LYS A 1 406 ? -9.337 4.959 24.760 1.00 94.06 406 LYS A N 1
ATOM 3118 C CA . LYS A 1 406 ? -7.920 4.568 24.764 1.00 94.06 406 LYS A CA 1
ATOM 3119 C C . LYS A 1 406 ? -7.193 5.273 23.621 1.00 94.06 406 LYS A C 1
ATOM 3121 O O . LYS A 1 406 ? -7.518 5.047 22.457 1.00 94.06 406 LYS A O 1
ATOM 3126 N N . VAL A 1 407 ? -6.189 6.085 23.953 1.00 92.94 407 VAL A N 1
ATOM 3127 C CA . VAL A 1 407 ? -5.292 6.737 22.984 1.00 92.94 407 VAL A CA 1
ATOM 3128 C C . VAL A 1 407 ? -3.910 6.097 23.077 1.00 92.94 407 VAL A C 1
ATOM 3130 O O . VAL A 1 407 ? -3.371 5.941 24.170 1.00 92.94 407 VAL A O 1
ATOM 3133 N N . THR A 1 408 ? -3.339 5.704 21.941 1.00 90.62 408 THR A N 1
ATOM 3134 C CA . THR A 1 408 ? -2.018 5.057 21.864 1.00 90.62 408 THR A CA 1
ATOM 3135 C C . THR A 1 408 ? -1.278 5.494 20.603 1.00 90.62 408 THR A C 1
ATOM 3137 O O . THR A 1 408 ? -1.907 5.766 19.584 1.00 90.62 408 THR A O 1
ATOM 3140 N N . ASP A 1 409 ? 0.054 5.520 20.621 1.00 84.31 409 ASP A N 1
ATOM 3141 C CA . ASP A 1 409 ? 0.852 5.713 19.399 1.00 84.31 409 ASP A CA 1
ATOM 3142 C C . ASP A 1 409 ? 0.760 4.509 18.459 1.00 84.31 409 ASP A C 1
ATOM 3144 O O . ASP A 1 409 ? 0.845 4.619 17.231 1.00 84.31 409 ASP A O 1
ATOM 3148 N N . TRP A 1 410 ? 0.631 3.324 19.055 1.00 82.75 410 TRP A N 1
ATOM 3149 C CA . TRP A 1 410 ? 0.659 2.063 18.339 1.00 82.75 410 TRP A CA 1
ATOM 3150 C C . TRP A 1 410 ? -0.192 1.013 19.040 1.00 82.75 410 TRP A C 1
ATOM 3152 O O . TRP A 1 410 ? -0.127 0.856 20.260 1.00 82.75 410 TRP A O 1
ATOM 3162 N N . VAL A 1 411 ? -0.975 0.283 18.252 1.00 83.62 411 VAL A N 1
ATOM 3163 C CA . VAL A 1 411 ? -1.719 -0.889 18.708 1.00 83.62 411 VAL A CA 1
ATOM 3164 C C . VAL A 1 411 ? -0.859 -2.103 18.382 1.00 83.62 411 VAL A C 1
ATOM 3166 O O . VAL A 1 411 ? -0.528 -2.312 17.219 1.00 83.62 411 VAL A O 1
ATOM 3169 N N . ASP A 1 412 ? -0.442 -2.853 19.403 1.00 79.06 412 ASP A N 1
ATOM 3170 C CA . ASP A 1 412 ? 0.429 -4.021 19.204 1.00 79.06 412 ASP A CA 1
ATOM 3171 C C . ASP A 1 412 ? -0.292 -5.157 18.472 1.00 79.06 412 ASP A C 1
ATOM 3173 O O . ASP A 1 412 ? 0.322 -5.850 17.658 1.00 79.06 412 ASP A O 1
ATOM 3177 N N . ALA A 1 413 ? -1.599 -5.289 18.716 1.00 81.75 413 ALA A N 1
ATOM 3178 C CA . ALA A 1 413 ? -2.460 -6.190 17.970 1.00 81.75 413 ALA A CA 1
ATOM 3179 C C . ALA A 1 413 ? -2.560 -5.770 16.501 1.00 81.75 413 ALA A C 1
ATOM 3181 O O . ALA A 1 413 ? -2.614 -4.584 16.158 1.00 81.75 413 ALA A O 1
ATOM 3182 N N . GLU A 1 414 ? -2.637 -6.763 15.621 1.00 83.81 414 GLU A N 1
ATOM 3183 C CA . GLU A 1 414 ? -2.828 -6.516 14.198 1.00 83.81 414 GLU A CA 1
ATOM 3184 C C . GLU A 1 414 ? -4.201 -5.859 13.953 1.00 83.81 414 GLU A C 1
ATOM 3186 O O . GLU A 1 414 ? -5.181 -6.282 14.570 1.00 83.81 414 GLU A O 1
ATOM 3191 N N . PRO A 1 415 ? -4.317 -4.855 13.057 1.00 88.62 415 PRO A N 1
ATOM 3192 C CA . PRO A 1 415 ? -5.574 -4.127 12.852 1.00 88.62 415 PRO A CA 1
ATOM 3193 C C . PRO A 1 415 ? -6.774 -5.032 12.562 1.00 88.62 415 PRO A C 1
ATOM 3195 O O . PRO A 1 415 ? -7.850 -4.816 13.115 1.00 88.62 415 PRO A O 1
ATOM 3198 N N . LYS A 1 416 ? -6.576 -6.094 11.772 1.00 89.12 416 LYS A N 1
ATOM 3199 C CA . LYS A 1 416 ? -7.619 -7.087 11.509 1.00 89.12 416 LYS A CA 1
ATOM 3200 C C . LYS A 1 416 ? -8.094 -7.814 12.768 1.00 89.12 416 LYS A C 1
ATOM 3202 O O . LYS A 1 416 ? -9.291 -7.979 12.933 1.00 89.12 416 LYS A O 1
ATOM 3207 N N . ALA A 1 417 ? -7.198 -8.184 13.683 1.00 89.44 417 ALA A N 1
ATOM 3208 C CA . ALA A 1 417 ? -7.586 -8.868 14.918 1.00 89.44 417 ALA A CA 1
ATOM 3209 C C . ALA A 1 417 ? -8.439 -7.957 15.820 1.00 89.44 417 ALA A C 1
ATOM 3211 O O . ALA A 1 417 ? -9.358 -8.417 16.491 1.00 89.44 417 ALA A O 1
ATOM 3212 N N . VAL A 1 418 ? -8.172 -6.645 15.803 1.00 91.12 418 VAL A N 1
ATOM 3213 C CA . VAL A 1 418 ? -9.018 -5.646 16.476 1.00 91.12 418 VAL A CA 1
ATOM 3214 C C . VAL A 1 418 ? -10.401 -5.576 15.831 1.00 91.12 418 VAL A C 1
ATOM 3216 O O . VAL A 1 418 ? -11.401 -5.556 16.546 1.00 91.12 418 VAL A O 1
ATOM 3219 N N . LEU A 1 419 ? -10.473 -5.557 14.500 1.00 92.25 419 LEU A N 1
ATOM 3220 C CA . LEU A 1 419 ? -11.735 -5.518 13.754 1.00 92.25 419 LEU A CA 1
ATOM 3221 C C . LEU A 1 419 ? -12.567 -6.796 13.966 1.00 92.25 419 LEU A C 1
ATOM 3223 O O . LEU A 1 419 ? -13.769 -6.707 14.200 1.00 92.25 419 LEU A O 1
ATOM 3227 N N . GLU A 1 420 ? -11.920 -7.962 14.013 1.00 90.12 420 GLU A N 1
ATOM 3228 C CA . GLU A 1 420 ? -12.550 -9.272 14.252 1.00 90.12 420 GLU A CA 1
ATOM 3229 C C . GLU A 1 420 ? -12.914 -9.535 15.723 1.00 90.12 420 GLU A C 1
ATOM 3231 O O . GLU A 1 420 ? -13.514 -10.560 16.037 1.00 90.12 420 GLU A O 1
ATOM 3236 N N . SER A 1 421 ? -12.618 -8.606 16.640 1.00 88.00 421 SER A N 1
ATOM 3237 C CA . SER A 1 421 ? -12.973 -8.740 18.064 1.00 88.00 421 SER A CA 1
ATOM 3238 C C . SER A 1 421 ? -14.485 -8.784 18.336 1.00 88.00 421 SER A C 1
ATOM 3240 O O . SER A 1 421 ? -14.901 -9.088 19.452 1.00 88.00 421 SER A O 1
ATOM 3242 N N . GLY A 1 422 ? -15.318 -8.431 17.349 1.00 84.69 422 GLY A N 1
ATOM 3243 C CA . GLY A 1 422 ? -16.781 -8.398 17.454 1.00 84.69 422 GLY A CA 1
ATOM 3244 C C . GLY A 1 422 ? -17.350 -7.167 18.171 1.00 84.69 422 GLY A C 1
ATOM 3245 O O . GLY A 1 422 ? -18.556 -6.938 18.117 1.00 84.69 422 GLY A O 1
ATOM 3246 N N . GLY A 1 423 ? -16.505 -6.349 18.807 1.00 87.69 423 GLY A N 1
ATOM 3247 C CA . GLY A 1 423 ? -16.911 -5.125 19.509 1.00 87.69 423 GLY A CA 1
ATOM 3248 C C . GLY A 1 423 ? -16.791 -3.842 18.682 1.00 87.69 423 GLY A C 1
ATOM 3249 O O . GLY A 1 423 ? -17.191 -2.779 19.156 1.00 87.69 423 GLY A O 1
ATOM 3250 N N . VAL A 1 424 ? -16.217 -3.888 17.475 1.00 94.00 424 VAL A N 1
ATOM 3251 C CA . VAL A 1 424 ? -16.029 -2.703 16.620 1.00 94.00 424 VAL A CA 1
ATOM 3252 C C . VAL A 1 424 ? -17.276 -2.449 15.776 1.00 94.00 424 VAL A C 1
ATOM 3254 O O . VAL A 1 424 ? -17.692 -3.297 14.998 1.00 94.00 424 VAL A O 1
ATOM 3257 N N . VAL A 1 425 ? -17.859 -1.255 15.913 1.00 94.50 425 VAL A N 1
ATOM 3258 C CA . VAL A 1 425 ? -19.067 -0.830 15.177 1.00 94.50 425 VAL A CA 1
ATOM 3259 C C . VAL A 1 425 ? -18.778 0.222 14.106 1.00 94.50 425 VAL A C 1
ATOM 3261 O O . VAL A 1 425 ? -19.628 0.502 13.267 1.00 94.50 425 VAL A O 1
ATOM 3264 N N . CYS A 1 426 ? -17.594 0.838 14.143 1.00 95.38 426 CYS A N 1
ATOM 3265 C CA . CYS A 1 426 ? -17.165 1.841 13.175 1.00 95.38 426 CYS A CA 1
ATOM 3266 C C . CYS A 1 426 ? -15.640 1.809 13.029 1.00 95.38 426 CYS A C 1
ATOM 3268 O O . CYS A 1 426 ? -14.924 1.827 14.031 1.00 95.38 426 CYS A O 1
ATOM 3270 N N . SER A 1 427 ? -15.152 1.791 11.786 1.00 95.81 427 SER A N 1
ATOM 3271 C CA . SER A 1 427 ? -13.731 1.924 11.457 1.00 95.81 427 SER A CA 1
ATOM 3272 C C . SER A 1 427 ? -13.481 3.273 10.790 1.00 95.81 427 SER A C 1
ATOM 3274 O O . SER A 1 427 ? -13.991 3.541 9.703 1.00 95.81 427 SER A O 1
ATOM 3276 N N . VAL A 1 428 ? -12.679 4.120 11.432 1.00 96.06 428 VAL A N 1
ATOM 3277 C CA . VAL A 1 428 ? -12.183 5.373 10.859 1.00 96.06 428 VAL A CA 1
ATOM 3278 C C . VAL A 1 428 ? -10.755 5.131 10.389 1.00 96.06 428 VAL A C 1
ATOM 3280 O O . VAL A 1 428 ? -9.837 4.950 11.194 1.00 96.06 428 VAL A O 1
ATOM 3283 N N . ASN A 1 429 ? -10.561 5.121 9.074 1.00 93.50 429 ASN A N 1
ATOM 3284 C CA . ASN A 1 429 ? -9.273 4.842 8.452 1.00 93.50 429 ASN A CA 1
ATOM 3285 C C . ASN A 1 429 ? -8.931 5.866 7.360 1.00 93.50 429 ASN A C 1
ATOM 3287 O O . ASN A 1 429 ? -9.757 6.668 6.939 1.00 93.50 429 ASN A O 1
ATOM 3291 N N . HIS A 1 430 ? -7.676 5.842 6.918 1.00 88.81 430 HIS A N 1
ATOM 3292 C CA . HIS A 1 430 ? -7.119 6.775 5.934 1.00 88.81 430 HIS A CA 1
ATOM 3293 C C . HIS A 1 430 ? -7.454 6.434 4.468 1.00 88.81 430 HIS A C 1
ATOM 3295 O O . HIS A 1 430 ? -6.889 7.041 3.561 1.00 88.81 430 HIS A O 1
ATOM 3301 N N . GLY A 1 431 ? -8.305 5.434 4.213 1.00 87.44 431 GLY A N 1
ATOM 3302 C CA . GLY A 1 431 ? -8.647 4.990 2.858 1.00 87.44 431 GLY A CA 1
ATOM 3303 C C . GLY A 1 431 ? -7.555 4.185 2.143 1.00 87.44 431 GLY A C 1
ATOM 3304 O O . GLY A 1 431 ? -7.637 3.991 0.932 1.00 87.44 431 GLY A O 1
ATOM 3305 N N . GLY A 1 432 ? -6.525 3.712 2.854 1.00 87.56 432 GLY A N 1
ATOM 3306 C CA . GLY A 1 432 ? -5.553 2.772 2.290 1.00 87.56 432 GLY A CA 1
ATOM 3307 C C . GLY A 1 432 ? -6.196 1.418 1.980 1.00 87.56 432 GLY A C 1
ATOM 3308 O O . GLY A 1 432 ? -6.998 0.926 2.772 1.00 87.56 432 GLY A O 1
ATOM 3309 N N . ALA A 1 433 ? -5.811 0.796 0.860 1.00 87.44 433 ALA A N 1
ATOM 3310 C CA . ALA A 1 433 ? -6.447 -0.420 0.339 1.00 87.44 433 ALA A CA 1
ATOM 3311 C C . ALA A 1 433 ? -6.560 -1.548 1.382 1.00 87.44 433 ALA A C 1
ATOM 3313 O O . ALA A 1 433 ? -7.654 -2.043 1.627 1.00 87.44 433 ALA A O 1
ATOM 3314 N N . ASN A 1 434 ? -5.466 -1.883 2.077 1.00 88.44 434 ASN A N 1
ATOM 3315 C CA . ASN A 1 434 ? -5.493 -2.926 3.111 1.00 88.44 434 ASN A CA 1
ATOM 3316 C C . ASN A 1 434 ? -6.454 -2.587 4.257 1.00 88.44 434 ASN A C 1
ATOM 3318 O O . ASN A 1 434 ? -7.242 -3.435 4.648 1.00 88.44 434 ASN A O 1
ATOM 3322 N N . SER A 1 435 ? -6.440 -1.347 4.760 1.00 90.38 435 SER A N 1
ATOM 3323 C CA . SER A 1 435 ? -7.347 -0.927 5.838 1.00 90.38 435 SER A CA 1
ATOM 3324 C C . SER A 1 435 ? -8.813 -0.942 5.404 1.00 90.38 435 SER A C 1
ATOM 3326 O O . SER A 1 435 ? -9.681 -1.245 6.215 1.00 90.38 435 SER A O 1
ATOM 3328 N N . PHE A 1 436 ? -9.090 -0.631 4.135 1.00 90.19 436 PHE A N 1
ATOM 3329 C CA . PHE A 1 436 ? -10.425 -0.751 3.560 1.00 90.19 436 PHE A CA 1
ATOM 3330 C C . PHE A 1 436 ? -10.872 -2.217 3.488 1.00 90.19 436 PHE A C 1
ATOM 3332 O O . PHE A 1 436 ? -11.957 -2.537 3.963 1.00 90.19 436 PHE A O 1
ATOM 3339 N N . TYR A 1 437 ? -10.028 -3.121 2.976 1.00 89.31 437 TYR A N 1
ATOM 3340 C CA . TYR A 1 437 ? -10.363 -4.546 2.889 1.00 89.31 437 TYR A CA 1
ATOM 3341 C C . TYR A 1 437 ? -10.512 -5.204 4.264 1.00 89.31 437 TYR A C 1
ATOM 3343 O O . TYR A 1 437 ? -11.446 -5.968 4.468 1.00 89.31 437 TYR A O 1
ATOM 3351 N N . GLU A 1 438 ? -9.632 -4.884 5.215 1.00 90.50 438 GLU A N 1
ATOM 3352 C CA . GLU A 1 438 ? -9.715 -5.369 6.598 1.00 90.50 438 GLU A CA 1
ATOM 3353 C C . GLU A 1 438 ? -10.997 -4.903 7.296 1.00 90.50 438 GLU A C 1
ATOM 3355 O O . GLU A 1 438 ? -11.521 -5.627 8.128 1.00 90.50 438 GLU A O 1
ATOM 3360 N N . ALA A 1 439 ? -11.500 -3.704 6.986 1.00 90.81 439 ALA A N 1
ATOM 3361 C CA . ALA A 1 439 ? -12.738 -3.191 7.575 1.00 90.81 439 ALA A CA 1
ATOM 3362 C C . ALA A 1 439 ? -14.006 -3.778 6.935 1.00 90.81 439 ALA A C 1
ATOM 3364 O O . ALA A 1 439 ? -15.055 -3.781 7.575 1.00 90.81 439 ALA A O 1
ATOM 3365 N N . LEU A 1 440 ? -13.927 -4.231 5.680 1.00 86.56 440 LEU A N 1
ATOM 3366 C CA . LEU A 1 440 ? -15.037 -4.887 4.985 1.00 86.56 440 LEU A CA 1
ATOM 3367 C C . LEU A 1 440 ? -15.196 -6.366 5.356 1.00 86.56 440 LEU A C 1
ATOM 3369 O O . LEU A 1 440 ? -16.303 -6.888 5.228 1.00 86.56 440 LEU A O 1
ATOM 3373 N N . TRP A 1 441 ? -14.102 -7.028 5.744 1.00 76.38 441 TRP A N 1
ATOM 3374 C CA . TRP A 1 441 ? -14.032 -8.468 5.992 1.00 76.38 441 TRP A CA 1
ATOM 3375 C C . TRP A 1 441 ? -13.754 -8.791 7.451 1.00 76.38 441 TRP A C 1
ATOM 3377 O O . TRP A 1 441 ? -14.593 -9.499 8.045 1.00 76.38 441 TRP A O 1
#

Radius of gyration: 23.41 Å; Cα contacts (8 Å, |Δi|>4): 747; chains: 1; bounding box: 57×63×60 Å